Protein AF-A0A812I8G2-F1 (afdb_monomer_lite)

Radius of gyration: 40.09 Å; chains: 1; bounding box: 69×81×97 Å

Structure (mmCIF, N/CA/C/O backbone):
data_AF-A0A812I8G2-F1
#
_entry.id   AF-A0A812I8G2-F1
#
loop_
_atom_site.group_PDB
_atom_site.id
_atom_site.type_symbol
_atom_site.label_atom_id
_atom_site.label_alt_id
_atom_site.label_comp_id
_atom_site.label_asym_id
_atom_site.label_entity_id
_atom_site.label_seq_id
_atom_site.pdbx_PDB_ins_code
_atom_site.Cartn_x
_atom_site.Cartn_y
_atom_site.Cartn_z
_atom_site.occupancy
_atom_site.B_iso_or_equiv
_atom_site.auth_seq_id
_atom_site.auth_comp_id
_atom_site.auth_asym_id
_atom_site.auth_atom_id
_atom_site.pdbx_PDB_model_num
ATOM 1 N N . MET A 1 1 ? -12.708 42.020 -39.738 1.00 70.31 1 MET A N 1
ATOM 2 C CA . MET A 1 1 ? -12.696 40.595 -39.340 1.00 70.31 1 MET A CA 1
ATOM 3 C C . MET A 1 1 ? -12.533 40.572 -37.828 1.00 70.31 1 MET A C 1
ATOM 5 O O . MET A 1 1 ? -11.893 41.490 -37.324 1.00 70.31 1 MET A O 1
ATOM 9 N N . ILE A 1 2 ? -13.168 39.636 -37.118 1.00 70.62 2 ILE A N 1
ATOM 10 C CA . ILE A 1 2 ? -12.928 39.474 -35.676 1.00 70.62 2 ILE A CA 1
ATOM 11 C C . ILE A 1 2 ? -11.632 38.675 -35.537 1.00 70.62 2 ILE A C 1
ATOM 13 O O . ILE A 1 2 ? -11.500 37.626 -36.164 1.00 70.62 2 ILE A O 1
ATOM 17 N N . SER A 1 3 ? -10.679 39.225 -34.796 1.00 75.94 3 SER A N 1
ATOM 18 C CA . SER A 1 3 ? -9.383 38.625 -34.486 1.00 75.94 3 SER A CA 1
ATOM 19 C C . SER A 1 3 ? -9.327 38.300 -33.003 1.00 75.94 3 SER A C 1
ATOM 21 O O . SER A 1 3 ? -9.832 39.088 -32.212 1.00 75.94 3 SER A O 1
ATOM 23 N N . VAL A 1 4 ? -8.679 37.197 -32.636 1.00 82.00 4 VAL A N 1
ATOM 24 C CA . VAL A 1 4 ? -8.430 36.824 -31.241 1.00 82.00 4 VAL A CA 1
ATOM 25 C C . VAL A 1 4 ? -6.986 37.191 -30.886 1.00 82.00 4 VAL A C 1
ATOM 27 O O . VAL A 1 4 ? -6.054 36.723 -31.533 1.00 82.00 4 VAL A O 1
ATOM 30 N N . GLU A 1 5 ? -6.809 38.069 -29.905 1.00 89.12 5 GLU A N 1
ATOM 31 C CA . GLU A 1 5 ? -5.532 38.426 -29.290 1.00 89.12 5 GLU A CA 1
ATOM 32 C C . GLU A 1 5 ? -5.344 37.565 -28.038 1.00 89.12 5 GLU A C 1
ATOM 34 O O . GLU A 1 5 ? -6.045 37.763 -27.044 1.00 89.12 5 GLU A O 1
ATOM 39 N N . ASP A 1 6 ? -4.415 36.615 -28.080 1.00 88.12 6 ASP A N 1
ATOM 40 C CA . ASP A 1 6 ? -4.050 35.823 -26.904 1.00 88.12 6 ASP A CA 1
ATOM 41 C C . ASP A 1 6 ? -2.992 36.555 -26.072 1.00 88.12 6 ASP A C 1
ATOM 43 O O . ASP A 1 6 ? -2.002 37.061 -26.607 1.00 88.12 6 ASP A O 1
ATOM 47 N N . GLU A 1 7 ? -3.203 36.605 -24.760 1.00 90.56 7 GLU A N 1
ATOM 48 C CA . GLU A 1 7 ? -2.286 37.169 -23.774 1.00 90.56 7 GLU A CA 1
ATOM 49 C C . GLU A 1 7 ? -1.671 36.051 -22.934 1.00 90.56 7 GLU A C 1
ATOM 51 O O . GLU A 1 7 ? -2.373 35.152 -22.464 1.00 90.56 7 GLU A O 1
ATOM 56 N N . TYR A 1 8 ? -0.365 36.144 -22.693 1.00 92.06 8 TYR A N 1
ATOM 57 C CA . TYR A 1 8 ? 0.387 35.182 -21.892 1.00 92.06 8 TYR A CA 1
ATOM 58 C C . TYR A 1 8 ? 1.120 35.892 -20.753 1.00 92.06 8 TYR A C 1
ATOM 60 O O . TYR A 1 8 ? 1.353 37.104 -20.791 1.00 92.06 8 TYR A O 1
ATOM 68 N N . ASP A 1 9 ? 1.497 35.153 -19.715 1.00 91.31 9 ASP A N 1
ATOM 69 C CA . ASP A 1 9 ? 2.438 35.646 -18.713 1.00 91.31 9 ASP A CA 1
ATOM 70 C C . ASP A 1 9 ? 3.899 35.459 -19.159 1.00 91.31 9 ASP A C 1
ATOM 72 O O . ASP A 1 9 ? 4.194 34.909 -20.221 1.00 91.31 9 ASP A O 1
ATOM 76 N N . ALA A 1 10 ? 4.842 35.918 -18.330 1.00 88.75 10 ALA A N 1
ATOM 77 C CA . ALA A 1 10 ? 6.275 35.832 -18.620 1.00 88.75 10 ALA A CA 1
ATOM 78 C C . ALA A 1 10 ? 6.826 34.390 -18.668 1.00 88.75 10 ALA A C 1
ATOM 80 O O . ALA A 1 10 ? 7.956 34.192 -19.106 1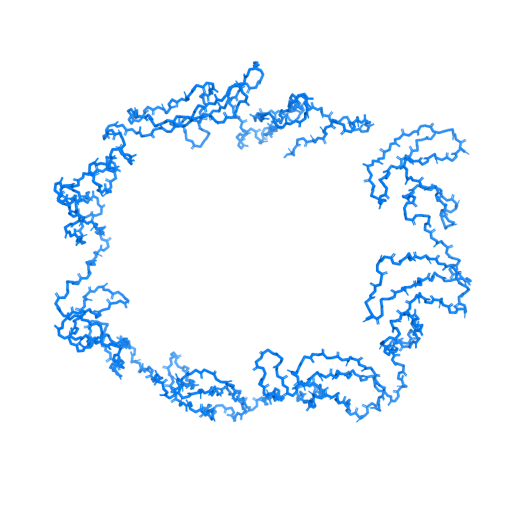.00 88.75 10 ALA A O 1
ATOM 81 N N . THR A 1 11 ? 6.057 33.397 -18.210 1.00 86.88 11 THR A N 1
ATOM 82 C CA . THR A 1 11 ? 6.407 31.967 -18.269 1.00 86.88 11 THR A CA 1
ATOM 83 C C . THR A 1 11 ? 5.751 31.250 -19.449 1.00 86.88 11 THR A C 1
ATOM 85 O O . THR A 1 11 ? 5.922 30.047 -19.620 1.00 86.88 11 THR A O 1
ATOM 88 N N . GLY A 1 12 ? 4.996 31.984 -20.270 1.00 85.75 12 GLY A N 1
ATOM 89 C CA . GLY A 1 12 ? 4.285 31.447 -21.419 1.00 85.75 12 GLY A CA 1
ATOM 90 C C . GLY A 1 12 ? 2.995 30.708 -21.078 1.00 85.75 12 GLY A C 1
ATOM 91 O O . GLY A 1 12 ? 2.479 29.992 -21.936 1.00 85.75 12 GLY A O 1
ATOM 92 N N . MET A 1 13 ? 2.450 30.874 -19.866 1.00 88.00 13 MET A N 1
ATOM 93 C CA . MET A 1 13 ? 1.094 30.410 -19.575 1.00 88.00 13 MET A CA 1
ATOM 94 C C . MET A 1 13 ? 0.065 31.371 -20.154 1.00 88.00 13 MET A C 1
ATOM 96 O O . MET A 1 13 ? 0.187 32.589 -20.030 1.00 88.00 13 MET A O 1
ATOM 100 N N . TRP A 1 14 ? -0.969 30.802 -20.770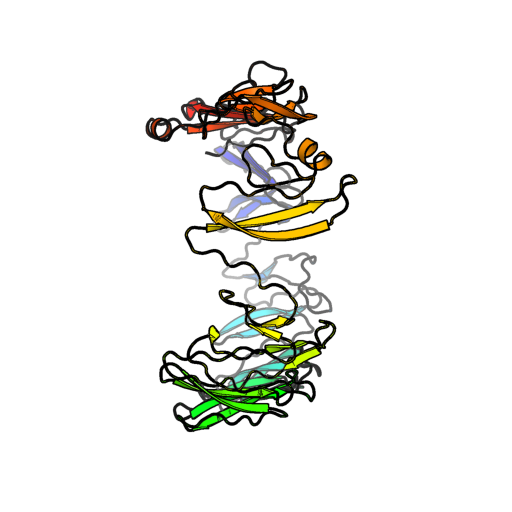 1.00 92.25 14 TRP A N 1
ATOM 101 C CA . TRP A 1 14 ? -2.101 31.550 -21.300 1.00 92.25 14 TRP A CA 1
ATOM 102 C C . TRP A 1 14 ? -2.875 32.226 -20.161 1.00 92.25 14 TRP A C 1
ATOM 104 O O . TRP A 1 14 ? -3.241 31.577 -19.179 1.00 92.25 14 TRP A O 1
ATOM 114 N N . LEU A 1 15 ? -3.115 33.530 -20.294 1.00 90.12 15 LEU A N 1
ATOM 115 C CA . LEU A 1 15 ? -3.853 34.343 -19.328 1.00 90.12 15 LEU A CA 1
ATOM 116 C C . LEU A 1 15 ? -5.281 34.606 -19.794 1.00 90.12 15 LEU A C 1
ATOM 118 O O . LEU A 1 15 ? -6.227 34.455 -19.020 1.00 90.12 15 LEU A O 1
ATOM 122 N N . SER A 1 16 ? -5.430 35.064 -21.035 1.00 91.31 16 SER A N 1
ATOM 123 C CA . SER A 1 16 ? -6.727 35.419 -21.598 1.00 91.31 16 SER A CA 1
ATOM 124 C C . SER A 1 16 ? -6.676 35.495 -23.122 1.00 91.31 16 SER A C 1
ATOM 126 O O . SER A 1 16 ? -5.603 35.526 -23.720 1.00 91.31 16 SER A O 1
ATOM 128 N N . SER A 1 17 ? -7.854 35.562 -23.738 1.00 90.12 17 SER A N 1
ATOM 129 C CA . SER A 1 17 ? -8.029 35.855 -25.158 1.00 90.12 17 SER A CA 1
ATOM 130 C C . SER A 1 17 ? -8.997 37.022 -25.291 1.00 90.12 17 SER A C 1
ATOM 132 O O . SER A 1 17 ? -10.010 37.073 -24.585 1.00 90.12 17 SER A O 1
ATOM 134 N N . SER A 1 18 ? -8.724 37.950 -26.202 1.00 88.81 18 SER A N 1
ATOM 135 C CA . SER A 1 18 ? -9.580 39.110 -26.435 1.00 88.81 18 SER A CA 1
ATOM 136 C C . SER A 1 18 ? -9.912 39.303 -27.904 1.00 88.81 18 SER A C 1
ATOM 138 O O . SER A 1 18 ? -9.082 39.077 -28.772 1.00 88.81 18 SER A O 1
ATOM 140 N N . GLU A 1 19 ? -11.149 39.689 -28.207 1.00 90.19 19 GLU A N 1
ATOM 141 C CA . GLU A 1 19 ? -11.578 39.887 -29.589 1.00 90.19 19 GLU A CA 1
ATOM 142 C C . GLU A 1 19 ? -11.386 41.344 -30.022 1.00 90.19 19 GLU A C 1
ATOM 144 O O . GLU A 1 19 ? -11.959 42.263 -29.433 1.00 90.19 19 GLU A O 1
ATOM 149 N N . THR A 1 20 ? -10.625 41.560 -31.096 1.00 87.00 20 THR A N 1
ATOM 150 C CA . THR A 1 20 ? -10.389 42.878 -31.694 1.00 87.00 20 THR A CA 1
ATOM 151 C C . THR A 1 20 ? -10.878 42.936 -33.141 1.00 87.00 20 THR A C 1
ATOM 153 O O . THR A 1 20 ? -10.900 41.941 -33.871 1.00 87.00 20 THR A O 1
ATOM 156 N N . CYS A 1 21 ? -11.282 44.124 -33.590 1.00 88.38 21 CYS A N 1
ATOM 157 C CA . CYS A 1 21 ? -11.679 44.347 -34.977 1.00 88.38 21 CYS A CA 1
ATOM 158 C C . CYS A 1 21 ? -10.486 44.840 -35.799 1.00 88.38 21 CYS A C 1
ATOM 160 O O . CYS A 1 21 ? -10.086 45.996 -35.676 1.00 88.38 21 CYS A O 1
ATOM 162 N N . VAL A 1 22 ? -9.991 44.001 -36.711 1.00 89.25 22 VAL A N 1
ATOM 163 C CA . VAL A 1 22 ? -8.962 44.387 -37.692 1.00 89.25 22 VAL A CA 1
ATOM 164 C C . VAL A 1 22 ? -9.554 44.604 -39.084 1.00 89.25 22 VAL A C 1
ATOM 166 O O . VAL A 1 22 ? -10.557 43.983 -39.479 1.00 89.25 22 VAL A O 1
ATOM 169 N N . ALA A 1 23 ? -8.931 45.513 -39.838 1.00 88.44 23 ALA A N 1
ATOM 170 C CA . ALA A 1 23 ? -9.266 45.744 -41.237 1.00 88.44 23 ALA A CA 1
ATOM 171 C C . ALA A 1 23 ? -9.038 44.465 -42.057 1.00 88.44 23 ALA A C 1
ATOM 173 O O . ALA A 1 23 ? -8.146 43.668 -41.775 1.00 88.44 23 ALA A O 1
ATOM 174 N N . VAL A 1 24 ? -9.865 44.254 -43.081 1.00 83.94 24 VAL A N 1
ATOM 175 C CA . VAL A 1 24 ? -9.744 43.078 -43.951 1.00 83.94 24 VAL A CA 1
ATOM 176 C C . VAL A 1 24 ? -8.380 43.105 -44.651 1.00 83.94 24 VAL A C 1
ATOM 178 O O . VAL A 1 24 ? -8.063 44.082 -45.326 1.00 83.94 24 VAL A O 1
ATOM 181 N N . GLY A 1 25 ? -7.591 42.040 -44.482 1.00 82.56 25 GLY A N 1
ATOM 182 C CA . GLY A 1 25 ? -6.244 41.909 -45.052 1.00 82.56 25 GLY A CA 1
ATOM 183 C C . GLY A 1 25 ? -5.114 42.516 -44.212 1.00 82.56 25 GLY A C 1
ATOM 184 O O . GLY A 1 25 ? -3.990 42.585 -44.698 1.00 82.56 25 GLY A O 1
ATOM 185 N N . GLN A 1 26 ? -5.391 42.985 -42.991 1.00 87.31 26 GLN A N 1
ATOM 186 C CA . GLN A 1 26 ? -4.350 43.294 -42.008 1.00 87.31 26 GLN A CA 1
ATOM 187 C C . GLN A 1 26 ? -4.093 42.086 -41.112 1.00 87.31 26 GLN A C 1
ATOM 189 O O . GLN A 1 26 ? -5.020 41.337 -40.798 1.00 87.31 26 GLN A O 1
ATOM 194 N N . ASP A 1 27 ? -2.838 41.934 -40.700 1.00 85.00 27 ASP A N 1
ATOM 195 C CA . ASP A 1 27 ? -2.441 40.924 -39.734 1.00 85.00 27 ASP A CA 1
ATOM 196 C C . ASP A 1 27 ? -3.078 41.210 -38.371 1.00 85.00 27 ASP A C 1
ATOM 198 O O . ASP A 1 27 ? -3.175 42.357 -37.926 1.00 85.00 27 ASP A O 1
ATOM 202 N N . CYS A 1 28 ? -3.512 40.143 -37.713 1.00 84.50 28 CYS A N 1
ATOM 203 C CA . CYS A 1 28 ? -4.017 40.183 -36.352 1.00 84.50 28 CYS A CA 1
ATOM 204 C C . CYS A 1 28 ? -2.880 40.564 -35.386 1.00 84.50 28 CYS A C 1
ATOM 206 O O . CYS A 1 28 ? -1.832 39.915 -35.441 1.00 84.50 28 CYS A O 1
ATOM 208 N N . PRO A 1 29 ? -3.034 41.588 -34.525 1.00 91.06 29 PRO A N 1
ATOM 209 C CA . PRO A 1 29 ? -2.054 41.853 -33.477 1.00 91.06 29 PRO A CA 1
ATOM 210 C C . PRO A 1 29 ? -2.048 40.706 -32.458 1.00 91.06 29 PRO A C 1
ATOM 212 O O . PRO A 1 29 ? -3.068 40.054 -32.241 1.00 91.06 29 PRO A O 1
ATOM 215 N N . CYS A 1 30 ? -0.899 40.476 -31.829 1.00 93.50 30 CYS A N 1
ATOM 216 C CA . CYS A 1 30 ? -0.786 39.554 -30.704 1.00 93.50 30 CYS A CA 1
ATOM 217 C C . CYS A 1 30 ? -0.856 40.318 -29.380 1.00 93.50 30 CYS A C 1
ATOM 219 O O . CYS A 1 30 ? -0.432 41.475 -29.311 1.00 93.50 30 CYS A O 1
ATOM 221 N N . GLY A 1 31 ? -1.415 39.675 -28.351 1.00 91.88 31 GLY A N 1
ATOM 222 C CA . GLY A 1 31 ? -1.543 40.250 -27.017 1.00 91.88 31 GLY A CA 1
ATOM 223 C C . GLY A 1 31 ? -0.203 40.370 -26.283 1.00 91.88 31 GLY A C 1
ATOM 224 O O . GLY A 1 31 ? 0.877 40.140 -26.831 1.00 91.88 31 GLY A O 1
ATOM 225 N N . SER A 1 32 ? -0.258 40.756 -25.009 1.00 94.50 32 SER A N 1
ATOM 226 C CA . SER A 1 32 ? 0.951 40.914 -24.189 1.00 94.50 32 SER A CA 1
ATOM 227 C C . SER A 1 32 ? 1.693 39.582 -24.014 1.00 94.50 32 SER A C 1
ATOM 229 O O . SER A 1 32 ? 1.067 38.553 -23.760 1.00 94.50 32 SER A O 1
ATOM 231 N N . ASN A 1 33 ? 3.028 39.619 -24.125 1.00 93.00 33 ASN A N 1
ATOM 232 C CA . ASN A 1 33 ? 3.929 38.453 -24.113 1.00 93.00 33 ASN A CA 1
ATOM 233 C C . ASN A 1 33 ? 3.581 37.379 -25.161 1.00 93.00 33 ASN A C 1
ATOM 235 O O . ASN A 1 33 ? 3.893 36.203 -24.971 1.00 93.00 33 ASN A O 1
ATOM 239 N N . ALA A 1 34 ? 2.931 37.769 -26.259 1.00 93.12 34 ALA A N 1
ATOM 240 C CA . ALA A 1 34 ? 2.666 36.907 -27.397 1.00 93.12 34 ALA A CA 1
ATOM 241 C C . ALA A 1 34 ? 3.488 37.342 -28.617 1.00 93.12 34 ALA A C 1
ATOM 243 O O . ALA A 1 34 ? 3.695 38.530 -28.864 1.00 93.12 34 ALA A O 1
ATOM 244 N N . VAL A 1 35 ? 3.920 36.370 -29.414 1.00 94.06 35 VAL A N 1
ATOM 245 C CA . VAL A 1 35 ? 4.618 36.566 -30.685 1.00 94.06 35 VAL A CA 1
ATOM 246 C C . VAL A 1 35 ? 3.752 36.051 -31.832 1.00 94.06 35 VAL A C 1
ATOM 248 O O . VAL A 1 35 ? 3.085 35.022 -31.708 1.00 94.06 35 VAL A O 1
ATOM 251 N N . GLN A 1 36 ? 3.747 36.783 -32.949 1.00 93.62 36 GLN A N 1
ATOM 252 C CA . GLN A 1 36 ? 3.055 36.360 -34.162 1.00 93.62 36 GLN A CA 1
ATOM 253 C C . GLN A 1 36 ? 3.906 35.353 -34.926 1.00 93.62 36 GLN A C 1
ATOM 255 O O . GLN A 1 36 ? 5.045 35.639 -35.294 1.00 93.62 36 GLN A O 1
ATOM 260 N N . CYS A 1 37 ? 3.311 34.206 -35.208 1.00 93.31 37 CYS A N 1
ATOM 261 C CA . CYS A 1 37 ? 3.906 33.109 -35.945 1.00 93.31 37 CYS A CA 1
ATOM 262 C C . CYS A 1 37 ? 3.118 32.850 -37.215 1.00 93.31 37 CYS A C 1
ATOM 264 O O . CYS A 1 37 ? 1.933 33.162 -37.293 1.00 93.31 37 CYS A O 1
ATOM 266 N N . GLU A 1 38 ? 3.781 32.281 -38.212 1.00 92.44 38 GLU A N 1
ATOM 267 C CA . GLU A 1 38 ? 3.177 31.919 -39.487 1.00 92.44 38 GLU A CA 1
ATOM 268 C C . GLU A 1 38 ? 3.312 30.409 -39.675 1.00 92.44 38 GLU A C 1
ATOM 270 O O . GLU A 1 38 ? 4.413 29.873 -39.573 1.00 92.44 38 GLU A O 1
ATOM 275 N N . ASP A 1 39 ? 2.192 29.729 -39.922 1.00 87.81 39 ASP A N 1
ATOM 276 C CA . ASP A 1 39 ? 2.167 28.322 -40.304 1.00 87.81 39 ASP A CA 1
ATOM 277 C C . ASP A 1 39 ? 2.312 28.214 -41.836 1.00 87.81 39 ASP A C 1
ATOM 279 O O . ASP A 1 39 ? 1.367 28.535 -42.577 1.00 87.81 39 ASP A O 1
ATOM 283 N N . PRO A 1 40 ? 3.471 27.762 -42.345 1.00 86.12 40 PRO A N 1
ATOM 284 C CA . PRO A 1 40 ? 3.702 27.654 -43.780 1.00 86.12 40 PRO A CA 1
ATOM 285 C C . PRO A 1 40 ? 2.860 26.546 -44.435 1.00 86.12 40 PRO A C 1
ATOM 287 O O . PRO A 1 40 ? 2.640 26.591 -45.647 1.00 86.12 40 PRO A O 1
ATOM 290 N N . PHE A 1 41 ? 2.346 25.574 -43.672 1.00 83.06 41 PHE A N 1
ATOM 291 C CA . PHE A 1 41 ? 1.550 24.459 -44.192 1.00 83.06 41 PHE A CA 1
ATOM 292 C C . PHE A 1 41 ? 0.071 24.814 -44.362 1.00 83.06 41 PHE A C 1
ATOM 294 O O . PHE A 1 41 ? -0.592 24.273 -45.248 1.00 83.06 41 PHE A O 1
ATOM 301 N N . PHE A 1 42 ? -0.439 25.772 -43.586 1.00 85.31 42 PHE A N 1
ATOM 302 C CA . PHE A 1 42 ? -1.808 26.292 -43.702 1.00 85.31 42 PHE A CA 1
ATOM 303 C C . PHE A 1 42 ? -1.907 27.565 -44.556 1.00 85.31 42 PHE A C 1
ATOM 305 O O . PHE A 1 42 ? -2.734 28.442 -44.312 1.00 85.31 42 PHE A O 1
ATOM 312 N N . GLY A 1 43 ? -1.077 27.664 -45.600 1.00 84.19 43 GLY A N 1
ATOM 313 C CA . GLY A 1 43 ? -1.123 28.774 -46.556 1.00 84.19 43 GLY A CA 1
ATOM 314 C C . GLY A 1 43 ? -0.657 30.109 -45.972 1.00 84.19 43 GLY A C 1
ATOM 315 O O . GLY A 1 43 ? -1.184 31.149 -46.365 1.00 84.19 43 GLY A O 1
ATOM 316 N N . GLY A 1 44 ? 0.298 30.077 -45.036 1.00 85.94 44 GLY A N 1
ATOM 317 C CA . GLY A 1 44 ? 0.791 31.268 -44.343 1.00 85.94 44 GLY A CA 1
ATOM 318 C C . GLY A 1 44 ? -0.182 31.767 -43.275 1.00 85.94 44 GLY A C 1
ATOM 319 O O . GLY A 1 44 ? -0.325 32.974 -43.069 1.00 85.94 44 GLY A O 1
ATOM 320 N N . TYR A 1 45 ? -0.918 30.852 -42.633 1.00 86.94 45 TYR A N 1
ATOM 321 C CA . TYR A 1 45 ? -1.859 31.207 -41.576 1.00 86.94 45 TYR A CA 1
ATOM 322 C C . TYR A 1 45 ? -1.096 31.787 -40.386 1.00 86.94 45 TYR A C 1
ATOM 324 O O . TYR A 1 45 ? -0.254 31.113 -39.794 1.00 86.94 45 TYR A O 1
ATOM 332 N N . LYS A 1 46 ? -1.391 33.039 -40.031 1.00 90.12 46 LYS A N 1
ATOM 333 C CA . LYS A 1 46 ? -0.751 33.707 -38.899 1.00 90.12 46 LYS A CA 1
ATOM 334 C C . LYS A 1 46 ? -1.541 33.487 -37.617 1.00 90.12 46 LYS A C 1
ATOM 336 O O . LYS A 1 46 ? -2.756 33.669 -37.602 1.00 90.12 46 LYS A O 1
ATOM 341 N N . TYR A 1 47 ? -0.845 33.144 -36.543 1.00 90.75 47 TYR A N 1
ATOM 342 C CA . TYR A 1 47 ? -1.408 32.923 -35.213 1.00 90.75 47 TYR A CA 1
ATOM 343 C C . TYR A 1 47 ? -0.486 33.498 -34.138 1.00 90.75 47 TYR A C 1
ATOM 345 O O . TYR A 1 47 ? 0.668 33.818 -34.409 1.00 90.75 47 TYR A O 1
ATOM 353 N N . CYS A 1 48 ? -1.000 33.649 -32.923 1.00 92.00 48 CYS A N 1
ATOM 354 C CA . CYS A 1 48 ? -0.235 34.150 -31.790 1.00 92.00 48 CYS A CA 1
ATOM 355 C C . CYS A 1 48 ? 0.077 33.003 -30.827 1.00 92.00 48 CYS A C 1
ATOM 357 O O . CYS A 1 48 ? -0.789 32.189 -30.522 1.00 92.00 48 CYS A O 1
ATOM 359 N N . THR A 1 49 ? 1.309 32.943 -30.338 1.00 92.81 49 THR A N 1
ATOM 360 C CA . THR A 1 49 ? 1.745 32.020 -29.276 1.00 92.81 49 THR A CA 1
ATOM 361 C C . THR A 1 49 ? 2.535 32.800 -28.232 1.00 92.81 49 THR A C 1
ATOM 363 O O . THR A 1 49 ? 2.891 33.951 -28.480 1.00 92.81 49 THR A O 1
ATOM 366 N N . ALA A 1 50 ? 2.830 32.215 -27.073 1.00 90.69 50 ALA A N 1
ATOM 367 C CA . ALA A 1 50 ? 3.656 32.891 -26.080 1.00 90.69 50 ALA A CA 1
ATOM 368 C C . ALA A 1 50 ? 5.063 33.188 -26.621 1.00 90.69 50 ALA A C 1
ATOM 370 O O . ALA A 1 50 ? 5.749 32.301 -27.129 1.00 90.69 50 ALA A O 1
ATOM 371 N N . GLU A 1 51 ? 5.540 34.413 -26.410 1.00 90.19 51 GLU A N 1
ATOM 372 C CA . GLU A 1 51 ? 6.908 34.829 -26.738 1.00 90.19 51 GLU A CA 1
ATOM 373 C C . GLU A 1 51 ? 7.956 33.963 -26.021 1.00 90.19 51 GLU A C 1
ATOM 375 O O . GLU A 1 51 ? 9.009 33.681 -26.587 1.00 90.19 51 GLU A O 1
ATOM 380 N N . PHE A 1 52 ? 7.632 33.472 -24.817 1.00 86.94 52 PHE A N 1
ATOM 381 C CA . PHE A 1 52 ? 8.472 32.554 -24.043 1.00 86.94 52 PHE A CA 1
ATOM 382 C C . PHE A 1 52 ? 8.826 31.266 -24.808 1.00 86.94 52 PHE A C 1
ATOM 384 O O . PHE A 1 52 ? 9.975 30.831 -24.767 1.00 86.94 52 PHE A O 1
ATOM 391 N N . TRP A 1 53 ? 7.862 30.673 -25.523 1.00 82.56 53 TRP A N 1
ATOM 392 C CA . TRP A 1 53 ? 8.088 29.471 -26.336 1.00 82.56 53 TRP A CA 1
ATOM 393 C C . TRP A 1 53 ? 8.674 29.802 -27.715 1.00 82.56 53 TRP A C 1
ATOM 395 O O . TRP A 1 53 ? 9.287 28.946 -28.351 1.00 82.56 53 TRP A O 1
ATOM 405 N N . GLY A 1 54 ? 8.520 31.050 -28.169 1.00 87.56 54 GLY A N 1
ATOM 406 C CA . GLY A 1 54 ? 8.839 31.458 -29.531 1.00 87.56 54 GLY A CA 1
ATOM 407 C C . GLY A 1 54 ? 7.882 30.843 -30.557 1.00 87.56 54 GLY A C 1
ATOM 408 O O . GLY A 1 54 ? 6.912 30.164 -30.218 1.00 87.56 54 GLY A O 1
ATOM 409 N N . CYS A 1 55 ? 8.143 31.094 -31.840 1.00 90.44 55 CYS A N 1
ATOM 410 C CA . CYS A 1 55 ? 7.377 30.459 -32.906 1.00 90.44 55 CYS A CA 1
ATOM 411 C C . CYS A 1 55 ? 7.826 29.014 -33.128 1.00 90.44 55 CYS A C 1
ATOM 413 O O . CYS A 1 55 ? 9.036 28.796 -33.238 1.00 90.44 55 CYS A O 1
ATOM 415 N N . PRO A 1 56 ? 6.884 28.057 -33.257 1.00 89.00 56 PRO A N 1
ATOM 416 C CA . PRO A 1 56 ? 7.198 26.698 -33.672 1.00 89.00 56 PRO A CA 1
ATOM 417 C C . PRO A 1 56 ? 8.043 26.697 -34.937 1.00 89.00 56 PRO A C 1
ATOM 419 O O . PRO A 1 56 ? 7.777 27.444 -35.886 1.00 89.00 56 PRO A O 1
ATOM 422 N N . LEU A 1 57 ? 9.080 25.867 -34.943 1.00 90.44 57 LEU A N 1
ATOM 423 C CA . LEU A 1 57 ? 9.944 25.754 -36.095 1.00 90.44 57 LEU A CA 1
ATOM 424 C C . LEU A 1 57 ? 9.355 24.751 -37.089 1.00 90.44 57 LEU A C 1
ATOM 426 O O . LEU A 1 57 ? 9.241 23.559 -36.811 1.00 90.44 57 LEU A O 1
ATOM 430 N N . TYR A 1 58 ? 9.028 25.235 -38.281 1.00 89.31 58 TYR A N 1
ATOM 431 C CA . TYR A 1 58 ? 8.541 24.400 -39.371 1.00 89.31 58 TYR A CA 1
ATOM 432 C C . TYR A 1 58 ? 9.672 24.108 -40.352 1.00 89.31 58 TYR A C 1
ATOM 434 O O . TYR A 1 58 ? 10.138 25.003 -41.055 1.00 89.31 58 TYR A O 1
ATOM 442 N N . CYS A 1 59 ? 10.095 22.849 -40.400 1.00 92.19 59 CYS A N 1
ATOM 443 C CA . CYS A 1 59 ? 11.081 22.369 -41.363 1.00 92.19 59 CYS A CA 1
ATOM 444 C C . CYS A 1 59 ? 10.382 21.788 -42.592 1.00 92.19 59 CYS A C 1
ATOM 446 O O . CYS A 1 59 ? 9.311 21.188 -42.467 1.00 92.19 59 CYS A O 1
ATOM 448 N N . ASP A 1 60 ? 10.970 21.954 -43.778 1.00 89.81 60 ASP A N 1
ATOM 449 C CA . ASP A 1 60 ? 10.434 21.352 -45.003 1.00 89.81 60 ASP A CA 1
ATOM 450 C C . ASP A 1 60 ? 10.438 19.815 -44.871 1.00 89.81 60 ASP A C 1
ATOM 452 O O . ASP A 1 60 ? 11.513 19.223 -44.813 1.00 89.81 60 ASP A O 1
ATOM 456 N N . PRO A 1 61 ? 9.278 19.131 -44.877 1.00 86.75 61 PRO A N 1
ATOM 457 C CA . PRO A 1 61 ? 9.204 17.692 -44.629 1.00 86.75 61 PRO A CA 1
ATOM 458 C C . PRO A 1 61 ? 9.834 16.847 -45.746 1.00 86.75 61 PRO A C 1
ATOM 460 O O . PRO A 1 61 ? 9.983 15.637 -45.589 1.00 86.75 61 PRO A O 1
ATOM 463 N N . ILE A 1 62 ? 10.163 17.452 -46.894 1.00 88.56 62 ILE A N 1
ATOM 464 C CA . ILE A 1 62 ? 10.802 16.783 -48.030 1.00 88.56 62 ILE A CA 1
ATOM 465 C C . ILE A 1 62 ? 12.324 16.906 -47.945 1.00 88.56 62 ILE A C 1
ATOM 467 O O . ILE A 1 62 ? 13.039 15.958 -48.280 1.00 88.56 62 ILE A O 1
ATOM 471 N N . THR A 1 63 ? 12.835 18.074 -47.555 1.00 93.81 63 THR A N 1
ATOM 472 C CA . THR A 1 63 ? 14.270 18.387 -47.662 1.00 93.81 63 THR A CA 1
ATOM 473 C C . THR A 1 63 ? 14.973 18.538 -46.319 1.00 93.81 63 THR A C 1
ATOM 475 O O . THR A 1 63 ? 16.204 18.446 -46.263 1.00 93.81 63 THR A O 1
ATOM 478 N N . GLU A 1 64 ? 14.220 18.693 -45.236 1.00 94.62 64 GLU A N 1
ATOM 479 C CA . GLU A 1 64 ? 14.702 18.987 -43.894 1.00 94.62 64 GLU A CA 1
ATOM 480 C C . GLU A 1 64 ? 14.047 18.082 -42.840 1.00 94.62 64 GLU A C 1
ATOM 482 O O . GLU A 1 64 ? 13.061 17.387 -43.076 1.00 94.62 64 GLU A O 1
ATOM 487 N N . LYS A 1 65 ? 14.631 18.072 -41.645 1.00 92.00 65 LYS A N 1
ATOM 488 C CA . LYS A 1 65 ? 14.084 17.456 -40.440 1.00 92.00 65 LYS A CA 1
ATOM 489 C C . LYS A 1 65 ? 14.293 18.386 -39.251 1.00 92.00 65 LYS A C 1
ATOM 491 O O . LYS A 1 65 ? 15.283 19.123 -39.200 1.00 92.00 65 LYS A O 1
ATOM 496 N N . THR A 1 66 ? 13.373 18.328 -38.294 1.00 92.62 66 THR A N 1
ATOM 497 C CA . THR A 1 66 ? 13.477 19.079 -37.041 1.00 92.62 66 THR A CA 1
ATOM 498 C C . THR A 1 66 ? 14.460 18.391 -36.102 1.00 92.62 66 THR A C 1
ATOM 500 O O . THR A 1 66 ? 14.363 17.193 -35.843 1.00 92.62 66 THR A O 1
ATOM 503 N N . CYS A 1 67 ? 15.412 19.158 -35.585 1.00 92.31 67 CYS A N 1
ATOM 504 C CA . CYS A 1 67 ? 16.448 18.696 -34.679 1.00 92.31 67 CYS A CA 1
ATOM 505 C C . CYS A 1 67 ? 16.284 19.315 -33.293 1.00 92.31 67 CYS A C 1
ATOM 507 O O . CYS A 1 67 ? 16.185 20.537 -33.161 1.00 92.31 67 CYS A O 1
ATOM 509 N N . TYR A 1 68 ? 16.356 18.459 -32.273 1.00 91.31 68 TYR A N 1
ATOM 510 C CA . TYR A 1 68 ? 16.232 18.809 -30.860 1.00 91.31 68 TYR A CA 1
ATOM 511 C C . TYR A 1 68 ? 17.571 18.554 -30.154 1.00 91.31 68 TYR A C 1
ATOM 513 O O . TYR A 1 68 ? 17.847 17.416 -29.767 1.00 91.31 68 TYR A O 1
ATOM 521 N N . PRO A 1 69 ? 18.445 19.567 -30.005 1.00 91.81 69 PRO A N 1
ATOM 522 C CA . PRO A 1 69 ? 19.734 19.391 -29.348 1.00 91.81 69 PRO A CA 1
ATOM 523 C C . PRO A 1 69 ? 19.539 19.294 -27.831 1.00 91.81 69 PRO A C 1
ATOM 525 O O . PRO A 1 69 ? 19.688 20.273 -27.103 1.00 91.81 69 PRO A O 1
ATOM 528 N N . VAL A 1 70 ? 19.193 18.101 -27.349 1.00 94.38 70 VAL A N 1
ATOM 529 C CA . VAL A 1 70 ? 19.062 17.825 -25.913 1.00 94.38 70 VAL A CA 1
ATOM 530 C C . VAL A 1 70 ? 20.443 17.878 -25.261 1.00 94.38 70 VAL A C 1
ATOM 532 O O . VAL A 1 70 ? 21.416 17.351 -25.809 1.00 94.38 70 VAL A O 1
ATOM 535 N N . ALA A 1 71 ? 20.527 18.532 -24.104 1.00 95.12 71 ALA A N 1
ATOM 536 C CA . ALA A 1 71 ? 21.712 18.577 -23.258 1.00 95.12 71 ALA A CA 1
ATOM 537 C C . ALA A 1 71 ? 21.494 17.752 -21.984 1.00 95.12 71 ALA A C 1
ATOM 539 O O . ALA A 1 71 ? 20.361 17.556 -21.536 1.00 95.12 71 ALA A O 1
ATOM 540 N N . PHE A 1 72 ? 22.591 17.289 -21.395 1.00 95.44 72 PHE A N 1
ATOM 541 C CA . PHE A 1 72 ? 22.589 16.548 -20.138 1.00 95.44 72 PHE A CA 1
ATOM 542 C C . PHE A 1 72 ? 23.546 17.204 -19.134 1.00 95.44 72 PHE A C 1
ATOM 544 O O . PHE A 1 72 ? 24.466 17.942 -19.501 1.00 95.44 72 PHE A O 1
ATOM 551 N N . THR A 1 73 ? 23.345 16.932 -17.852 1.00 95.00 73 THR A N 1
ATOM 552 C CA . THR A 1 73 ? 24.321 17.213 -16.798 1.00 95.00 73 THR A CA 1
ATOM 553 C C . THR A 1 73 ? 25.523 16.268 -16.925 1.00 95.00 73 THR A C 1
ATOM 555 O O . THR A 1 73 ? 25.482 15.292 -17.677 1.00 95.00 73 THR A O 1
ATOM 558 N N . GLU A 1 74 ? 26.610 16.528 -16.190 1.00 93.06 74 GLU A N 1
ATOM 559 C CA . GLU A 1 74 ? 27.776 15.622 -16.155 1.00 93.06 74 GLU A CA 1
ATOM 560 C C . GLU A 1 74 ? 27.413 14.218 -15.635 1.00 93.06 74 GLU A C 1
ATOM 562 O O . GLU A 1 74 ? 27.990 13.228 -16.083 1.00 93.06 74 GLU A O 1
ATOM 567 N N . ASP A 1 75 ? 26.391 14.124 -14.776 1.00 88.69 75 ASP A N 1
ATOM 568 C CA . ASP A 1 75 ? 25.850 12.862 -14.252 1.00 88.69 75 ASP A CA 1
ATOM 569 C C . ASP A 1 75 ? 24.943 12.124 -15.258 1.00 88.69 75 ASP A C 1
ATOM 571 O O . ASP A 1 75 ? 24.457 11.028 -14.985 1.00 88.69 75 ASP A O 1
ATOM 575 N N . GLY A 1 76 ? 24.698 12.705 -16.438 1.00 90.50 76 GLY A N 1
ATOM 576 C CA . GLY A 1 76 ? 23.875 12.110 -17.492 1.00 90.50 76 GLY A CA 1
ATOM 577 C C . GLY A 1 76 ? 22.365 12.303 -17.327 1.00 90.50 76 GLY A C 1
ATOM 578 O O . GLY A 1 76 ? 21.593 11.647 -18.023 1.00 90.50 76 GLY A O 1
ATOM 579 N N . VAL A 1 77 ? 21.924 13.204 -16.444 1.00 91.94 77 VAL A N 1
ATOM 580 C CA . VAL A 1 77 ? 20.506 13.581 -16.302 1.00 91.94 77 VAL A CA 1
ATOM 581 C C . VAL A 1 77 ? 20.166 14.662 -17.323 1.00 91.94 77 VAL A C 1
ATOM 583 O O . VAL A 1 77 ? 20.976 15.549 -17.563 1.00 91.94 77 VAL A O 1
ATOM 586 N N . GLN A 1 78 ? 18.984 14.612 -17.940 1.00 92.06 78 GLN A N 1
ATOM 587 C CA . GLN A 1 78 ? 18.571 15.639 -18.902 1.00 92.06 78 GLN A CA 1
ATOM 588 C C . GLN A 1 78 ? 18.560 17.029 -18.245 1.00 92.06 78 GLN A C 1
ATOM 590 O O . GLN A 1 78 ? 17.939 17.224 -17.198 1.00 92.06 78 GLN A O 1
ATOM 595 N N . ASP A 1 79 ? 19.247 17.993 -18.860 1.00 92.56 79 ASP A N 1
ATOM 596 C CA . ASP A 1 79 ? 19.304 19.366 -18.365 1.00 92.56 79 ASP A CA 1
ATOM 597 C C . ASP A 1 79 ? 18.094 20.154 -18.873 1.00 92.56 79 ASP A C 1
ATOM 599 O O . ASP A 1 79 ? 18.098 20.712 -19.970 1.00 92.56 79 ASP A O 1
ATOM 603 N N . TRP A 1 80 ? 17.045 20.196 -18.055 1.00 88.50 80 TRP A N 1
ATOM 604 C CA . TRP A 1 80 ? 15.818 20.940 -18.349 1.00 88.50 80 TRP A CA 1
ATOM 605 C C . TRP A 1 80 ? 15.994 22.464 -18.321 1.00 88.50 80 TRP A C 1
ATOM 607 O O . TRP A 1 80 ? 15.105 23.179 -18.775 1.00 88.50 80 TRP A O 1
ATOM 617 N N . ASN A 1 81 ? 17.117 22.971 -17.798 1.00 88.19 81 ASN A N 1
ATOM 618 C CA . ASN A 1 81 ? 17.423 24.402 -17.801 1.00 88.19 81 ASN A CA 1
ATOM 619 C C . ASN A 1 81 ? 18.213 24.823 -19.046 1.00 88.19 81 ASN A C 1
ATOM 621 O O . ASN A 1 81 ? 18.301 26.018 -19.341 1.00 88.19 81 ASN A O 1
ATOM 625 N N . ALA A 1 82 ? 18.797 23.869 -19.778 1.00 86.81 82 ALA A N 1
ATOM 626 C CA . ALA A 1 82 ? 19.430 24.156 -21.052 1.00 86.81 82 ALA A CA 1
ATOM 627 C C . ALA A 1 82 ? 18.347 24.513 -22.087 1.00 86.81 82 ALA A C 1
ATOM 629 O O . ALA A 1 82 ? 17.398 23.749 -22.276 1.00 86.81 82 ALA A O 1
ATOM 630 N N . PRO A 1 83 ? 18.460 25.657 -22.786 1.00 79.19 83 PRO A N 1
ATOM 631 C CA . PRO A 1 83 ? 17.465 26.049 -23.772 1.00 79.19 83 PRO A CA 1
ATOM 632 C C . PRO A 1 83 ? 17.445 25.039 -24.925 1.00 79.19 83 PRO A C 1
ATOM 634 O O . PRO A 1 83 ? 18.419 24.917 -25.673 1.00 79.19 83 PRO A O 1
ATOM 637 N N . ILE A 1 84 ? 16.323 24.335 -25.092 1.00 83.94 84 ILE A N 1
ATOM 638 C CA . ILE A 1 84 ? 16.091 23.468 -26.249 1.00 83.94 84 ILE A CA 1
ATOM 639 C C . ILE A 1 84 ? 15.750 24.379 -27.426 1.00 83.94 84 ILE A C 1
ATOM 641 O O . ILE A 1 84 ? 14.625 24.849 -27.565 1.00 83.94 84 ILE A O 1
ATOM 645 N N . LYS A 1 85 ? 16.746 24.670 -28.263 1.00 85.00 85 LYS A N 1
ATOM 646 C CA . LYS A 1 85 ? 16.540 25.443 -29.487 1.00 85.00 85 LYS A CA 1
ATOM 647 C C . LYS A 1 85 ? 16.364 24.493 -30.661 1.00 85.00 85 LYS A C 1
ATOM 649 O O . LYS A 1 85 ? 17.345 23.942 -31.161 1.00 85.00 85 LYS A O 1
ATOM 654 N N . GLU A 1 86 ? 15.119 24.315 -31.088 1.00 90.88 86 GLU A N 1
ATOM 655 C CA . GLU A 1 86 ? 14.799 23.585 -32.313 1.00 90.88 86 GLU A CA 1
ATOM 656 C C . GLU A 1 86 ? 15.569 24.185 -33.503 1.00 90.88 86 GLU A C 1
ATOM 658 O O . GLU A 1 86 ? 15.783 25.400 -33.590 1.00 90.88 86 GLU A O 1
ATOM 663 N N . SER A 1 87 ? 16.023 23.334 -34.423 1.00 92.75 87 SER A N 1
ATOM 664 C CA . SER A 1 87 ? 16.651 23.767 -35.678 1.00 92.75 87 SER A CA 1
ATOM 665 C C . SER A 1 87 ? 16.249 22.860 -36.835 1.00 92.75 87 SER A C 1
ATOM 667 O O . SER A 1 87 ? 16.035 21.668 -36.633 1.00 92.75 87 SER A O 1
ATOM 669 N N . CYS A 1 88 ? 16.173 23.411 -38.045 1.00 94.00 88 CYS A N 1
ATOM 670 C CA . CYS A 1 88 ? 15.994 22.624 -39.255 1.00 94.00 88 CYS A CA 1
ATOM 671 C C . CYS A 1 88 ? 17.365 22.233 -39.781 1.00 94.00 88 CYS A C 1
ATOM 673 O O . CYS A 1 88 ? 18.253 23.076 -39.921 1.00 94.00 88 CYS A O 1
ATOM 675 N N . GLN A 1 89 ? 17.540 20.945 -40.042 1.00 94.81 89 GLN A N 1
ATOM 676 C CA . GLN A 1 89 ? 18.713 20.417 -40.726 1.00 94.81 89 GLN A CA 1
ATOM 677 C C . GLN A 1 89 ? 18.259 19.697 -41.982 1.00 94.81 89 GLN A C 1
ATOM 679 O O . GLN A 1 89 ? 17.171 19.131 -42.008 1.00 94.81 89 GLN A O 1
ATOM 684 N N . ASN A 1 90 ? 19.096 19.674 -43.019 1.00 94.44 90 ASN A N 1
ATOM 685 C CA . ASN A 1 90 ? 18.808 18.870 -44.202 1.00 94.44 90 ASN A CA 1
ATOM 686 C C . ASN A 1 90 ? 18.565 17.406 -43.791 1.00 94.44 90 ASN A C 1
ATOM 688 O O . ASN A 1 90 ? 19.285 16.890 -42.936 1.00 94.44 90 ASN A O 1
ATOM 692 N N . ILE A 1 91 ? 17.604 16.719 -44.414 1.00 91.19 91 ILE A N 1
ATOM 693 C CA . ILE A 1 91 ? 17.216 15.346 -44.048 1.00 91.19 91 ILE A CA 1
ATOM 694 C C . ILE A 1 91 ? 18.404 14.362 -44.049 1.00 91.19 91 ILE A C 1
ATOM 696 O O . ILE A 1 91 ? 18.425 13.407 -43.274 1.00 91.19 91 ILE A O 1
ATOM 700 N N . THR A 1 92 ? 19.437 14.632 -44.859 1.00 88.81 92 THR A N 1
ATOM 701 C CA . THR A 1 92 ? 20.663 13.818 -44.936 1.00 88.81 92 THR A CA 1
ATOM 702 C C . THR A 1 92 ? 21.721 14.172 -43.884 1.00 88.81 92 THR A C 1
ATOM 704 O O . THR A 1 92 ? 22.643 13.387 -43.653 1.00 88.81 92 THR A O 1
ATOM 707 N N . GLN A 1 93 ? 21.622 15.337 -43.237 1.00 90.00 93 GLN A N 1
ATOM 708 C CA . GLN A 1 93 ? 22.574 15.777 -42.219 1.00 90.00 93 GLN A CA 1
ATOM 709 C C . GLN A 1 93 ? 22.171 15.285 -40.818 1.00 90.00 93 GLN A C 1
ATOM 711 O O . GLN A 1 93 ? 20.984 15.238 -40.494 1.00 90.00 93 GLN A O 1
ATOM 716 N N . PRO A 1 94 ? 23.134 14.880 -39.968 1.00 86.88 94 PRO A N 1
ATOM 717 C CA . PRO A 1 94 ? 22.860 14.583 -38.566 1.00 86.88 94 PRO A CA 1
ATOM 718 C C . PRO A 1 94 ? 22.305 15.796 -37.825 1.00 86.88 94 PRO A C 1
ATOM 720 O O . PRO A 1 94 ? 22.737 16.924 -38.066 1.00 86.88 94 PRO A O 1
ATOM 723 N N . CYS A 1 95 ? 21.435 15.546 -36.850 1.00 89.94 95 CYS A N 1
ATOM 724 C CA . CYS A 1 95 ? 21.134 16.561 -35.848 1.00 89.94 95 CYS A CA 1
ATOM 725 C C . CYS A 1 95 ? 22.348 16.751 -34.917 1.00 89.94 95 CYS A C 1
ATOM 727 O O . CYS A 1 95 ? 23.075 15.805 -34.618 1.00 89.94 95 CYS A O 1
ATOM 729 N N . GLY A 1 96 ? 22.596 17.979 -34.458 1.00 91.25 96 GLY A N 1
ATOM 730 C CA . GLY A 1 96 ? 23.573 18.229 -33.395 1.00 91.25 96 GLY A CA 1
ATOM 731 C C . GLY A 1 96 ? 22.996 17.868 -32.024 1.00 91.25 96 GLY A C 1
ATOM 732 O O . GLY A 1 96 ? 21.793 18.005 -31.816 1.00 91.25 96 GLY A O 1
ATOM 733 N N . CYS A 1 97 ? 23.848 17.448 -31.087 1.00 94.94 97 CYS A N 1
ATOM 734 C CA . CYS A 1 97 ? 23.466 17.263 -29.685 1.00 94.94 97 CYS A CA 1
ATOM 735 C C . CYS A 1 97 ? 23.970 18.417 -28.811 1.00 94.94 97 CYS A C 1
ATOM 737 O O . CYS A 1 97 ? 24.932 19.098 -29.176 1.00 94.94 97 CYS A O 1
ATOM 739 N N . GLY A 1 98 ? 23.303 18.648 -27.677 1.00 93.88 98 GLY A N 1
ATOM 740 C CA . GLY A 1 98 ? 23.679 19.674 -26.707 1.00 93.88 98 GLY A CA 1
ATOM 741 C C . GLY A 1 98 ? 24.929 19.318 -25.892 1.00 93.88 98 GLY A C 1
ATOM 742 O O . GLY A 1 98 ? 25.660 18.372 -26.193 1.00 93.88 98 GLY A O 1
ATOM 743 N N . ALA A 1 99 ? 25.195 20.089 -24.836 1.00 95.19 99 ALA A N 1
ATOM 744 C CA . ALA A 1 99 ? 26.306 19.815 -23.923 1.00 95.19 99 ALA A CA 1
ATOM 745 C C . ALA A 1 99 ? 26.140 18.450 -23.225 1.00 95.19 99 ALA A C 1
ATOM 747 O O . ALA A 1 99 ? 25.023 18.034 -22.922 1.00 95.19 99 ALA A O 1
ATOM 748 N N . ASN A 1 100 ? 27.259 17.753 -22.994 1.00 95.50 100 ASN A N 1
ATOM 749 C CA . ASN A 1 100 ? 27.324 16.400 -22.412 1.00 95.50 100 ASN A CA 1
ATOM 750 C C . ASN A 1 100 ? 26.438 15.355 -23.110 1.00 95.50 100 ASN A C 1
ATOM 752 O O . ASN A 1 100 ? 26.091 14.334 -22.522 1.00 95.50 100 ASN A O 1
ATOM 756 N N . ALA A 1 101 ? 26.104 15.584 -24.378 1.00 95.88 101 ALA A N 1
ATOM 757 C CA . ALA A 1 101 ? 25.317 14.680 -25.193 1.00 95.88 101 ALA A CA 1
ATOM 758 C C . ALA A 1 101 ? 26.137 14.181 -26.391 1.00 95.88 101 ALA A C 1
ATOM 760 O O . ALA A 1 101 ? 27.021 14.873 -26.900 1.00 95.88 101 ALA A O 1
ATOM 761 N N . LYS A 1 102 ? 25.831 12.979 -26.875 1.00 94.88 102 LYS A N 1
ATOM 762 C CA . LYS A 1 102 ? 26.368 12.419 -28.118 1.00 94.88 102 LYS A CA 1
ATOM 763 C C . LYS A 1 102 ? 25.239 11.864 -28.968 1.00 94.88 102 LYS A C 1
ATOM 765 O O . LYS A 1 102 ? 24.257 11.343 -28.442 1.00 94.88 102 LYS A O 1
ATOM 770 N N . MET A 1 103 ? 25.397 11.967 -30.283 1.00 93.69 103 MET A N 1
ATOM 771 C CA . MET A 1 103 ? 24.414 11.429 -31.210 1.00 93.69 103 MET A CA 1
ATOM 772 C C . MET A 1 103 ? 24.559 9.915 -31.301 1.00 93.69 103 MET A C 1
ATOM 774 O O . MET A 1 103 ? 25.637 9.416 -31.631 1.00 93.69 103 MET A O 1
ATOM 778 N N . CYS A 1 104 ? 23.471 9.203 -31.043 1.00 93.44 104 CYS A N 1
ATOM 779 C CA . CYS A 1 104 ? 23.392 7.763 -31.190 1.00 93.44 104 CYS A CA 1
ATOM 780 C C . CYS A 1 104 ? 22.486 7.416 -32.362 1.00 93.44 104 CYS A C 1
ATOM 782 O O . CYS A 1 104 ? 21.383 7.944 -32.487 1.00 93.44 104 CYS A O 1
ATOM 784 N N . ARG A 1 105 ? 22.976 6.518 -33.218 1.00 92.69 105 ARG A N 1
ATOM 785 C CA . ARG A 1 105 ? 22.246 6.000 -34.372 1.00 92.69 105 ARG A CA 1
ATOM 786 C C . ARG A 1 105 ? 22.112 4.500 -34.239 1.00 92.69 105 ARG A C 1
ATOM 788 O O . ARG A 1 105 ? 23.122 3.826 -34.033 1.00 92.69 105 ARG A O 1
ATOM 795 N N . TRP A 1 106 ? 20.895 3.997 -34.369 1.00 93.25 106 TRP A N 1
ATOM 796 C CA . TRP A 1 106 ? 20.644 2.565 -34.387 1.00 93.25 106 TRP A CA 1
ATOM 797 C C . TRP A 1 106 ? 19.442 2.232 -35.260 1.00 93.25 106 TRP A C 1
ATOM 799 O O . TRP A 1 106 ? 18.561 3.063 -35.460 1.00 93.25 106 TRP A O 1
ATOM 809 N N . THR A 1 107 ? 19.397 1.004 -35.754 1.00 91.81 107 THR A N 1
ATOM 810 C CA . THR A 1 107 ? 18.199 0.437 -36.367 1.00 91.81 107 THR A CA 1
ATOM 811 C C . THR A 1 107 ? 17.453 -0.367 -35.305 1.00 91.81 107 THR A C 1
ATOM 813 O O . THR A 1 107 ? 18.064 -1.149 -34.568 1.00 91.81 107 THR A O 1
ATOM 816 N N . ASP A 1 108 ? 16.155 -0.122 -35.149 1.00 87.69 108 ASP A N 1
ATOM 817 C CA . ASP A 1 108 ? 15.315 -0.911 -34.245 1.00 87.69 108 ASP A CA 1
ATOM 818 C C . ASP A 1 108 ? 14.888 -2.252 -34.866 1.00 87.69 108 ASP A C 1
ATOM 820 O O . ASP A 1 108 ? 15.258 -2.590 -35.991 1.00 87.69 108 ASP A O 1
ATOM 824 N N . GLU A 1 109 ? 14.128 -3.042 -34.108 1.00 82.88 109 GLU A N 1
ATOM 825 C CA . GLU A 1 109 ? 13.661 -4.368 -34.531 1.00 82.88 109 GLU A CA 1
ATOM 826 C C . GLU A 1 109 ? 12.692 -4.341 -35.726 1.00 82.88 109 GLU A C 1
ATOM 828 O O . GLU A 1 109 ? 12.480 -5.369 -36.366 1.00 82.88 109 GLU A O 1
ATOM 833 N N . TRP A 1 110 ? 12.143 -3.172 -36.072 1.00 87.75 110 TRP A N 1
ATOM 834 C CA . TRP A 1 110 ? 11.260 -2.984 -37.225 1.00 87.75 110 TRP A CA 1
ATOM 835 C C . TRP A 1 110 ? 11.993 -2.434 -38.454 1.00 87.75 110 TRP A C 1
ATOM 837 O O . TRP A 1 110 ? 11.374 -2.228 -39.500 1.00 87.75 110 TRP A O 1
ATOM 847 N N . GLY A 1 111 ? 13.308 -2.218 -38.357 1.00 88.31 111 GLY A N 1
ATOM 848 C CA . GLY A 1 111 ? 14.119 -1.694 -39.450 1.00 88.31 111 GLY A CA 1
ATOM 849 C C . GLY A 1 111 ? 14.121 -0.167 -39.551 1.00 88.31 111 GLY A C 1
ATOM 850 O O . GLY A 1 111 ? 14.641 0.358 -40.536 1.00 88.31 111 GLY A O 1
ATOM 851 N N . TYR A 1 112 ? 13.567 0.561 -38.574 1.00 88.88 112 TYR A N 1
ATOM 852 C CA . TYR A 1 112 ? 13.609 2.021 -38.592 1.00 88.88 112 TYR A CA 1
ATOM 853 C C . TYR A 1 112 ? 14.956 2.526 -38.081 1.00 88.88 112 TYR A C 1
ATOM 855 O O . TYR A 1 112 ? 15.429 2.147 -37.006 1.00 88.88 112 TYR A O 1
ATOM 863 N N . GLU A 1 113 ? 15.577 3.410 -38.860 1.00 90.75 113 GLU A N 1
ATOM 864 C CA . GLU A 1 113 ? 16.752 4.154 -38.420 1.00 90.75 113 GLU A CA 1
ATOM 865 C C . GLU A 1 113 ? 16.327 5.235 -37.423 1.00 90.75 113 GLU A C 1
ATOM 867 O O . GLU A 1 113 ? 15.563 6.144 -37.744 1.00 90.75 113 GLU A O 1
ATOM 872 N N . ASN A 1 114 ? 16.847 5.132 -36.208 1.00 90.62 114 ASN A N 1
ATOM 873 C CA . ASN A 1 114 ? 16.633 6.073 -35.127 1.00 90.62 114 ASN A CA 1
ATOM 874 C C . ASN A 1 114 ? 17.902 6.906 -34.916 1.00 90.62 114 ASN A C 1
ATOM 876 O O . ASN A 1 114 ? 19.023 6.394 -34.973 1.00 90.62 114 ASN A O 1
ATOM 880 N N . GLU A 1 115 ? 17.724 8.200 -34.657 1.00 91.12 115 GLU A N 1
ATOM 881 C CA . GLU A 1 115 ? 18.798 9.154 -34.378 1.00 91.12 115 GLU A CA 1
ATOM 882 C C . GLU A 1 115 ? 18.401 9.998 -33.157 1.00 91.12 115 GLU A C 1
ATOM 884 O O . GLU A 1 115 ? 17.540 10.870 -33.260 1.00 91.12 115 GLU A O 1
ATOM 889 N N . ILE A 1 116 ? 18.991 9.714 -31.989 1.00 92.75 116 ILE A N 1
ATOM 890 C CA . ILE A 1 116 ? 18.663 10.379 -30.714 1.00 92.75 116 ILE A CA 1
ATOM 891 C C . ILE A 1 116 ? 19.944 10.745 -29.955 1.00 92.75 116 ILE A C 1
ATOM 893 O O . ILE A 1 116 ? 20.934 10.011 -29.963 1.00 92.75 116 ILE A O 1
ATOM 897 N N . CYS A 1 117 ? 19.919 11.887 -29.268 1.00 93.94 117 CYS A N 1
ATOM 898 C CA . CYS A 1 117 ? 20.991 12.321 -28.379 1.00 93.94 117 CYS A CA 1
ATOM 899 C C . CYS A 1 117 ? 20.911 11.611 -27.021 1.00 93.94 117 CYS A C 1
ATOM 901 O O . CYS A 1 117 ? 19.927 11.761 -26.301 1.00 93.94 117 CYS A O 1
ATOM 903 N N . TYR A 1 118 ? 21.971 10.894 -26.651 1.00 94.31 118 TYR A N 1
ATOM 904 C CA . TYR A 1 118 ? 22.144 10.282 -25.328 1.00 94.31 118 TYR A CA 1
ATOM 905 C C . TYR A 1 118 ? 23.216 11.028 -24.528 1.00 94.31 118 TYR A C 1
ATOM 907 O O . TYR A 1 118 ? 24.094 11.651 -25.136 1.00 94.31 118 TYR A O 1
ATOM 915 N N . PRO A 1 119 ? 23.216 10.944 -23.186 1.00 94.19 119 PRO A N 1
ATOM 916 C CA . PRO A 1 119 ? 24.307 11.488 -22.389 1.00 94.19 119 PRO A CA 1
ATOM 917 C C . PRO A 1 119 ? 25.634 10.810 -22.755 1.00 94.19 119 PRO A C 1
ATOM 919 O O . PRO A 1 119 ? 25.689 9.619 -23.075 1.00 94.19 119 PRO A O 1
ATOM 922 N N . THR A 1 120 ? 26.738 11.556 -22.712 1.00 93.38 120 THR A N 1
ATOM 923 C CA . THR A 1 120 ? 28.071 11.038 -23.070 1.00 93.38 120 THR A CA 1
ATOM 924 C C . THR A 1 120 ? 28.497 9.853 -22.202 1.00 93.38 120 THR A C 1
ATOM 926 O O . THR A 1 120 ? 29.202 8.972 -22.709 1.00 93.38 120 THR A O 1
ATOM 929 N N . SER A 1 121 ? 28.017 9.798 -20.955 1.00 89.88 121 SER A N 1
ATOM 930 C CA . SER A 1 121 ? 28.242 8.734 -19.970 1.00 89.88 121 SER A CA 1
ATOM 931 C C . SER A 1 121 ? 27.556 7.399 -20.297 1.00 89.88 121 SER A C 1
ATOM 933 O O . SER A 1 121 ? 28.020 6.363 -19.828 1.00 89.88 121 SER A O 1
ATOM 935 N N . VAL A 1 122 ? 26.510 7.381 -21.134 1.00 89.19 122 VAL A N 1
ATOM 936 C CA . VAL A 1 122 ? 25.746 6.165 -21.480 1.00 89.19 122 VAL A CA 1
ATOM 937 C C . VAL A 1 122 ? 26.130 5.679 -22.873 1.00 89.19 122 VAL A C 1
ATOM 939 O O . VAL A 1 122 ? 26.302 6.478 -23.788 1.00 89.19 122 VAL A O 1
ATOM 942 N N . ALA A 1 123 ? 26.326 4.376 -23.073 1.00 91.06 123 ALA A N 1
ATOM 943 C CA . ALA A 1 123 ? 26.617 3.826 -24.400 1.00 91.06 123 ALA A CA 1
ATOM 944 C C . ALA A 1 123 ? 25.420 4.002 -25.355 1.00 91.06 123 ALA A C 1
ATOM 946 O O . ALA A 1 123 ? 24.273 3.972 -24.926 1.00 91.06 123 ALA A O 1
ATOM 947 N N . CYS A 1 124 ? 25.682 4.185 -26.652 1.00 92.62 124 CYS A N 1
ATOM 948 C CA . CYS A 1 124 ? 24.603 4.221 -27.639 1.00 92.62 124 CYS A CA 1
ATOM 949 C C . CYS A 1 124 ? 23.930 2.844 -27.763 1.00 92.62 124 CYS A C 1
ATOM 951 O O . CYS A 1 124 ? 24.647 1.842 -27.661 1.00 92.62 124 CYS A O 1
ATOM 953 N N . PRO A 1 125 ? 22.614 2.786 -28.052 1.00 94.56 125 PRO A N 1
ATOM 954 C CA . PRO A 1 125 ? 21.951 1.536 -28.404 1.00 94.56 125 PRO A CA 1
ATOM 955 C C . PRO A 1 125 ? 22.664 0.829 -29.558 1.00 94.56 125 PRO A C 1
ATOM 957 O O . PRO A 1 125 ? 23.220 1.475 -30.455 1.00 94.56 125 PRO A O 1
ATOM 960 N N . VAL A 1 126 ? 22.656 -0.501 -29.539 1.00 94.19 126 VAL A N 1
ATOM 961 C CA . VAL A 1 126 ? 23.361 -1.309 -30.546 1.00 94.19 126 VAL A CA 1
ATOM 962 C C . VAL A 1 126 ? 22.417 -1.745 -31.666 1.00 94.19 126 VAL A C 1
ATOM 964 O O . VAL A 1 126 ? 21.262 -2.111 -31.436 1.00 94.19 126 VAL A O 1
ATOM 967 N N . THR A 1 127 ? 22.919 -1.733 -32.902 1.00 94.12 127 THR A N 1
ATOM 968 C CA . THR A 1 127 ? 22.245 -2.364 -34.048 1.00 94.12 127 THR A CA 1
ATOM 969 C C . THR A 1 127 ? 22.841 -3.742 -34.257 1.00 94.12 127 THR A C 1
ATOM 971 O O . THR A 1 127 ? 24.021 -3.849 -34.595 1.00 94.12 127 THR A O 1
ATOM 974 N N . CYS A 1 128 ? 22.040 -4.777 -34.031 1.00 93.88 128 CYS A N 1
ATOM 975 C CA . CYS A 1 128 ? 22.461 -6.159 -34.220 1.00 93.88 128 CYS A CA 1
ATOM 976 C C . CYS A 1 128 ? 22.162 -6.617 -35.645 1.00 93.88 128 CYS A C 1
ATOM 978 O O . CYS A 1 128 ? 21.232 -6.123 -36.284 1.00 93.88 128 CYS A O 1
ATOM 980 N N . LYS A 1 129 ? 22.986 -7.527 -36.164 1.00 93.25 129 LYS A N 1
ATOM 981 C CA . LYS A 1 129 ? 22.754 -8.153 -37.473 1.00 93.25 129 LYS A CA 1
ATOM 982 C C . LYS A 1 129 ? 21.572 -9.121 -37.420 1.00 93.25 129 LYS A C 1
ATOM 984 O O . LYS A 1 129 ? 21.152 -9.523 -36.345 1.00 93.25 129 LYS A O 1
ATOM 989 N N . GLU A 1 130 ? 21.090 -9.554 -38.586 1.00 91.00 130 GLU A N 1
ATOM 990 C CA . GLU A 1 130 ? 19.996 -10.536 -38.698 1.00 91.00 130 GLU A CA 1
ATOM 991 C C . GLU A 1 130 ? 20.291 -11.881 -38.000 1.00 91.00 130 GLU A C 1
ATOM 993 O O . GLU A 1 130 ? 19.362 -12.572 -37.594 1.00 91.00 130 GLU A O 1
ATOM 998 N N . ASP A 1 131 ? 21.566 -12.265 -37.854 1.00 94.19 131 ASP A N 1
ATOM 999 C CA . ASP A 1 131 ? 22.008 -13.474 -37.143 1.00 94.19 131 ASP A CA 1
ATOM 1000 C C . ASP A 1 131 ? 22.404 -13.221 -35.675 1.00 94.19 131 ASP A C 1
ATOM 1002 O O . ASP A 1 131 ? 22.910 -14.117 -34.988 1.00 94.19 131 ASP A O 1
ATOM 1006 N N . GLU A 1 132 ? 22.171 -12.007 -35.180 1.00 95.56 132 GLU A N 1
ATOM 1007 C CA . GLU A 1 132 ? 22.475 -11.565 -33.826 1.00 95.56 132 GLU A CA 1
ATOM 1008 C C . GLU A 1 132 ? 21.191 -11.140 -33.092 1.00 95.56 132 GLU A C 1
ATOM 1010 O O . GLU A 1 132 ? 20.236 -10.650 -33.684 1.00 95.56 132 GLU A O 1
ATOM 1015 N N . GLN A 1 133 ? 21.176 -11.302 -31.773 1.00 92.69 133 GLN A N 1
ATOM 1016 C CA . GLN A 1 133 ? 20.146 -10.772 -30.890 1.00 92.69 133 GLN A CA 1
ATOM 1017 C C . GLN A 1 133 ? 20.717 -9.670 -29.998 1.00 92.69 133 GLN A C 1
ATOM 1019 O O . GLN A 1 133 ? 21.891 -9.698 -29.607 1.00 92.69 133 GLN A O 1
ATOM 1024 N N . ARG A 1 134 ? 19.865 -8.695 -29.669 1.00 94.25 134 ARG A N 1
ATOM 1025 C CA . ARG A 1 134 ? 20.190 -7.627 -28.725 1.00 94.25 134 ARG A CA 1
ATOM 1026 C C . ARG A 1 134 ? 20.080 -8.161 -27.301 1.00 94.25 134 ARG A C 1
ATOM 1028 O O . ARG A 1 134 ? 19.035 -8.649 -26.891 1.00 94.25 134 ARG A O 1
ATOM 1035 N N . CYS A 1 135 ? 21.157 -8.014 -26.544 1.00 94.62 135 CYS A N 1
ATOM 1036 C CA . CYS A 1 135 ? 21.237 -8.384 -25.143 1.00 94.62 135 CYS A CA 1
ATOM 1037 C C . CYS A 1 135 ? 21.300 -7.159 -24.253 1.00 94.62 135 CYS A C 1
ATOM 1039 O O . CYS A 1 135 ? 22.121 -6.263 -24.457 1.00 94.62 135 CYS A O 1
ATOM 1041 N N . TYR A 1 136 ? 20.474 -7.192 -23.218 1.00 93.88 136 TYR A N 1
ATOM 1042 C CA . TYR A 1 136 ? 20.386 -6.179 -22.185 1.00 93.88 136 TYR A CA 1
ATOM 1043 C C . TYR A 1 136 ? 21.157 -6.640 -20.953 1.00 93.88 136 TYR A C 1
ATOM 1045 O O . TYR A 1 136 ? 20.755 -7.586 -20.279 1.00 93.88 136 TYR A O 1
ATOM 1053 N N . ILE A 1 137 ? 22.295 -6.000 -20.684 1.00 95.31 137 ILE A N 1
ATOM 1054 C CA . ILE A 1 137 ? 23.189 -6.363 -19.587 1.00 95.31 137 ILE A CA 1
ATOM 1055 C C . ILE A 1 137 ? 23.082 -5.299 -18.504 1.00 95.31 137 ILE A C 1
ATOM 1057 O O . ILE A 1 137 ? 23.496 -4.157 -18.701 1.00 95.31 137 ILE A O 1
ATOM 1061 N N . THR A 1 138 ? 22.579 -5.702 -17.344 1.00 94.94 138 THR A N 1
ATOM 1062 C CA . THR A 1 138 ? 22.601 -4.883 -16.131 1.00 94.94 138 THR A CA 1
ATOM 1063 C C . THR A 1 138 ? 23.800 -5.292 -15.286 1.00 94.94 138 THR A C 1
ATOM 1065 O O . THR A 1 138 ? 23.890 -6.437 -14.840 1.00 94.94 138 THR A O 1
ATOM 1068 N N . ASP A 1 139 ? 24.739 -4.372 -15.081 1.00 95.00 139 ASP A N 1
ATOM 1069 C CA . ASP A 1 139 ? 25.749 -4.493 -14.037 1.00 95.00 139 ASP A CA 1
ATOM 1070 C C . ASP A 1 139 ? 25.101 -4.079 -12.706 1.00 95.00 139 ASP A C 1
ATOM 1072 O O . ASP A 1 139 ? 24.447 -3.040 -12.625 1.00 95.00 139 ASP A O 1
ATOM 1076 N N . TYR A 1 140 ? 25.260 -4.890 -11.665 1.00 95.88 140 TYR A N 1
ATOM 1077 C CA . TYR A 1 140 ? 24.795 -4.567 -10.318 1.00 95.88 140 TYR A CA 1
ATOM 1078 C C . TYR A 1 140 ? 25.972 -4.107 -9.461 1.00 95.88 140 TYR A C 1
ATOM 1080 O O . TYR A 1 140 ? 27.128 -4.463 -9.700 1.00 95.88 140 TYR A O 1
ATOM 1088 N N . GLU A 1 141 ? 25.684 -3.305 -8.449 1.00 96.00 141 GLU A N 1
ATOM 1089 C CA . GLU A 1 141 ? 26.650 -2.961 -7.415 1.00 96.00 141 GLU A CA 1
ATOM 1090 C C . GLU A 1 141 ? 26.875 -4.144 -6.456 1.00 96.00 141 GLU A C 1
ATOM 1092 O O . GLU A 1 141 ? 26.118 -5.115 -6.431 1.00 96.00 141 GLU A O 1
ATOM 1097 N N . ALA A 1 142 ? 27.917 -4.075 -5.621 1.00 95.62 142 ALA A N 1
ATOM 1098 C CA . ALA A 1 142 ? 28.241 -5.145 -4.672 1.00 95.62 142 ALA A CA 1
ATOM 1099 C C . ALA A 1 142 ? 27.146 -5.389 -3.613 1.00 95.62 142 ALA A C 1
ATOM 1101 O O . ALA A 1 142 ? 27.080 -6.481 -3.052 1.00 95.62 142 ALA A O 1
ATOM 1102 N N . ASN A 1 143 ? 26.300 -4.389 -3.344 1.00 94.25 143 ASN A N 1
ATOM 1103 C CA . ASN A 1 143 ? 25.121 -4.513 -2.484 1.00 94.25 143 ASN A CA 1
ATOM 1104 C C . ASN A 1 143 ? 23.900 -5.084 -3.230 1.00 94.25 143 ASN A C 1
ATOM 1106 O O . ASN A 1 143 ? 22.906 -5.361 -2.581 1.00 94.25 143 ASN A O 1
ATOM 1110 N N . GLY A 1 144 ? 23.946 -5.259 -4.555 1.00 95.31 144 GLY A N 1
ATOM 1111 C CA . GLY A 1 144 ? 22.810 -5.718 -5.357 1.00 95.31 144 GLY A CA 1
ATOM 1112 C C . GLY A 1 144 ? 21.942 -4.619 -5.966 1.00 95.31 144 GLY A C 1
ATOM 1113 O O . GLY A 1 144 ? 20.953 -4.934 -6.627 1.00 95.31 144 GLY A O 1
ATOM 1114 N N . ALA A 1 145 ? 22.270 -3.340 -5.758 1.00 94.19 145 ALA A N 1
ATOM 1115 C CA . ALA A 1 145 ? 21.556 -2.245 -6.404 1.00 94.19 145 ALA A CA 1
ATOM 1116 C C . ALA A 1 145 ? 21.815 -2.267 -7.922 1.00 94.19 145 ALA A C 1
ATOM 1118 O O . ALA A 1 145 ? 22.921 -2.621 -8.348 1.00 94.19 145 ALA A O 1
ATOM 1119 N N . PRO A 1 146 ? 20.823 -1.921 -8.761 1.00 92.75 146 PRO A N 1
ATOM 1120 C CA . PRO A 1 146 ? 21.035 -1.829 -10.199 1.00 92.75 146 PRO A CA 1
ATOM 1121 C C . PRO A 1 146 ? 22.024 -0.697 -10.504 1.00 92.75 146 PRO A C 1
ATOM 1123 O O . PRO A 1 146 ? 21.824 0.438 -10.076 1.00 92.75 146 PRO A O 1
ATOM 1126 N N . GLY A 1 147 ? 23.093 -1.019 -11.229 1.00 91.44 147 GLY A N 1
ATOM 1127 C CA . GLY A 1 147 ? 24.126 -0.080 -11.650 1.00 91.44 147 GLY A CA 1
ATOM 1128 C C . GLY A 1 147 ? 23.970 0.314 -13.118 1.00 91.44 147 GLY A C 1
ATOM 1129 O O . GLY A 1 147 ? 22.909 0.747 -13.565 1.00 91.44 147 GLY A O 1
ATOM 1130 N N . VAL A 1 148 ? 25.056 0.185 -13.883 1.00 88.75 148 VAL A N 1
ATOM 1131 C CA . VAL A 1 148 ? 25.091 0.579 -15.296 1.00 88.75 148 VAL A CA 1
ATOM 1132 C C . VAL A 1 148 ? 24.386 -0.464 -16.159 1.00 88.75 148 VAL A C 1
ATOM 1134 O O . VAL A 1 148 ? 24.666 -1.658 -16.086 1.00 88.75 148 VAL A O 1
ATOM 1137 N N . TYR A 1 149 ? 23.508 0.013 -17.031 1.00 90.75 149 TYR A N 1
ATOM 1138 C CA . TYR A 1 149 ? 22.912 -0.779 -18.094 1.00 90.75 149 TYR A CA 1
ATOM 1139 C C . TYR A 1 149 ? 23.690 -0.591 -19.398 1.00 90.75 149 TYR A C 1
ATOM 1141 O O . TYR A 1 149 ? 24.062 0.530 -19.760 1.00 90.75 149 TYR A O 1
ATOM 1149 N N . ARG A 1 150 ? 23.917 -1.682 -20.128 1.00 92.44 150 ARG A N 1
ATOM 1150 C CA . ARG A 1 150 ? 24.541 -1.657 -21.452 1.00 92.44 150 ARG A CA 1
ATOM 1151 C C . ARG A 1 150 ? 23.923 -2.684 -22.382 1.00 92.44 150 ARG A C 1
ATOM 1153 O O . ARG A 1 150 ? 23.532 -3.772 -21.968 1.00 92.44 150 ARG A O 1
ATOM 1160 N N . GLU A 1 151 ? 23.900 -2.343 -23.661 1.00 94.25 151 GLU A N 1
ATOM 1161 C CA . GLU A 1 151 ? 23.430 -3.231 -24.715 1.00 94.25 151 GLU A CA 1
ATOM 1162 C C . GLU A 1 151 ? 24.616 -3.845 -25.463 1.00 94.25 151 GLU A C 1
ATOM 1164 O O . GLU A 1 151 ? 25.626 -3.182 -25.710 1.00 94.25 151 GLU A O 1
ATOM 1169 N N . THR A 1 152 ? 24.502 -5.114 -25.845 1.00 94.94 152 THR A N 1
ATOM 1170 C CA . THR A 1 152 ? 25.461 -5.777 -26.739 1.00 94.94 152 THR A CA 1
ATOM 1171 C C . THR A 1 152 ? 24.728 -6.665 -27.729 1.00 94.94 152 THR A C 1
ATOM 1173 O O . THR A 1 152 ? 23.630 -7.131 -27.448 1.00 94.94 152 THR A O 1
ATOM 1176 N N . CYS A 1 153 ? 25.351 -6.943 -28.867 1.00 95.94 153 CYS A N 1
ATOM 1177 C CA . CYS A 1 153 ? 24.874 -7.967 -29.787 1.00 95.94 153 CYS A CA 1
ATOM 1178 C C . CYS A 1 153 ? 25.606 -9.278 -29.505 1.00 95.94 153 CYS A C 1
ATOM 1180 O O . CYS A 1 153 ? 26.827 -9.284 -29.322 1.00 95.94 153 CYS A O 1
ATOM 1182 N N . VAL A 1 154 ? 24.862 -10.376 -29.448 1.00 96.25 154 VAL A N 1
ATOM 1183 C CA . VAL A 1 154 ? 25.395 -11.748 -29.428 1.00 96.25 154 VAL A CA 1
ATOM 1184 C C . VAL A 1 154 ? 24.709 -12.540 -30.529 1.00 96.25 154 VAL A C 1
ATOM 1186 O O . VAL A 1 154 ? 23.696 -12.093 -31.048 1.00 96.25 154 VAL A O 1
ATOM 1189 N N . LYS A 1 155 ? 25.221 -13.708 -30.913 1.00 96.06 155 LYS A N 1
ATOM 1190 C CA . LYS A 1 155 ? 24.524 -14.529 -31.915 1.00 96.06 155 LYS A CA 1
ATOM 1191 C C . LYS A 1 155 ? 23.145 -14.963 -31.412 1.00 96.06 155 LYS A C 1
ATOM 1193 O O . LYS A 1 155 ? 22.981 -15.191 -30.217 1.00 96.06 155 LYS A O 1
ATOM 1198 N N . ALA A 1 156 ? 22.176 -15.123 -32.310 1.00 92.31 156 ALA A N 1
ATOM 1199 C CA . ALA A 1 156 ? 20.808 -15.506 -31.944 1.00 92.31 156 ALA A CA 1
ATOM 1200 C C . ALA A 1 156 ? 20.713 -16.848 -31.177 1.00 92.31 156 ALA A C 1
ATOM 1202 O O . ALA A 1 156 ? 19.766 -17.063 -30.431 1.00 92.31 156 ALA A O 1
ATOM 1203 N N . ASP A 1 157 ? 21.703 -17.737 -31.320 1.00 92.75 157 ASP A N 1
ATOM 1204 C CA . ASP A 1 157 ? 21.807 -19.016 -30.603 1.00 92.75 157 ASP A CA 1
ATOM 1205 C C . ASP A 1 157 ? 22.605 -18.938 -29.285 1.00 92.75 157 ASP A C 1
ATOM 1207 O O . ASP A 1 157 ? 22.767 -19.943 -28.591 1.00 92.75 157 ASP A O 1
ATOM 1211 N N . GLN A 1 158 ? 23.132 -17.763 -28.930 1.00 95.69 158 GLN A N 1
ATOM 1212 C CA . GLN A 1 158 ? 23.923 -17.550 -27.722 1.00 95.69 158 GLN A CA 1
ATOM 1213 C C . GLN A 1 158 ? 23.113 -16.856 -26.640 1.00 95.69 158 GLN A C 1
ATOM 1215 O O . GLN A 1 158 ? 22.536 -15.799 -26.864 1.00 95.69 158 GLN A O 1
ATOM 1220 N N . VAL A 1 159 ? 23.158 -17.401 -25.429 1.00 95.19 159 VAL A N 1
ATOM 1221 C CA . VAL A 1 159 ? 22.520 -16.779 -24.272 1.00 95.19 159 VAL A CA 1
ATOM 1222 C C . VAL A 1 159 ? 23.201 -15.451 -23.924 1.00 95.19 159 VAL A C 1
ATOM 1224 O O . VAL A 1 159 ? 24.431 -15.378 -23.857 1.00 95.19 159 VAL A O 1
ATOM 1227 N N . CYS A 1 160 ? 22.405 -14.414 -23.657 1.00 95.62 160 CYS A N 1
ATOM 1228 C CA . CYS A 1 160 ? 22.908 -13.115 -23.223 1.00 95.62 160 CYS A CA 1
ATOM 1229 C C . CYS A 1 160 ? 23.779 -13.235 -21.958 1.00 95.62 160 CYS A C 1
ATOM 1231 O O . CYS A 1 160 ? 23.347 -13.845 -20.973 1.00 95.62 160 CYS A O 1
ATOM 1233 N N . PRO A 1 161 ? 25.001 -12.665 -21.953 1.00 96.94 161 PRO A N 1
ATOM 1234 C CA . PRO A 1 161 ? 25.862 -12.695 -20.782 1.00 96.94 161 PRO A CA 1
ATOM 1235 C C . PRO A 1 161 ? 25.326 -11.756 -19.701 1.00 96.94 161 PRO A C 1
ATOM 1237 O O . PRO A 1 161 ? 24.728 -10.722 -19.997 1.00 96.94 161 PRO A O 1
ATOM 1240 N N . CYS A 1 162 ? 25.603 -12.094 -18.447 1.00 97.25 162 CYS A N 1
ATOM 1241 C CA . CYS A 1 162 ? 25.237 -11.262 -17.310 1.00 97.25 162 CYS A CA 1
ATOM 1242 C C . CYS A 1 162 ? 26.346 -10.292 -16.905 1.00 97.25 162 CYS A C 1
ATOM 1244 O O . CYS A 1 162 ? 27.531 -10.532 -17.151 1.00 97.25 162 CYS A O 1
ATOM 1246 N N . GLY A 1 163 ? 25.935 -9.163 -16.325 1.00 96.19 163 GLY A N 1
ATOM 1247 C CA . GLY A 1 163 ? 26.832 -8.111 -15.870 1.00 96.19 163 GLY A CA 1
ATOM 1248 C C . GLY A 1 163 ? 27.555 -8.474 -14.575 1.00 96.19 163 GLY A C 1
ATOM 1249 O O . GLY A 1 163 ? 27.376 -9.541 -13.982 1.00 96.19 163 GLY A O 1
ATOM 1250 N N . SER A 1 164 ? 28.376 -7.550 -14.104 1.00 97.12 164 SER A N 1
ATOM 1251 C CA . SER A 1 164 ? 29.063 -7.634 -12.818 1.00 97.12 164 SER A CA 1
ATOM 1252 C C . SER A 1 164 ? 28.051 -7.783 -11.677 1.00 97.12 164 SER A C 1
ATOM 1254 O O . SER A 1 164 ? 26.960 -7.223 -11.736 1.00 97.12 164 SER A O 1
ATOM 1256 N N . HIS A 1 165 ? 28.408 -8.561 -10.652 1.00 96.69 165 HIS A N 1
ATOM 1257 C CA . HIS A 1 165 ? 27.564 -8.842 -9.478 1.00 96.69 165 HIS A CA 1
ATOM 1258 C C . HIS A 1 165 ? 26.166 -9.412 -9.786 1.00 96.69 165 HIS A C 1
ATOM 1260 O O . HIS A 1 165 ? 25.249 -9.300 -8.971 1.00 96.69 165 HIS A O 1
ATOM 1266 N N . SER A 1 166 ? 26.021 -10.094 -10.923 1.00 97.19 166 SER A N 1
ATOM 1267 C CA . SER A 1 166 ? 24.817 -10.847 -11.271 1.00 97.19 166 SER A CA 1
ATOM 1268 C C . SER A 1 166 ? 25.126 -12.294 -11.635 1.00 97.19 166 SER A C 1
ATOM 1270 O O . SER A 1 166 ? 26.266 -12.658 -11.927 1.00 97.19 166 SER A O 1
ATOM 1272 N N . GLN A 1 167 ? 24.092 -13.124 -11.596 1.00 96.62 167 GLN A N 1
ATOM 1273 C CA . GLN A 1 167 ? 24.089 -14.501 -12.069 1.00 96.62 167 GLN A CA 1
ATOM 1274 C C . GLN A 1 167 ? 23.046 -14.673 -13.166 1.00 96.62 167 GLN A C 1
ATOM 1276 O O . GLN A 1 167 ? 22.044 -13.959 -13.209 1.00 96.62 167 GLN A O 1
ATOM 1281 N N . GLN A 1 168 ? 23.289 -15.640 -14.041 1.00 96.50 168 GLN A N 1
ATOM 1282 C CA . GLN A 1 168 ? 22.343 -16.021 -15.074 1.00 96.50 168 GLN A CA 1
ATOM 1283 C C . GLN A 1 168 ? 21.317 -16.993 -14.500 1.00 96.50 168 GLN A C 1
ATOM 1285 O O . GLN A 1 168 ? 21.675 -18.040 -13.961 1.00 96.50 168 GLN A O 1
ATOM 1290 N N . CYS A 1 169 ? 20.053 -16.640 -14.659 1.00 96.19 169 CYS A N 1
ATOM 1291 C CA . CYS A 1 169 ? 18.904 -17.458 -14.328 1.00 96.19 169 CYS A CA 1
ATOM 1292 C C . CYS A 1 169 ? 18.200 -17.895 -15.608 1.00 96.19 169 CYS A C 1
ATOM 1294 O O . CYS A 1 169 ? 18.330 -17.257 -16.655 1.00 96.19 169 CYS A O 1
ATOM 1296 N N . HIS A 1 170 ? 17.498 -19.018 -15.526 1.00 94.44 170 HIS A N 1
ATOM 1297 C CA . HIS A 1 170 ? 16.764 -19.607 -16.633 1.00 94.44 170 HIS A CA 1
ATOM 1298 C C . HIS A 1 170 ? 15.329 -19.843 -16.177 1.00 94.44 170 HIS A C 1
ATOM 1300 O O . HIS A 1 170 ? 15.116 -20.531 -15.179 1.00 94.44 170 HIS A O 1
ATOM 1306 N N . ASP A 1 171 ? 14.380 -19.251 -16.894 1.00 92.50 171 ASP A N 1
ATOM 1307 C CA . ASP A 1 171 ? 12.961 -19.532 -16.747 1.00 92.50 171 ASP A CA 1
ATOM 1308 C C . ASP A 1 171 ? 12.588 -20.657 -17.730 1.00 92.50 171 ASP A C 1
ATOM 1310 O O . ASP A 1 171 ? 12.524 -20.413 -18.942 1.00 92.50 171 ASP A O 1
ATOM 1314 N N . PRO A 1 172 ? 12.355 -21.889 -17.241 1.00 90.50 172 PRO A N 1
ATOM 1315 C CA . PRO A 1 172 ? 12.076 -23.036 -18.095 1.00 90.50 172 PRO A CA 1
ATOM 1316 C C . PRO A 1 172 ? 10.694 -22.972 -18.757 1.00 90.50 172 PRO A C 1
ATOM 1318 O O . PRO A 1 172 ? 10.455 -23.712 -19.707 1.00 90.50 172 PRO A O 1
ATOM 1321 N N . TYR A 1 173 ? 9.779 -22.113 -18.290 1.00 89.06 173 TYR A N 1
ATOM 1322 C CA . TYR A 1 173 ? 8.450 -21.983 -18.891 1.00 89.06 173 TYR A CA 1
ATOM 1323 C C . TYR A 1 173 ? 8.489 -21.220 -20.214 1.00 89.06 173 TYR A C 1
ATOM 1325 O O . TYR A 1 173 ? 7.755 -21.553 -21.143 1.00 89.06 173 TYR A O 1
ATOM 1333 N N . TRP A 1 174 ? 9.352 -20.208 -20.295 1.00 91.50 174 TRP A N 1
ATOM 1334 C CA . TRP A 1 174 ? 9.502 -19.350 -21.474 1.00 91.50 174 TRP A CA 1
ATOM 1335 C C . TRP A 1 174 ? 10.788 -19.624 -22.258 1.00 91.50 174 TRP A C 1
ATOM 1337 O O . TRP A 1 174 ? 11.045 -18.933 -23.241 1.00 91.50 174 TRP A O 1
ATOM 1347 N N . ASP A 1 175 ? 11.588 -20.603 -21.817 1.00 90.94 175 ASP A N 1
ATOM 1348 C CA . ASP A 1 175 ? 12.934 -20.898 -22.331 1.00 90.94 175 ASP A CA 1
ATOM 1349 C C . ASP A 1 175 ? 13.809 -19.631 -22.402 1.00 90.94 175 ASP A C 1
ATOM 1351 O O . ASP A 1 175 ? 14.559 -19.389 -23.347 1.00 90.94 175 ASP A O 1
ATOM 1355 N N . TYR A 1 176 ? 13.662 -18.761 -21.397 1.00 92.00 176 TYR A N 1
ATOM 1356 C CA . TYR A 1 176 ? 14.243 -17.422 -21.395 1.00 92.00 176 TYR A CA 1
ATOM 1357 C C . TYR A 1 176 ? 15.290 -17.287 -20.296 1.00 92.00 176 TYR A C 1
ATOM 1359 O O . TYR A 1 176 ? 15.069 -17.641 -19.138 1.00 92.00 176 TYR A O 1
ATOM 1367 N N . HIS A 1 177 ? 16.447 -16.738 -20.654 1.00 94.00 177 HIS A N 1
ATOM 1368 C CA . HIS A 1 177 ? 17.515 -16.456 -19.708 1.00 94.00 177 HIS A CA 1
ATOM 1369 C C . HIS A 1 177 ? 17.535 -14.981 -19.334 1.00 94.00 177 HIS A C 1
ATOM 1371 O O . HIS A 1 177 ? 17.449 -14.106 -20.192 1.00 94.00 177 HIS A O 1
ATOM 1377 N N . TYR A 1 178 ? 17.727 -14.705 -18.052 1.00 95.06 178 TYR A N 1
ATOM 1378 C CA . TYR A 1 178 ? 17.792 -13.351 -17.519 1.00 95.06 178 TYR A CA 1
ATOM 1379 C C . TYR A 1 178 ? 18.869 -13.246 -16.450 1.00 95.06 178 TYR A C 1
ATOM 1381 O O . TYR A 1 178 ? 19.345 -14.244 -15.911 1.00 95.06 178 TYR A O 1
ATOM 1389 N N . CYS A 1 179 ? 19.271 -12.019 -16.151 1.00 96.19 179 CYS A N 1
ATOM 1390 C CA . CYS A 1 179 ? 20.283 -11.750 -15.144 1.00 96.19 179 CYS A CA 1
ATOM 1391 C C . CYS A 1 179 ? 19.623 -11.315 -13.846 1.00 96.19 179 CYS A C 1
ATOM 1393 O O . CYS A 1 179 ? 18.686 -10.519 -13.848 1.00 96.19 179 CYS A O 1
ATOM 1395 N N . TYR A 1 180 ? 20.121 -11.853 -12.741 1.00 96.25 180 TYR A N 1
ATOM 1396 C CA . TYR A 1 180 ? 19.595 -11.610 -11.407 1.00 96.25 180 TYR A CA 1
ATOM 1397 C C . TYR A 1 180 ? 20.744 -11.214 -10.480 1.00 96.25 180 TYR A C 1
ATOM 1399 O O . TYR A 1 180 ? 21.835 -11.776 -10.620 1.00 96.25 180 TYR A O 1
ATOM 1407 N N . PRO A 1 181 ? 20.570 -10.252 -9.560 1.00 96.94 181 PRO A N 1
ATOM 1408 C CA . PRO A 1 181 ? 21.662 -9.834 -8.691 1.00 96.94 181 PRO A CA 1
ATOM 1409 C C . PRO A 1 181 ? 22.115 -10.984 -7.782 1.00 96.94 181 PRO A C 1
ATOM 1411 O O . PRO A 1 181 ? 21.341 -11.883 -7.454 1.00 96.94 181 PRO A O 1
ATOM 1414 N N . LEU A 1 182 ? 23.384 -10.959 -7.365 1.00 96.38 182 LEU A N 1
ATOM 1415 C CA . LEU A 1 182 ? 23.926 -11.920 -6.392 1.00 96.38 182 LEU A CA 1
ATOM 1416 C C . LEU A 1 182 ? 23.521 -11.600 -4.945 1.00 96.38 182 LEU A C 1
ATOM 1418 O O . LEU A 1 182 ? 23.611 -12.468 -4.076 1.00 96.38 182 LEU A O 1
ATOM 1422 N N . VAL A 1 183 ? 23.110 -10.361 -4.674 1.00 95.06 183 VAL A N 1
ATOM 1423 C CA . VAL A 1 183 ? 22.737 -9.853 -3.349 1.00 95.06 183 VAL A CA 1
ATOM 1424 C C . VAL A 1 183 ? 21.451 -9.042 -3.482 1.00 95.06 183 VAL A C 1
ATOM 1426 O O . VAL A 1 183 ? 21.245 -8.383 -4.495 1.00 95.06 183 VAL A O 1
ATOM 1429 N N . ASP A 1 184 ? 20.572 -9.100 -2.492 1.00 92.56 184 ASP A N 1
ATOM 1430 C CA . ASP A 1 184 ? 19.404 -8.230 -2.410 1.00 92.56 184 ASP A CA 1
ATOM 1431 C C . ASP A 1 184 ? 19.785 -6.902 -1.749 1.00 92.56 184 ASP A C 1
ATOM 1433 O O . ASP A 1 184 ? 20.255 -6.878 -0.612 1.00 92.56 184 ASP A O 1
ATOM 1437 N N . TRP A 1 185 ? 19.559 -5.791 -2.447 1.00 93.88 185 TRP A N 1
ATOM 1438 C CA . TRP A 1 185 ? 19.994 -4.460 -2.009 1.00 93.88 185 TRP A CA 1
ATOM 1439 C C . TRP A 1 185 ? 19.306 -3.945 -0.748 1.00 93.88 185 TRP A C 1
ATOM 1441 O O . TRP A 1 185 ? 19.836 -3.046 -0.094 1.00 93.88 185 TRP A O 1
ATOM 1451 N N . TRP A 1 186 ? 18.160 -4.521 -0.384 1.00 90.88 186 TRP A N 1
ATOM 1452 C CA . TRP A 1 186 ? 17.423 -4.144 0.814 1.00 90.88 186 TRP A CA 1
ATOM 1453 C C . TRP A 1 186 ? 17.871 -4.937 2.045 1.00 90.88 186 TRP A C 1
ATOM 1455 O O . TRP A 1 186 ? 18.187 -4.367 3.088 1.00 90.88 186 TRP A O 1
ATOM 1465 N N . SER A 1 187 ? 17.906 -6.264 1.932 1.00 88.19 187 SER A N 1
ATOM 1466 C CA . SER A 1 187 ? 18.232 -7.180 3.032 1.00 88.19 187 SER A CA 1
ATOM 1467 C C . SER A 1 187 ? 19.724 -7.499 3.151 1.00 88.19 187 SER A C 1
ATOM 1469 O O . SER A 1 187 ? 20.143 -8.092 4.146 1.00 88.19 187 SER A O 1
ATOM 1471 N N . ASN A 1 188 ? 20.531 -7.127 2.151 1.00 88.69 188 ASN A N 1
ATOM 1472 C CA . ASN A 1 188 ? 21.941 -7.496 2.016 1.00 88.69 188 ASN A CA 1
ATOM 1473 C C . ASN A 1 188 ? 22.167 -9.024 2.083 1.00 88.69 188 ASN A C 1
ATOM 1475 O O . ASN A 1 188 ? 23.209 -9.499 2.543 1.00 88.69 188 ASN A O 1
ATOM 1479 N N . SER A 1 189 ? 21.166 -9.803 1.660 1.00 87.50 189 SER A N 1
ATOM 1480 C CA . SER A 1 189 ? 21.192 -11.266 1.668 1.00 87.50 189 SER A CA 1
ATOM 1481 C C . SER A 1 189 ? 21.568 -11.819 0.292 1.00 87.50 189 SER A C 1
ATOM 1483 O O . SER A 1 189 ? 21.305 -11.198 -0.734 1.00 87.50 189 SER A O 1
ATOM 1485 N N . THR A 1 190 ? 22.232 -12.979 0.248 1.00 91.12 190 THR A N 1
ATOM 1486 C CA . THR A 1 190 ? 22.602 -13.622 -1.022 1.00 91.12 190 THR A CA 1
ATOM 1487 C C . THR A 1 190 ? 21.359 -14.098 -1.760 1.00 91.12 190 THR A C 1
ATOM 1489 O O . THR A 1 190 ? 20.595 -14.909 -1.236 1.00 91.12 190 THR A O 1
ATOM 1492 N N . MET A 1 191 ? 21.217 -13.661 -3.005 1.00 91.25 191 MET A N 1
ATOM 1493 C CA . MET A 1 191 ? 20.108 -14.021 -3.875 1.00 91.25 191 MET A CA 1
ATOM 1494 C C . MET A 1 191 ? 20.442 -15.257 -4.704 1.00 91.25 191 MET A C 1
ATOM 1496 O O . MET A 1 191 ? 21.569 -15.465 -5.160 1.00 91.25 191 MET A O 1
ATOM 1500 N N . ARG A 1 192 ? 19.437 -16.101 -4.911 1.00 91.94 192 ARG A N 1
ATOM 1501 C CA . ARG A 1 192 ? 19.497 -17.261 -5.803 1.00 91.94 192 ARG A CA 1
ATOM 1502 C C . ARG A 1 192 ? 18.532 -17.031 -6.955 1.00 91.94 192 ARG A C 1
ATOM 1504 O O . ARG A 1 192 ? 17.625 -16.211 -6.841 1.00 91.94 192 ARG A O 1
ATOM 1511 N N . CYS A 1 193 ? 18.740 -17.735 -8.059 1.00 94.44 193 CYS A N 1
ATOM 1512 C CA . CYS A 1 193 ? 17.741 -17.747 -9.114 1.00 94.44 193 CYS A CA 1
ATOM 1513 C C . CYS A 1 193 ? 16.409 -18.262 -8.553 1.00 94.44 193 CYS A C 1
ATOM 1515 O O . CYS A 1 193 ? 16.437 -19.259 -7.822 1.00 94.44 193 CYS A O 1
ATOM 1517 N N . PRO A 1 194 ? 15.283 -17.609 -8.890 1.00 94.06 194 PRO A N 1
ATOM 1518 C CA . PRO A 1 194 ? 13.956 -18.130 -8.610 1.00 94.06 194 PRO A CA 1
ATOM 1519 C C . PRO A 1 194 ? 13.844 -19.597 -9.014 1.00 94.06 194 PRO A C 1
ATOM 1521 O O . PRO A 1 194 ? 14.366 -20.020 -10.050 1.00 94.06 194 PRO A O 1
ATOM 1524 N N . VAL A 1 195 ? 13.191 -20.378 -8.163 1.00 94.38 195 VAL A N 1
ATOM 1525 C CA . VAL A 1 195 ? 12.950 -21.791 -8.424 1.00 94.38 195 VAL A CA 1
ATOM 1526 C C . VAL A 1 195 ? 11.704 -21.912 -9.295 1.00 94.38 195 VAL A C 1
ATOM 1528 O O . VAL A 1 195 ? 10.670 -21.332 -8.993 1.00 94.38 195 VAL A O 1
ATOM 1531 N N . TYR A 1 196 ? 11.792 -22.671 -10.381 1.00 93.19 196 TYR A N 1
ATOM 1532 C CA . TYR A 1 196 ? 10.659 -22.948 -11.258 1.00 93.19 196 TYR A CA 1
ATOM 1533 C C . TYR A 1 196 ? 10.388 -24.447 -11.241 1.00 93.19 196 TYR A C 1
ATOM 1535 O O . TYR A 1 196 ? 11.245 -25.235 -11.638 1.00 93.19 196 TYR A O 1
ATOM 1543 N N . CYS A 1 197 ? 9.210 -24.833 -10.757 1.00 94.50 197 CYS A N 1
ATOM 1544 C CA . CYS A 1 197 ? 8.790 -26.232 -10.690 1.00 94.50 197 CYS A CA 1
ATOM 1545 C C . CYS A 1 197 ? 8.062 -26.628 -11.962 1.00 94.50 197 CYS A C 1
ATOM 1547 O O . CYS A 1 197 ? 7.384 -25.797 -12.549 1.00 94.50 197 CYS A O 1
ATOM 1549 N N . THR A 1 198 ? 8.202 -27.870 -12.405 1.00 93.06 198 THR A N 1
ATOM 1550 C CA . THR A 1 198 ? 7.471 -28.388 -13.572 1.00 93.06 198 THR A CA 1
ATOM 1551 C C . THR A 1 198 ? 6.004 -28.697 -13.235 1.00 93.06 198 THR A C 1
ATOM 1553 O O . THR A 1 198 ? 5.606 -28.668 -12.075 1.00 93.06 198 THR A O 1
ATOM 1556 N N . GLU A 1 199 ? 5.170 -29.027 -14.231 1.00 93.44 199 GLU A N 1
ATOM 1557 C CA . GLU A 1 199 ? 3.752 -29.387 -14.005 1.00 93.44 199 GLU A CA 1
ATOM 1558 C C . GLU A 1 199 ? 3.555 -30.646 -13.125 1.00 93.44 199 GLU A C 1
ATOM 1560 O O . GLU A 1 199 ? 2.482 -30.837 -12.526 1.00 93.44 199 GLU A O 1
ATOM 1565 N N . ASP A 1 200 ? 4.598 -31.481 -13.045 1.00 95.31 200 ASP A N 1
ATOM 1566 C CA . ASP A 1 200 ? 4.691 -32.718 -12.259 1.00 95.31 200 ASP A CA 1
ATOM 1567 C C . ASP A 1 200 ? 5.294 -32.499 -10.856 1.00 95.31 200 ASP A C 1
ATOM 1569 O O . ASP A 1 200 ? 5.515 -33.458 -10.108 1.00 95.31 200 ASP A O 1
ATOM 1573 N N . GLU A 1 201 ? 5.544 -31.247 -10.475 1.00 95.88 201 GLU A N 1
ATOM 1574 C CA . GLU A 1 201 ? 6.119 -30.855 -9.193 1.00 95.88 201 GLU A CA 1
ATOM 1575 C C . GLU A 1 201 ? 5.232 -29.830 -8.471 1.00 95.88 201 GLU A C 1
ATOM 1577 O O . GLU A 1 201 ? 4.553 -29.016 -9.091 1.00 95.88 201 GLU A O 1
ATOM 1582 N N . ASP A 1 202 ? 5.254 -29.864 -7.141 1.00 92.38 202 ASP A N 1
ATOM 1583 C CA . ASP A 1 202 ? 4.702 -28.828 -6.278 1.00 92.38 202 ASP A CA 1
ATOM 1584 C C . ASP A 1 202 ? 5.825 -27.905 -5.793 1.00 92.38 202 ASP A C 1
ATOM 1586 O O . ASP A 1 202 ? 6.953 -28.331 -5.512 1.00 92.38 202 ASP A O 1
ATOM 1590 N N . TYR A 1 203 ? 5.493 -26.623 -5.677 1.00 93.56 203 TYR A N 1
ATOM 1591 C CA . TYR A 1 203 ? 6.391 -25.605 -5.157 1.00 93.56 203 TYR A CA 1
ATOM 1592 C C . TYR A 1 203 ? 6.384 -25.608 -3.627 1.00 93.56 203 TYR A C 1
ATOM 1594 O O . TYR A 1 203 ? 5.330 -25.491 -3.002 1.00 93.56 203 TYR A O 1
ATOM 1602 N N . CYS A 1 204 ? 7.566 -25.666 -3.017 1.00 94.00 204 CYS A N 1
ATOM 1603 C CA . CYS A 1 204 ? 7.737 -25.681 -1.571 1.00 94.00 204 CYS A CA 1
ATOM 1604 C C . CYS A 1 204 ? 8.535 -24.485 -1.059 1.00 94.00 204 CYS A C 1
ATOM 1606 O O . CYS A 1 204 ? 9.678 -24.265 -1.462 1.00 94.00 204 CYS A O 1
ATOM 1608 N N . TYR A 1 205 ? 7.953 -23.787 -0.082 1.00 94.19 205 TYR A N 1
ATOM 1609 C CA . TYR A 1 205 ? 8.598 -22.725 0.684 1.00 94.19 205 TYR A CA 1
ATOM 1610 C C . TYR A 1 205 ? 8.998 -23.252 2.064 1.00 94.19 205 TYR A C 1
ATOM 1612 O O . TYR A 1 205 ? 8.147 -23.681 2.839 1.00 94.19 205 TYR A O 1
ATOM 1620 N N . SER A 1 206 ? 10.288 -23.194 2.393 1.00 94.62 206 SER A N 1
ATOM 1621 C CA . SER A 1 206 ? 10.792 -23.536 3.723 1.00 94.62 206 SER A CA 1
ATOM 1622 C C . SER A 1 206 ? 11.533 -22.346 4.343 1.00 94.62 206 SER A C 1
ATOM 1624 O O . SER A 1 206 ? 12.722 -22.161 4.064 1.00 94.62 206 SER A O 1
ATOM 1626 N N . PRO A 1 207 ? 10.885 -21.540 5.200 1.00 94.81 207 PRO A N 1
ATOM 1627 C CA . PRO A 1 207 ? 11.562 -20.498 5.962 1.00 94.81 207 PRO A CA 1
ATOM 1628 C C . PRO A 1 207 ? 12.679 -21.066 6.844 1.00 94.81 207 PRO A C 1
ATOM 1630 O O . PRO A 1 207 ? 12.609 -22.191 7.338 1.00 94.81 207 PRO A O 1
ATOM 1633 N N . SER A 1 208 ? 13.719 -20.264 7.026 1.00 94.00 208 SER A N 1
ATOM 1634 C CA . SER A 1 208 ? 14.808 -20.457 7.976 1.00 94.00 208 SER A CA 1
ATOM 1635 C C . SER A 1 208 ? 14.714 -19.384 9.051 1.00 94.00 208 SER A C 1
ATOM 1637 O O . SER A 1 208 ? 14.408 -18.232 8.743 1.00 94.00 208 SER A O 1
ATOM 1639 N N . TYR A 1 209 ? 15.031 -19.743 10.287 1.00 93.69 209 TYR A N 1
ATOM 1640 C CA . TYR A 1 209 ? 14.941 -18.870 11.450 1.00 93.69 209 TYR A CA 1
ATOM 1641 C C . TYR A 1 209 ? 16.272 -18.810 12.201 1.00 93.69 209 TYR A C 1
ATOM 1643 O O . TYR A 1 209 ? 17.106 -19.720 12.120 1.00 93.69 209 TYR A O 1
ATOM 1651 N N . ASN A 1 210 ? 16.501 -17.735 12.947 1.00 92.38 210 ASN A N 1
ATOM 1652 C CA . ASN A 1 210 ? 17.628 -17.648 13.867 1.00 92.38 210 ASN A CA 1
ATOM 1653 C C . ASN A 1 210 ? 17.318 -18.377 15.189 1.00 92.38 210 ASN A C 1
ATOM 1655 O O . ASN A 1 210 ? 16.274 -19.008 15.338 1.00 92.38 210 ASN A O 1
ATOM 1659 N N . ALA A 1 211 ? 18.248 -18.330 16.146 1.00 94.31 211 ALA A N 1
ATOM 1660 C CA . ALA A 1 211 ? 18.090 -19.013 17.433 1.00 94.31 211 ALA A CA 1
ATOM 1661 C C . ALA A 1 211 ? 16.963 -18.440 18.316 1.00 94.31 211 ALA A C 1
ATOM 1663 O O . ALA A 1 211 ? 16.550 -19.113 19.249 1.00 94.31 211 ALA A O 1
ATOM 1664 N N . ASN A 1 212 ? 16.469 -17.233 18.018 1.00 92.38 212 ASN A N 1
ATOM 1665 C CA . ASN A 1 212 ? 15.369 -16.582 18.734 1.00 92.38 212 ASN A CA 1
ATOM 1666 C C . ASN A 1 212 ? 14.014 -16.773 18.023 1.00 92.38 212 ASN A C 1
ATOM 1668 O O . ASN A 1 212 ? 13.026 -16.171 18.429 1.00 92.38 212 ASN A O 1
ATOM 1672 N N . GLY A 1 213 ? 13.973 -17.543 16.928 1.00 91.62 213 GLY A N 1
ATOM 1673 C CA . GLY A 1 213 ? 12.763 -17.751 16.128 1.00 91.62 213 GLY A CA 1
ATOM 1674 C C . GLY A 1 213 ? 12.454 -16.639 15.119 1.00 91.62 213 GLY A C 1
ATOM 1675 O O . GLY A 1 213 ? 11.401 -16.668 14.488 1.00 91.62 213 GLY A O 1
ATOM 1676 N N . GLU A 1 214 ? 13.355 -15.674 14.909 1.00 90.19 214 GLU A N 1
ATOM 1677 C CA . GLU A 1 214 ? 13.159 -14.615 13.909 1.00 90.19 214 GLU A CA 1
ATOM 1678 C C . GLU A 1 214 ? 13.511 -15.124 12.507 1.00 90.19 214 GLU A C 1
ATOM 1680 O O . GLU A 1 214 ? 14.477 -15.870 12.329 1.00 90.19 214 GLU A O 1
ATOM 1685 N N . TRP A 1 215 ? 12.737 -14.717 11.501 1.00 92.50 215 TRP A N 1
ATOM 1686 C CA . TRP A 1 215 ? 12.938 -15.132 10.111 1.00 92.50 215 TRP A CA 1
ATOM 1687 C C . TRP A 1 215 ? 14.281 -14.627 9.552 1.00 92.50 215 TRP A C 1
ATOM 1689 O O . TRP A 1 215 ? 14.647 -13.469 9.741 1.00 92.50 215 TRP A O 1
ATOM 1699 N N . LEU A 1 216 ? 15.009 -15.502 8.853 1.00 87.12 216 LEU A N 1
ATOM 1700 C CA . LEU A 1 216 ? 16.299 -15.210 8.215 1.00 87.12 216 LEU A CA 1
ATOM 1701 C C . LEU A 1 216 ? 16.211 -15.199 6.690 1.00 87.12 216 LEU A C 1
ATOM 1703 O O . LEU A 1 216 ? 16.748 -14.308 6.039 1.00 87.12 216 LEU A O 1
ATOM 1707 N N . SER A 1 217 ? 15.626 -16.246 6.119 1.00 88.69 217 SER A N 1
ATOM 1708 C CA . SER A 1 217 ? 15.561 -16.460 4.674 1.00 88.69 217 SER A CA 1
ATOM 1709 C C . SER A 1 217 ? 14.530 -17.531 4.348 1.00 88.69 217 SER A C 1
ATOM 1711 O O . SER A 1 217 ? 14.030 -18.216 5.239 1.00 88.69 217 SER A O 1
ATOM 1713 N N . THR A 1 218 ? 14.239 -17.723 3.065 1.00 91.56 218 THR A N 1
ATOM 1714 C CA . THR A 1 218 ? 13.385 -18.816 2.595 1.00 91.56 218 THR A CA 1
ATOM 1715 C C . THR A 1 218 ? 14.181 -19.710 1.658 1.00 91.56 218 THR A C 1
ATOM 1717 O O . THR A 1 218 ? 14.900 -19.237 0.781 1.00 91.56 218 THR A O 1
ATOM 1720 N N . VAL A 1 219 ? 14.077 -21.020 1.867 1.00 91.31 219 VAL A N 1
ATOM 1721 C CA . VAL A 1 219 ? 14.592 -22.035 0.953 1.00 91.31 219 VAL A CA 1
ATOM 1722 C C . VAL A 1 219 ? 13.436 -22.488 0.078 1.00 91.31 219 VAL A C 1
ATOM 1724 O O . VAL A 1 219 ? 12.456 -23.041 0.571 1.00 91.31 219 VAL A O 1
ATOM 1727 N N . GLU A 1 220 ? 13.560 -22.241 -1.216 1.00 93.44 220 GLU A N 1
ATOM 1728 C CA . GLU A 1 220 ? 12.570 -22.619 -2.218 1.00 93.44 220 GLU A CA 1
ATOM 1729 C C . GLU A 1 220 ? 13.030 -23.905 -2.900 1.00 93.44 220 GLU A C 1
ATOM 1731 O O . GLU A 1 220 ? 14.209 -24.059 -3.230 1.00 93.44 220 GLU A O 1
ATOM 1736 N N . THR A 1 221 ? 12.126 -24.869 -3.051 1.00 94.38 221 THR A N 1
ATOM 1737 C CA . THR A 1 221 ? 12.423 -26.164 -3.677 1.00 94.38 221 THR A CA 1
ATOM 1738 C C . THR A 1 221 ? 11.212 -26.681 -4.432 1.00 94.38 221 THR A C 1
ATOM 1740 O O . THR A 1 221 ? 10.079 -26.363 -4.084 1.00 94.38 221 THR A O 1
ATOM 1743 N N . CYS A 1 222 ? 11.458 -27.518 -5.433 1.00 95.06 222 CYS A N 1
ATOM 1744 C CA . CYS A 1 222 ? 10.420 -28.304 -6.083 1.00 95.06 222 CYS A CA 1
ATOM 1745 C C . CYS A 1 222 ? 10.414 -29.711 -5.501 1.00 95.06 222 CYS A C 1
ATOM 1747 O O . CYS A 1 222 ? 11.473 -30.303 -5.263 1.00 95.06 222 CYS A O 1
ATOM 1749 N N . VAL A 1 223 ? 9.223 -30.244 -5.259 1.00 94.56 223 VAL A N 1
ATOM 1750 C CA . VAL A 1 223 ? 9.026 -31.639 -4.855 1.00 94.56 223 VAL A CA 1
ATOM 1751 C C . VAL A 1 223 ? 8.057 -32.306 -5.824 1.00 94.56 223 VAL A C 1
ATOM 1753 O O . VAL A 1 223 ? 7.218 -31.615 -6.383 1.00 94.56 223 VAL A O 1
ATOM 1756 N N . PRO A 1 224 ? 8.106 -33.631 -6.035 1.00 95.88 224 PRO A N 1
ATOM 1757 C CA . PRO A 1 224 ? 7.131 -34.300 -6.891 1.00 95.88 224 PRO A CA 1
ATOM 1758 C C . PRO A 1 224 ? 5.700 -34.037 -6.419 1.00 95.88 224 PRO A C 1
ATOM 1760 O O . PRO A 1 224 ? 5.432 -34.083 -5.215 1.00 95.88 224 PRO A O 1
ATOM 1763 N N . LYS A 1 225 ? 4.783 -33.818 -7.358 1.00 93.12 225 LYS A N 1
ATOM 1764 C CA . LYS A 1 225 ? 3.388 -33.474 -7.076 1.00 93.12 225 LYS A CA 1
ATOM 1765 C C . LYS A 1 225 ? 2.723 -34.453 -6.108 1.00 93.12 225 LYS A C 1
ATOM 1767 O O . LYS A 1 225 ? 2.833 -35.672 -6.258 1.00 93.12 225 LYS A O 1
ATOM 1772 N N . GLY A 1 226 ? 2.033 -33.919 -5.105 1.00 88.94 226 GLY A N 1
ATOM 1773 C CA . GLY A 1 226 ? 1.418 -34.682 -4.016 1.00 88.94 226 GLY A CA 1
ATOM 1774 C C . GLY A 1 226 ? 2.385 -35.098 -2.901 1.00 88.94 226 GLY A C 1
ATOM 1775 O O . GLY A 1 226 ? 1.966 -35.754 -1.944 1.00 88.94 226 GLY A O 1
ATOM 1776 N N . THR A 1 227 ? 3.666 -34.726 -2.984 1.00 91.50 227 THR A N 1
ATOM 1777 C CA . THR A 1 227 ? 4.626 -34.911 -1.890 1.00 91.50 227 THR A CA 1
ATOM 1778 C C . THR A 1 227 ? 4.565 -33.714 -0.949 1.00 91.50 227 THR A C 1
ATOM 1780 O O . THR A 1 227 ? 4.591 -32.569 -1.383 1.00 91.50 227 THR A O 1
ATOM 1783 N N . LYS A 1 228 ? 4.533 -33.965 0.362 1.00 89.75 228 LYS A N 1
ATOM 1784 C CA . LYS A 1 228 ? 4.594 -32.893 1.361 1.00 89.75 228 LYS A CA 1
ATOM 1785 C C . LYS A 1 228 ? 5.932 -32.158 1.312 1.00 89.75 228 LYS A C 1
ATOM 1787 O O . LYS A 1 228 ? 6.993 -32.791 1.264 1.00 89.75 228 LYS A O 1
ATOM 1792 N N . CYS A 1 229 ? 5.873 -30.836 1.414 1.00 90.69 229 CYS A N 1
ATOM 1793 C CA . CYS A 1 229 ? 7.050 -29.996 1.564 1.00 90.69 229 CYS A CA 1
ATOM 1794 C C . CYS A 1 229 ? 7.810 -30.350 2.845 1.00 90.69 229 CYS A C 1
ATOM 1796 O O . CYS A 1 229 ? 7.227 -30.474 3.921 1.00 90.69 229 CYS A O 1
ATOM 1798 N N . LYS A 1 230 ? 9.131 -30.516 2.735 1.00 92.75 230 LYS A N 1
ATOM 1799 C CA . LYS A 1 230 ? 10.001 -30.706 3.899 1.00 92.75 230 LYS A CA 1
ATOM 1800 C C . LYS A 1 230 ? 10.488 -29.351 4.389 1.00 92.75 230 LYS A C 1
ATOM 1802 O O . LYS A 1 230 ? 10.949 -28.543 3.589 1.00 92.75 230 LYS A O 1
ATOM 1807 N N . CYS A 1 231 ? 10.478 -29.155 5.703 1.00 93.94 231 CYS A N 1
ATOM 1808 C CA . CYS A 1 231 ? 11.061 -27.973 6.328 1.00 93.94 231 CYS A CA 1
ATOM 1809 C C . CYS A 1 231 ? 12.585 -28.106 6.384 1.00 93.94 231 CYS A C 1
ATOM 1811 O O . CYS A 1 231 ? 13.156 -28.572 7.366 1.00 93.94 231 CYS A O 1
ATOM 1813 N N . THR A 1 232 ? 13.242 -27.796 5.266 1.00 94.31 232 THR A N 1
ATOM 1814 C CA . THR A 1 232 ? 14.702 -27.864 5.103 1.00 94.31 232 THR A CA 1
ATOM 1815 C C . THR A 1 232 ? 15.424 -26.595 5.555 1.00 94.31 232 THR A C 1
ATOM 1817 O O . THR A 1 232 ? 16.653 -26.557 5.548 1.00 94.31 232 THR A O 1
ATOM 1820 N N . GLY A 1 233 ? 14.680 -25.546 5.903 1.00 91.00 233 GLY A N 1
ATOM 1821 C CA . GLY A 1 233 ? 15.212 -24.289 6.409 1.00 91.00 233 GLY A CA 1
ATOM 1822 C C . GLY A 1 233 ? 15.855 -24.451 7.785 1.00 91.00 233 GLY A C 1
ATOM 1823 O O . GLY A 1 233 ? 15.456 -25.295 8.593 1.00 91.00 233 GLY A O 1
ATOM 1824 N N . GLN A 1 234 ? 16.877 -23.645 8.062 1.00 94.44 234 GLN A N 1
ATOM 1825 C CA . GLN A 1 234 ? 17.601 -23.690 9.331 1.00 94.44 234 GLN A CA 1
ATOM 1826 C C . GLN A 1 234 ? 16.671 -23.337 10.504 1.00 94.44 234 GLN A C 1
ATOM 1828 O O . GLN A 1 234 ? 15.883 -22.406 10.397 1.00 94.44 234 GLN A O 1
ATOM 1833 N N . ASN A 1 235 ? 16.777 -24.063 11.624 1.00 94.25 235 ASN A N 1
ATOM 1834 C CA . ASN A 1 235 ? 15.942 -23.884 12.824 1.00 94.25 235 ASN A CA 1
ATOM 1835 C C . ASN A 1 235 ? 14.426 -23.878 12.548 1.00 94.25 235 ASN A C 1
ATOM 1837 O O . ASN A 1 235 ? 13.670 -23.227 13.268 1.00 94.25 235 ASN A O 1
ATOM 1841 N N . SER A 1 236 ? 13.986 -24.596 11.514 1.00 95.50 236 SER A N 1
ATOM 1842 C CA . SER A 1 236 ? 12.571 -24.806 11.221 1.00 95.50 236 SER A CA 1
ATOM 1843 C C . SER A 1 236 ? 12.159 -26.244 11.529 1.00 95.50 236 SER A C 1
ATOM 1845 O O . SER A 1 236 ? 12.981 -27.164 11.469 1.00 95.50 236 SER A O 1
ATOM 1847 N N . PHE A 1 237 ? 10.888 -26.448 11.855 1.00 94.12 237 PHE A N 1
ATOM 1848 C CA . PHE A 1 237 ? 10.281 -27.771 11.962 1.00 94.12 237 PHE A CA 1
ATOM 1849 C C . PHE A 1 237 ? 8.909 -27.788 11.284 1.00 94.12 237 PHE A C 1
ATOM 1851 O O . PHE A 1 237 ? 8.291 -26.746 11.085 1.00 94.12 237 PHE A O 1
ATOM 1858 N N . SER A 1 238 ? 8.458 -28.976 10.883 1.00 93.44 238 SER A N 1
ATOM 1859 C CA . SER A 1 238 ? 7.224 -29.160 10.117 1.00 93.44 238 SER A CA 1
ATOM 1860 C C . SER A 1 238 ? 6.009 -29.387 11.006 1.00 93.44 238 SER A C 1
ATOM 1862 O O . SER A 1 238 ? 6.020 -30.305 11.830 1.00 93.44 238 SER A O 1
ATOM 1864 N N . CYS A 1 239 ? 4.942 -28.646 10.734 1.00 91.50 239 CYS A N 1
ATOM 1865 C CA . CYS A 1 239 ? 3.610 -28.860 11.273 1.00 91.50 239 CYS A CA 1
ATOM 1866 C C . CYS A 1 239 ? 2.659 -29.270 10.156 1.00 91.50 239 CYS A C 1
ATOM 1868 O O . CYS A 1 239 ? 2.466 -28.542 9.188 1.00 91.50 239 CYS A O 1
ATOM 1870 N N . ASP A 1 240 ? 2.093 -30.466 10.287 1.00 90.38 240 ASP A N 1
ATOM 1871 C CA . ASP A 1 240 ? 1.099 -30.983 9.358 1.00 90.38 240 ASP A CA 1
ATOM 1872 C C . ASP A 1 240 ? -0.297 -30.548 9.798 1.00 90.38 240 ASP A C 1
ATOM 1874 O O . ASP A 1 240 ? -0.743 -30.899 10.890 1.00 90.38 240 ASP A O 1
ATOM 1878 N N . PHE A 1 241 ? -0.997 -29.843 8.918 1.00 87.06 241 PHE A N 1
ATOM 1879 C CA . PHE A 1 241 ? -2.374 -29.412 9.119 1.00 87.06 241 PHE A CA 1
ATOM 1880 C C . PHE A 1 241 ? -3.306 -30.202 8.211 1.00 87.06 241 PHE A C 1
ATOM 1882 O O . PHE A 1 241 ? -2.927 -30.611 7.109 1.00 87.06 241 PHE A O 1
ATOM 1889 N N . ASN A 1 242 ? -4.530 -30.429 8.680 1.00 84.94 242 ASN A N 1
ATOM 1890 C CA . ASN A 1 242 ? -5.607 -30.985 7.872 1.00 84.94 242 ASN A CA 1
ATOM 1891 C C . ASN A 1 242 ? -6.911 -30.260 8.203 1.00 84.94 242 ASN A C 1
ATOM 1893 O O . ASN A 1 242 ? -7.503 -30.503 9.249 1.00 84.94 242 ASN A O 1
ATOM 1897 N N . GLU A 1 243 ? -7.359 -29.378 7.318 1.00 82.38 243 GLU A N 1
ATOM 1898 C CA . GLU A 1 243 ? -8.586 -28.612 7.517 1.00 82.38 243 GLU A CA 1
ATOM 1899 C C . GLU A 1 243 ? -9.439 -28.664 6.249 1.00 82.38 243 GLU A C 1
ATOM 1901 O O . GLU A 1 243 ? -8.945 -28.516 5.131 1.00 82.38 243 GLU A O 1
ATOM 1906 N N . TRP A 1 244 ? -10.732 -28.957 6.413 1.00 82.06 244 TRP A N 1
ATOM 1907 C CA . TRP A 1 244 ? -11.704 -29.076 5.315 1.00 82.06 244 TRP A CA 1
ATOM 1908 C C . TRP A 1 244 ? -11.286 -30.030 4.178 1.00 82.06 244 TRP A C 1
ATOM 1910 O O . TRP A 1 244 ? -11.648 -29.830 3.019 1.00 82.06 244 TRP A O 1
ATOM 1920 N N . GLY A 1 245 ? -10.535 -31.086 4.508 1.00 83.88 245 GLY A N 1
ATOM 1921 C CA . GLY A 1 245 ? -10.048 -32.076 3.543 1.00 83.88 245 GLY A CA 1
ATOM 1922 C C . GLY A 1 245 ? -8.797 -31.652 2.766 1.00 83.88 245 GLY A C 1
ATOM 1923 O O . GLY A 1 245 ? -8.348 -32.407 1.904 1.00 83.88 245 GLY A O 1
ATOM 1924 N N . TYR A 1 246 ? -8.220 -30.488 3.075 1.00 82.56 246 TYR A N 1
ATOM 1925 C CA . TYR A 1 246 ? -6.928 -30.050 2.559 1.00 82.56 246 TYR A CA 1
ATOM 1926 C C . TYR A 1 246 ? -5.846 -30.321 3.594 1.00 82.56 246 TYR A C 1
ATOM 1928 O O . TYR A 1 246 ? -5.958 -29.901 4.743 1.00 82.56 246 TYR A O 1
ATOM 1936 N N . SER A 1 247 ? -4.778 -31.000 3.178 1.00 85.25 247 SER A N 1
ATOM 1937 C CA . SER A 1 247 ? -3.593 -31.195 4.009 1.00 85.25 247 SER A CA 1
ATOM 1938 C C . SER A 1 247 ? -2.428 -30.368 3.487 1.00 85.25 247 SER A C 1
ATOM 1940 O O . SER A 1 247 ? -2.063 -30.520 2.321 1.00 85.25 247 SER A O 1
ATOM 1942 N N . TRP A 1 248 ? -1.809 -29.566 4.347 1.00 88.75 248 TRP A N 1
ATOM 1943 C CA . TRP A 1 248 ? -0.578 -28.842 4.034 1.00 88.75 248 TRP A CA 1
ATOM 1944 C C . TRP A 1 248 ? 0.420 -28.966 5.183 1.00 88.75 248 TRP A C 1
ATOM 1946 O O . TRP A 1 248 ? 0.069 -29.355 6.298 1.00 88.75 248 TRP A O 1
ATOM 1956 N N . THR A 1 249 ? 1.680 -28.663 4.893 1.00 90.75 249 THR A N 1
ATOM 1957 C CA . THR A 1 249 ? 2.749 -28.625 5.887 1.00 90.75 249 THR A CA 1
ATOM 1958 C C . THR A 1 249 ? 3.229 -27.186 6.001 1.00 90.75 249 THR A C 1
ATOM 1960 O O . THR A 1 249 ? 3.646 -26.602 5.003 1.00 90.75 249 THR A O 1
ATOM 1963 N N . GLU A 1 250 ? 3.170 -26.617 7.199 1.00 93.06 250 GLU A N 1
ATOM 1964 C CA . GLU A 1 250 ? 3.772 -25.320 7.508 1.00 93.06 250 GLU A CA 1
ATOM 1965 C C . GLU A 1 250 ? 5.109 -25.531 8.216 1.00 93.06 250 GLU A C 1
ATOM 1967 O O . GLU A 1 250 ? 5.270 -26.473 8.995 1.00 93.06 250 GLU A O 1
ATOM 1972 N N . CYS A 1 251 ? 6.072 -24.655 7.953 1.00 94.69 251 CYS A N 1
ATOM 1973 C CA . CYS A 1 251 ? 7.369 -24.688 8.614 1.00 94.69 251 CYS A CA 1
ATOM 1974 C C . CYS A 1 251 ? 7.450 -23.557 9.631 1.00 94.69 251 CYS A C 1
ATOM 1976 O O . CYS A 1 251 ? 7.438 -22.391 9.246 1.00 94.69 251 CYS A O 1
ATOM 1978 N N . LEU A 1 252 ? 7.557 -23.909 10.909 1.00 93.94 252 LEU A N 1
ATOM 1979 C CA . LEU A 1 252 ? 7.568 -22.970 12.031 1.00 93.94 252 LEU A CA 1
ATOM 1980 C C . LEU A 1 252 ? 8.961 -22.913 12.687 1.00 93.94 252 LEU A C 1
ATOM 1982 O O . LEU A 1 252 ? 9.737 -23.866 12.540 1.00 93.94 252 LEU A O 1
ATOM 1986 N N . PRO A 1 253 ? 9.317 -21.820 13.391 1.00 94.50 253 PRO A N 1
ATOM 1987 C CA . PRO A 1 253 ? 10.584 -21.726 14.117 1.00 94.50 253 PRO A CA 1
ATOM 1988 C C . PRO A 1 253 ? 10.632 -22.725 15.273 1.00 94.50 253 PRO A C 1
ATOM 1990 O O . PRO A 1 253 ? 9.669 -22.840 16.016 1.00 94.50 253 PRO A O 1
ATOM 1993 N N . ILE A 1 254 ? 11.761 -23.407 15.484 1.00 89.94 254 ILE A N 1
ATOM 1994 C CA . ILE A 1 254 ? 11.922 -24.324 16.633 1.00 89.94 254 ILE A CA 1
ATOM 1995 C C . ILE A 1 254 ? 11.771 -23.585 17.974 1.00 89.94 254 ILE A C 1
ATOM 1997 O O . ILE A 1 254 ? 11.197 -24.134 18.910 1.00 89.94 254 ILE A O 1
ATOM 2001 N N . GLU A 1 255 ? 12.279 -22.355 18.072 1.00 88.94 255 GLU A N 1
ATOM 2002 C CA . GLU A 1 255 ? 12.138 -21.524 19.271 1.00 88.94 255 GLU A CA 1
ATOM 2003 C C . GLU A 1 255 ? 10.752 -20.865 19.289 1.00 88.94 255 GLU A C 1
ATOM 2005 O O . GLU A 1 255 ? 10.421 -20.085 18.396 1.00 88.94 255 GLU A O 1
ATOM 2010 N N . GLY A 1 256 ? 9.933 -21.196 20.291 1.00 80.81 256 GLY A N 1
ATOM 2011 C CA . GLY A 1 256 ? 8.588 -20.635 20.485 1.00 80.81 256 GLY A CA 1
ATOM 2012 C C . GLY A 1 256 ? 7.518 -21.112 19.493 1.00 80.81 256 GLY A C 1
ATOM 2013 O O . GLY A 1 256 ? 6.341 -20.803 19.676 1.00 80.81 256 GLY A O 1
ATOM 2014 N N . GLY A 1 257 ? 7.886 -21.864 18.453 1.00 83.56 257 GLY A N 1
ATOM 2015 C CA . GLY A 1 257 ? 6.920 -22.475 17.550 1.00 83.56 257 GLY A CA 1
ATOM 2016 C C . GLY A 1 257 ? 6.322 -23.749 18.139 1.00 83.56 257 GLY A C 1
ATOM 2017 O O . GLY A 1 257 ? 7.013 -24.596 18.700 1.00 83.56 257 GLY A O 1
ATOM 2018 N N . TYR A 1 258 ? 5.020 -23.918 17.945 1.00 84.81 258 TYR A N 1
ATOM 2019 C CA . TYR A 1 258 ? 4.286 -25.136 18.270 1.00 84.81 258 TYR A CA 1
ATOM 2020 C C . TYR A 1 258 ? 3.364 -25.479 17.100 1.00 84.81 258 TYR A C 1
ATOM 2022 O O . TYR A 1 258 ? 2.911 -24.583 16.395 1.00 84.81 258 TYR A O 1
ATOM 2030 N N . CYS A 1 259 ? 3.067 -26.764 16.891 1.00 86.38 259 CYS A N 1
ATOM 2031 C CA . CYS A 1 259 ? 2.012 -27.149 15.954 1.00 86.38 259 CYS A CA 1
ATOM 2032 C C . CYS A 1 259 ? 0.656 -27.025 16.655 1.00 86.38 259 CYS A C 1
ATOM 2034 O O . CYS A 1 259 ? 0.424 -27.764 17.620 1.00 86.38 259 CYS A O 1
ATOM 2036 N N . PRO A 1 260 ? -0.253 -26.150 16.195 1.00 81.44 260 PRO A N 1
ATOM 2037 C CA . PRO A 1 260 ? -1.630 -26.163 16.659 1.00 81.44 260 PRO A CA 1
ATOM 2038 C C . PRO A 1 260 ? -2.237 -27.558 16.438 1.00 81.44 260 PRO A C 1
ATOM 2040 O O . PRO A 1 260 ? -2.045 -28.146 15.367 1.00 81.44 260 PRO A O 1
ATOM 2043 N N . PRO A 1 261 ? -2.945 -28.132 17.424 1.00 83.75 261 PRO A N 1
ATOM 2044 C CA . PRO A 1 261 ? -3.602 -29.413 17.231 1.00 83.75 261 PRO A CA 1
ATOM 2045 C C . PRO A 1 261 ? -4.733 -29.270 16.202 1.00 83.75 261 PRO A C 1
ATOM 2047 O O . PRO A 1 261 ? -5.545 -28.351 16.271 1.00 83.75 261 PRO A O 1
ATOM 2050 N N . THR A 1 262 ? -4.816 -30.207 15.256 1.00 84.31 262 THR A N 1
ATOM 2051 C CA . THR A 1 262 ? -6.001 -30.341 14.399 1.00 84.31 262 THR A CA 1
ATOM 2052 C C . THR A 1 262 ? -7.098 -31.047 15.194 1.00 84.31 262 THR A C 1
ATOM 2054 O O . THR A 1 262 ? -6.947 -32.219 15.545 1.00 84.31 262 THR A O 1
ATOM 2057 N N . CYS A 1 263 ? -8.183 -30.338 15.493 1.00 86.00 263 CYS A N 1
ATOM 2058 C CA . CYS A 1 263 ? -9.290 -30.857 16.294 1.00 86.00 263 CYS A CA 1
ATOM 2059 C C . CYS A 1 263 ? -10.390 -31.479 15.438 1.00 86.00 263 CYS A C 1
ATOM 2061 O O . CYS A 1 263 ? -10.574 -31.095 14.285 1.00 86.00 263 CYS A O 1
ATOM 2063 N N . ALA A 1 264 ? -11.095 -32.474 15.986 1.00 87.06 264 ALA A N 1
ATOM 2064 C CA . ALA A 1 264 ? -12.195 -33.116 15.271 1.00 87.06 264 ALA A CA 1
ATOM 2065 C C . ALA A 1 264 ? -13.376 -32.146 15.083 1.00 87.06 264 ALA A C 1
ATOM 2067 O O . ALA A 1 264 ? -13.519 -31.179 15.832 1.00 87.06 264 ALA A O 1
ATOM 2068 N N . ASP A 1 265 ? -14.258 -32.425 14.117 1.00 85.56 265 ASP A N 1
ATOM 2069 C CA . ASP A 1 265 ? -15.475 -31.633 13.907 1.00 85.56 265 ASP A CA 1
ATOM 2070 C C . ASP A 1 265 ? -16.280 -31.501 15.212 1.00 85.56 265 ASP A C 1
ATOM 2072 O O . ASP A 1 265 ? -16.712 -32.493 15.805 1.00 85.56 265 ASP A O 1
ATOM 2076 N N . GLY A 1 266 ? -16.501 -30.258 15.645 1.00 86.38 266 GLY A N 1
ATOM 2077 C CA . GLY A 1 266 ? -17.207 -29.936 16.888 1.00 86.38 266 GLY A CA 1
ATOM 2078 C C . GLY A 1 266 ? -16.315 -29.799 18.126 1.00 86.38 266 GLY A C 1
ATOM 2079 O O . GLY A 1 266 ? -16.824 -29.416 19.176 1.00 86.38 266 GLY A O 1
ATOM 2080 N N . GLU A 1 267 ? -15.012 -30.056 18.018 1.00 90.44 267 GLU A N 1
ATOM 2081 C CA . GLU A 1 267 ? -14.016 -29.702 19.030 1.00 90.44 267 GLU A CA 1
ATOM 2082 C C . GLU A 1 267 ? -13.364 -28.345 18.714 1.00 90.44 267 GLU A C 1
ATOM 2084 O O . GLU A 1 267 ? -13.428 -27.836 17.595 1.00 90.44 267 GLU A O 1
ATOM 2089 N N . VAL A 1 268 ? -12.721 -27.744 19.713 1.00 86.00 268 VAL A N 1
ATOM 2090 C CA . VAL A 1 268 ? -11.960 -26.497 19.585 1.00 86.00 268 VAL A CA 1
ATOM 2091 C C . VAL A 1 268 ? -10.500 -26.726 19.961 1.00 86.00 268 VAL A C 1
ATOM 2093 O O . VAL A 1 268 ? -10.205 -27.481 20.893 1.00 86.00 268 VAL A O 1
ATOM 2096 N N . SER A 1 269 ? -9.588 -26.050 19.260 1.00 86.12 269 SER A N 1
ATOM 2097 C CA . SER A 1 269 ? -8.183 -25.966 19.665 1.00 86.12 269 SER A CA 1
ATOM 2098 C C . SER A 1 269 ? -8.063 -24.975 20.812 1.00 86.12 269 SER A C 1
ATOM 2100 O O . SER A 1 269 ? -8.374 -23.796 20.645 1.00 86.12 269 SER A O 1
ATOM 2102 N N . CYS A 1 270 ? -7.613 -25.440 21.974 1.00 84.50 270 CYS A N 1
ATOM 2103 C CA . CYS A 1 270 ? -7.431 -24.560 23.119 1.00 84.50 270 CYS A CA 1
ATOM 2104 C C . CYS A 1 270 ? -6.343 -23.511 22.847 1.00 84.50 270 CYS A C 1
ATOM 2106 O O . CYS A 1 270 ? -5.329 -23.837 22.224 1.00 84.50 270 CYS A O 1
ATOM 2108 N N . PRO A 1 271 ? -6.550 -22.255 23.284 1.00 83.56 271 PRO A N 1
ATOM 2109 C CA . PRO A 1 271 ? -5.591 -21.191 23.039 1.00 83.56 271 PRO A CA 1
ATOM 2110 C C . PRO A 1 271 ? -4.367 -21.363 23.945 1.00 83.56 271 PRO A C 1
ATOM 2112 O O . PRO A 1 271 ? -4.382 -22.152 24.895 1.00 83.56 271 PRO A O 1
ATOM 2115 N N . ILE A 1 272 ? -3.317 -20.594 23.658 1.00 81.81 272 ILE A N 1
ATOM 2116 C CA . ILE A 1 272 ? -2.196 -20.396 24.583 1.00 81.81 272 ILE A CA 1
ATOM 2117 C C . ILE A 1 272 ? -2.764 -19.867 25.907 1.00 81.81 272 ILE A C 1
ATOM 2119 O O . ILE A 1 272 ? -3.701 -19.064 25.897 1.00 81.81 272 ILE A O 1
ATOM 2123 N N . VAL A 1 273 ? -2.242 -20.347 27.035 1.00 86.44 273 VAL A N 1
ATOM 2124 C CA . VAL A 1 273 ? -2.751 -19.986 28.363 1.00 86.44 273 VAL A CA 1
ATOM 2125 C C . VAL A 1 273 ? -1.748 -19.119 29.112 1.00 86.44 273 VAL A C 1
ATOM 2127 O O . VAL A 1 273 ? -0.540 -19.334 29.027 1.00 86.44 273 VAL A O 1
ATOM 2130 N N . ASP A 1 274 ? -2.265 -18.152 29.862 1.00 87.88 274 ASP A N 1
ATOM 2131 C CA . ASP A 1 274 ? -1.476 -17.335 30.778 1.00 87.88 274 ASP A CA 1
ATOM 2132 C C . ASP A 1 274 ? -1.152 -18.104 32.061 1.00 87.88 274 ASP A C 1
ATOM 2134 O O . ASP A 1 274 ? -2.043 -18.679 32.698 1.00 87.88 274 ASP A O 1
ATOM 2138 N N . ASP A 1 275 ? 0.119 -18.067 32.456 1.00 89.44 275 ASP A N 1
ATOM 2139 C CA . ASP A 1 275 ? 0.579 -18.488 33.774 1.00 89.44 275 ASP A CA 1
ATOM 2140 C C . ASP A 1 275 ? 0.766 -17.262 34.674 1.00 89.44 275 ASP A C 1
ATOM 2142 O O . ASP A 1 275 ? 1.344 -16.244 34.281 1.00 89.44 275 ASP A O 1
ATOM 2146 N N . TYR A 1 276 ? 0.354 -17.390 35.933 1.00 91.56 276 TYR A N 1
ATOM 2147 C CA . TYR A 1 276 ? 0.539 -16.367 36.956 1.00 91.56 276 TYR A CA 1
ATOM 2148 C C . TYR A 1 276 ? 1.345 -16.914 38.133 1.00 91.56 276 TYR A C 1
ATOM 2150 O O . TYR A 1 276 ? 1.400 -18.116 38.407 1.00 91.56 276 TYR A O 1
ATOM 2158 N N . LYS A 1 277 ? 1.985 -16.009 38.868 1.00 92.50 277 LYS A N 1
ATOM 2159 C CA . LYS A 1 277 ? 2.550 -16.309 40.185 1.00 92.50 277 LYS A CA 1
ATOM 2160 C C . LYS A 1 277 ? 1.456 -16.238 41.259 1.00 92.50 277 LYS A C 1
ATOM 2162 O O . LYS A 1 277 ? 0.435 -15.587 41.043 1.00 92.50 277 LYS A O 1
ATOM 2167 N N . PRO A 1 278 ? 1.686 -16.803 42.460 1.00 94.81 278 PRO A N 1
ATOM 2168 C CA . PRO A 1 278 ? 0.729 -16.710 43.567 1.00 94.81 278 PRO A CA 1
ATOM 2169 C C . PRO A 1 278 ? 0.395 -15.286 44.039 1.00 94.81 278 PRO A C 1
ATOM 2171 O O . PRO A 1 278 ? -0.559 -15.110 44.787 1.00 94.81 278 PRO A O 1
ATOM 2174 N N . ASP A 1 279 ? 1.186 -14.279 43.651 1.00 92.56 279 ASP A N 1
ATOM 2175 C CA . ASP A 1 279 ? 0.943 -12.862 43.950 1.00 92.56 279 ASP A CA 1
ATOM 2176 C C . ASP A 1 279 ? 0.119 -12.133 42.870 1.00 92.56 279 ASP A C 1
ATOM 2178 O O . ASP A 1 279 ? -0.103 -10.930 42.987 1.00 92.56 279 ASP A O 1
ATOM 2182 N N . GLY A 1 280 ? -0.317 -12.841 41.822 1.00 91.19 280 GLY A N 1
ATOM 2183 C CA . GLY A 1 280 ? -1.069 -12.287 40.695 1.00 91.19 280 GLY A CA 1
ATOM 2184 C C . GLY A 1 280 ? -0.211 -11.695 39.581 1.00 91.19 280 GLY A C 1
ATOM 2185 O O . GLY A 1 280 ? -0.750 -11.299 38.551 1.00 91.19 280 GLY A O 1
ATOM 2186 N N . SER A 1 281 ? 1.118 -11.648 39.729 1.00 91.69 281 SER A N 1
ATOM 2187 C CA . SER A 1 281 ? 1.982 -11.181 38.644 1.00 91.69 281 SER A CA 1
ATOM 2188 C C . SER A 1 281 ? 2.046 -12.198 37.503 1.00 91.69 281 SER A C 1
ATOM 2190 O O . SER A 1 281 ? 2.181 -13.404 37.724 1.00 91.69 281 SER A O 1
ATOM 2192 N N . TRP A 1 282 ? 1.967 -11.695 36.271 1.00 90.56 282 TRP A N 1
ATOM 2193 C CA . TRP A 1 282 ? 2.084 -12.504 35.061 1.00 90.56 282 TRP A CA 1
ATOM 2194 C C . TRP A 1 282 ? 3.471 -13.161 34.985 1.00 90.56 282 TRP A C 1
ATOM 2196 O O . TRP A 1 282 ? 4.498 -12.493 35.148 1.00 90.56 282 TRP A O 1
ATOM 2206 N N . LEU A 1 283 ? 3.500 -14.482 34.802 1.00 88.62 283 LEU A N 1
ATOM 2207 C CA . LEU A 1 283 ? 4.726 -15.279 34.727 1.00 88.62 283 LEU A CA 1
ATOM 2208 C C . LEU A 1 283 ? 5.193 -15.456 33.280 1.00 88.62 283 LEU A C 1
ATOM 2210 O O . LEU A 1 283 ? 6.399 -15.495 33.033 1.00 88.62 283 LEU A O 1
ATOM 2214 N N . GLY A 1 284 ? 4.249 -15.558 32.350 1.00 85.50 284 GLY A N 1
ATOM 2215 C CA . GLY A 1 284 ? 4.509 -15.876 30.959 1.00 85.50 284 GLY A CA 1
ATOM 2216 C C . GLY A 1 284 ? 3.321 -16.584 30.323 1.00 85.50 284 GLY A C 1
ATOM 2217 O O . GLY A 1 284 ? 2.286 -16.803 30.952 1.00 85.50 284 GLY A O 1
ATOM 2218 N N . TRP A 1 285 ? 3.518 -16.990 29.078 1.00 83.56 285 TRP A N 1
ATOM 2219 C CA . TRP A 1 285 ? 2.646 -17.940 28.409 1.00 83.56 285 TRP A CA 1
ATOM 2220 C C . TRP A 1 285 ? 3.158 -19.352 28.686 1.00 83.56 285 TRP A C 1
ATOM 2222 O O . TRP A 1 285 ? 4.359 -19.601 28.552 1.00 83.56 285 TRP A O 1
ATOM 2232 N N . ALA A 1 286 ? 2.268 -20.275 29.033 1.00 76.50 286 ALA A N 1
ATOM 2233 C CA . ALA A 1 286 ? 2.553 -21.693 28.868 1.00 76.50 286 ALA A CA 1
ATOM 2234 C C . ALA A 1 286 ? 2.082 -22.123 27.485 1.00 76.50 286 ALA A C 1
ATOM 2236 O O . ALA A 1 286 ? 1.018 -21.690 27.025 1.00 76.50 286 ALA A O 1
ATOM 2237 N N . ASP A 1 287 ? 2.861 -23.001 26.847 1.00 66.25 287 ASP A N 1
ATOM 2238 C CA . ASP A 1 287 ? 2.440 -23.637 25.606 1.00 66.25 287 ASP A CA 1
ATOM 2239 C C . ASP A 1 287 ? 1.007 -24.155 25.775 1.00 66.25 287 ASP A C 1
ATOM 2241 O O . ASP A 1 287 ? 0.684 -24.747 26.819 1.00 66.25 287 ASP A O 1
ATOM 2245 N N . PRO A 1 288 ? 0.131 -23.912 24.782 1.00 61.00 288 PRO A N 1
ATOM 2246 C CA . PRO A 1 288 ? -1.246 -24.356 24.850 1.00 61.00 288 PRO A CA 1
ATOM 2247 C C . PRO A 1 288 ? -1.239 -25.834 25.200 1.00 61.00 288 PRO A C 1
ATOM 2249 O O . PRO A 1 288 ? -0.400 -26.600 24.712 1.00 61.00 288 PRO A O 1
ATOM 2252 N N . SER A 1 289 ? -2.189 -26.272 26.032 1.00 61.97 289 SER A N 1
ATOM 2253 C CA . SER A 1 289 ? -2.421 -27.707 26.112 1.00 61.97 289 SER A CA 1
ATOM 2254 C C . SER A 1 289 ? -2.644 -28.155 24.670 1.00 61.97 289 SER A C 1
ATOM 2256 O O . SER A 1 289 ? -3.566 -27.651 24.033 1.00 61.97 289 SER A O 1
ATOM 2258 N N . THR A 1 290 ? -1.792 -29.029 24.139 1.00 64.44 290 THR A N 1
ATOM 2259 C CA . THR A 1 290 ? -1.826 -29.575 22.767 1.00 64.44 290 THR A CA 1
ATOM 2260 C C . THR A 1 290 ? -3.061 -30.456 22.529 1.00 64.44 290 THR A C 1
ATOM 2262 O O . THR A 1 290 ? -3.023 -31.484 21.861 1.00 64.44 290 THR A O 1
ATOM 2265 N N . LYS A 1 291 ? -4.171 -30.095 23.165 1.00 76.19 291 LYS A N 1
ATOM 2266 C CA . LYS A 1 291 ? -5.367 -30.868 23.394 1.00 76.19 291 LYS A CA 1
ATOM 2267 C C . LYS A 1 291 ? -6.528 -30.089 22.815 1.00 76.19 291 LYS A C 1
ATOM 2269 O O . LYS A 1 291 ? -6.738 -28.918 23.123 1.00 76.19 291 LYS A O 1
ATOM 2274 N N . CYS A 1 292 ? -7.290 -30.795 22.010 1.00 86.44 292 CYS A N 1
ATOM 2275 C CA . CYS A 1 292 ? -8.615 -30.381 21.617 1.00 86.44 292 CYS A CA 1
ATOM 2276 C C . CYS A 1 292 ? -9.568 -30.521 22.800 1.00 86.44 292 CYS A C 1
ATOM 2278 O O . CYS A 1 292 ? -9.381 -31.375 23.674 1.00 86.44 292 CYS A O 1
ATOM 2280 N N . ALA A 1 293 ? -10.585 -29.671 22.832 1.00 87.62 293 ALA A N 1
ATOM 2281 C CA . ALA A 1 293 ? -11.631 -29.705 23.837 1.00 87.62 293 ALA A CA 1
ATOM 2282 C C . ALA A 1 293 ? -13.007 -29.675 23.165 1.00 87.62 293 ALA A C 1
ATOM 2284 O O . ALA A 1 293 ? -13.163 -29.106 22.092 1.00 87.62 293 ALA A O 1
ATOM 2285 N N . ALA A 1 294 ? -14.032 -30.250 23.799 1.00 89.19 294 ALA A N 1
ATOM 2286 C CA . ALA A 1 294 ? -15.384 -30.312 23.225 1.00 89.19 294 ALA A CA 1
ATOM 2287 C C . ALA A 1 294 ? -16.023 -28.927 22.989 1.00 89.19 294 ALA A C 1
ATOM 2289 O O . ALA A 1 294 ? -16.976 -28.786 22.234 1.00 89.19 294 ALA A O 1
ATOM 2290 N N . ASN A 1 295 ? -15.545 -27.910 23.697 1.00 87.38 295 ASN A N 1
ATOM 2291 C CA . ASN A 1 295 ? -15.898 -26.508 23.537 1.00 87.38 295 ASN A CA 1
ATOM 2292 C C . ASN A 1 295 ? -14.848 -25.671 24.270 1.00 87.38 295 ASN A C 1
ATOM 2294 O O . ASN A 1 295 ? -14.044 -26.195 25.045 1.00 87.38 295 ASN A O 1
ATOM 2298 N N . TRP A 1 296 ? -14.889 -24.358 24.069 1.00 83.06 296 TRP A N 1
ATOM 2299 C CA . TRP A 1 296 ? -13.929 -23.459 24.694 1.00 83.06 296 TRP A CA 1
ATOM 2300 C C . TRP A 1 296 ? -13.976 -23.503 26.233 1.00 83.06 296 TRP A C 1
ATOM 2302 O O . TRP A 1 296 ? -12.957 -23.237 26.870 1.00 83.06 296 TRP A O 1
ATOM 2312 N N . ASP A 1 297 ? -15.122 -23.841 26.850 1.00 83.25 297 ASP A N 1
ATOM 2313 C CA . ASP A 1 297 ? -15.287 -23.927 28.322 1.00 83.25 297 ASP A CA 1
ATOM 2314 C C . ASP A 1 297 ? -14.556 -25.120 28.930 1.00 83.25 297 ASP A C 1
ATOM 2316 O O . ASP A 1 297 ? -14.295 -25.151 30.129 1.00 83.25 297 ASP A O 1
ATOM 2320 N N . SER A 1 298 ? -14.202 -26.089 28.093 1.00 87.19 298 SER A N 1
ATOM 2321 C CA . SER A 1 298 ? -13.480 -27.289 28.496 1.00 87.19 298 SER A CA 1
ATOM 2322 C C . SER A 1 298 ? -11.960 -27.136 28.358 1.00 87.19 298 SER A C 1
ATOM 2324 O O . SER A 1 298 ? -11.227 -28.071 28.680 1.00 87.19 298 SER A O 1
ATOM 2326 N N . CYS A 1 299 ? -11.473 -25.979 27.893 1.00 86.31 299 CYS A N 1
ATOM 2327 C CA . CYS A 1 299 ? -10.045 -25.699 27.811 1.00 86.31 299 CYS A CA 1
ATOM 2328 C C . CYS A 1 299 ? -9.452 -25.401 29.199 1.00 86.31 299 CYS A C 1
ATOM 2330 O O . CYS A 1 299 ? -10.016 -24.591 29.940 1.00 86.31 299 CYS A O 1
ATOM 2332 N N . PRO A 1 300 ? -8.322 -26.033 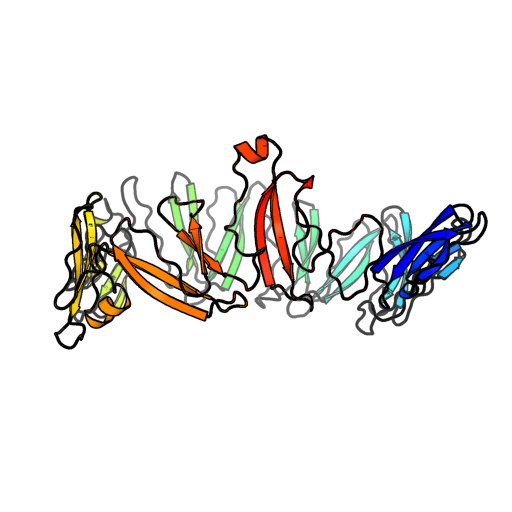29.573 1.00 87.88 300 PRO A N 1
ATOM 2333 C CA . PRO A 1 300 ? -7.647 -25.735 30.831 1.00 87.88 300 PRO A CA 1
ATOM 2334 C C . PRO A 1 300 ? -7.044 -24.325 30.800 1.00 87.88 300 PRO A C 1
ATOM 2336 O O . PRO A 1 300 ? -6.738 -23.807 29.730 1.00 87.88 300 PRO A O 1
ATOM 2339 N N . CYS A 1 301 ? -6.841 -23.736 31.977 1.00 89.12 301 CYS A N 1
ATOM 2340 C CA . CYS A 1 301 ? -6.028 -22.532 32.145 1.00 89.12 301 CYS A CA 1
ATOM 2341 C C . CYS A 1 301 ? -4.647 -22.878 32.710 1.00 89.12 301 CYS A C 1
ATOM 2343 O O . CYS A 1 301 ? -4.440 -23.992 33.202 1.00 89.12 301 CYS A O 1
ATOM 2345 N N . GLY A 1 302 ? -3.720 -21.923 32.618 1.00 88.88 302 GLY A N 1
ATOM 2346 C CA . GLY A 1 302 ? -2.373 -22.036 33.163 1.00 88.88 302 GLY A CA 1
ATOM 2347 C C . GLY A 1 302 ? -2.332 -22.087 34.693 1.00 88.88 302 GLY A C 1
ATOM 2348 O O . GLY A 1 302 ? -3.347 -22.093 35.397 1.00 88.88 302 GLY A O 1
ATOM 2349 N N . THR A 1 303 ? -1.121 -22.150 35.221 1.00 92.12 303 THR A N 1
ATOM 2350 C CA . THR A 1 303 ? -0.814 -22.164 36.648 1.00 92.12 303 THR A CA 1
ATOM 2351 C C . THR A 1 303 ? -1.306 -20.877 37.307 1.00 92.12 303 THR A C 1
ATOM 2353 O O . THR A 1 303 ? -1.087 -19.782 36.798 1.00 92.12 303 THR A O 1
ATOM 2356 N N . GLU A 1 304 ? -1.986 -21.013 38.449 1.00 94.50 304 GLU A N 1
ATOM 2357 C CA . GLU A 1 304 ? -2.612 -19.902 39.185 1.00 94.50 304 GLU A CA 1
ATOM 2358 C C . GLU A 1 304 ? -3.644 -19.086 38.370 1.00 94.50 304 GLU A C 1
ATOM 2360 O O . GLU A 1 304 ? -4.017 -17.990 38.782 1.00 94.50 304 GLU A O 1
ATOM 2365 N N . ALA A 1 305 ? -4.162 -19.628 37.262 1.00 92.88 305 ALA A N 1
ATOM 2366 C CA . ALA A 1 305 ? -5.223 -19.022 36.460 1.00 92.88 305 ALA A CA 1
ATOM 2367 C C . ALA A 1 305 ? -6.569 -19.757 36.614 1.00 92.88 305 ALA A C 1
ATOM 2369 O O . ALA A 1 305 ? -6.627 -20.929 36.995 1.00 92.88 305 ALA A O 1
ATOM 2370 N N . LYS A 1 306 ? -7.676 -19.084 36.282 1.00 91.31 306 LYS A N 1
ATOM 2371 C CA . LYS A 1 306 ? -9.016 -19.687 36.178 1.00 91.31 306 LYS A CA 1
ATOM 2372 C C . LYS A 1 306 ? -9.714 -19.292 34.885 1.00 91.31 306 LYS A C 1
ATOM 2374 O O . LYS A 1 306 ? -9.465 -18.218 34.349 1.00 91.31 306 LYS A O 1
ATOM 2379 N N . SER A 1 307 ? -10.626 -20.153 34.432 1.00 88.19 307 SER A N 1
ATOM 2380 C CA . SER A 1 307 ? -11.451 -19.888 33.255 1.00 88.19 307 SER A CA 1
ATOM 2381 C C . SER A 1 307 ? -12.647 -19.001 33.602 1.00 88.19 307 SER A C 1
ATOM 2383 O O . SER A 1 307 ? -13.355 -19.267 34.577 1.00 88.19 307 SER A O 1
ATOM 2385 N N . CYS A 1 308 ? -12.892 -17.985 32.781 1.00 86.69 308 CYS A N 1
ATOM 2386 C CA . CYS A 1 308 ? -14.046 -17.108 32.870 1.00 86.69 308 CYS A CA 1
ATOM 2387 C C . CYS A 1 308 ? -15.067 -17.416 31.766 1.00 86.69 308 CYS A C 1
ATOM 2389 O O . CYS A 1 308 ? -14.736 -17.337 30.577 1.00 86.69 308 CYS A O 1
ATOM 2391 N N . PRO A 1 309 ? -16.318 -17.758 32.127 1.00 81.38 309 PRO A N 1
ATOM 2392 C CA . PRO A 1 309 ? -17.346 -18.092 31.152 1.00 81.38 309 PRO A CA 1
ATOM 2393 C C . PRO A 1 309 ? -17.752 -16.870 30.315 1.00 81.38 309 PRO A C 1
ATOM 2395 O O . PRO A 1 309 ? -17.855 -15.756 30.820 1.00 81.38 309 PRO A O 1
ATOM 2398 N N . GLY A 1 310 ? -18.033 -17.095 29.028 1.00 73.19 310 GLY A N 1
ATOM 2399 C CA . GLY A 1 310 ? -18.625 -16.094 28.130 1.00 73.19 310 GLY A CA 1
ATOM 2400 C C . GLY A 1 310 ? -17.649 -15.134 27.436 1.00 73.19 310 GLY A C 1
ATOM 2401 O O . GLY A 1 310 ? -18.073 -14.403 26.543 1.00 73.19 310 GLY A O 1
ATOM 2402 N N . ALA A 1 311 ? -16.358 -15.146 27.775 1.00 64.19 311 ALA A N 1
ATOM 2403 C CA . ALA A 1 311 ? -15.351 -14.381 27.044 1.00 64.19 311 ALA A CA 1
ATOM 2404 C C . ALA A 1 311 ? -14.927 -15.135 25.768 1.00 64.19 311 ALA A C 1
ATOM 2406 O O . ALA A 1 311 ? -14.511 -16.296 25.818 1.00 64.19 311 ALA A O 1
ATOM 2407 N N . THR A 1 312 ? -15.046 -14.490 24.606 1.00 64.50 312 THR A N 1
ATOM 2408 C CA . THR A 1 312 ? -14.687 -15.079 23.303 1.00 64.50 312 THR A CA 1
ATOM 2409 C C . THR A 1 312 ? -13.187 -15.030 22.999 1.00 64.50 312 THR A C 1
ATOM 2411 O O . THR A 1 312 ? -12.747 -15.783 22.139 1.00 64.50 312 THR A O 1
ATOM 2414 N N . ALA A 1 313 ? -12.404 -14.193 23.696 1.00 59.19 313 ALA A N 1
ATOM 2415 C CA . ALA A 1 313 ? -10.984 -13.969 23.385 1.00 59.19 313 ALA A CA 1
ATOM 2416 C C . ALA A 1 313 ? -10.016 -14.078 24.582 1.00 59.19 313 ALA A C 1
ATOM 2418 O O . ALA A 1 313 ? -8.886 -14.508 24.389 1.00 59.19 313 ALA A O 1
ATOM 2419 N N . MET A 1 314 ? -10.431 -13.743 25.812 1.00 59.91 314 MET A N 1
ATOM 2420 C CA . MET A 1 314 ? -9.578 -13.834 27.013 1.00 59.91 314 MET A CA 1
ATOM 2421 C C . MET A 1 314 ? -10.276 -14.662 28.087 1.00 59.91 314 MET A C 1
ATOM 2423 O O . MET A 1 314 ? -11.135 -14.162 28.811 1.00 59.91 314 MET A O 1
ATOM 2427 N N . ARG A 1 315 ? -9.965 -15.960 28.130 1.00 74.25 315 ARG A N 1
ATOM 2428 C CA . ARG A 1 315 ? -10.637 -16.916 29.022 1.00 74.25 315 ARG A CA 1
ATOM 2429 C C . ARG A 1 315 ? -9.917 -17.148 30.332 1.00 74.25 315 ARG A C 1
ATOM 2431 O O . ARG A 1 315 ? -10.598 -17.463 31.296 1.00 74.25 315 ARG A O 1
ATOM 2438 N N . CYS A 1 316 ? -8.597 -17.025 30.374 1.00 87.69 316 CYS A N 1
ATOM 2439 C CA . CYS A 1 316 ? -7.821 -17.317 31.569 1.00 87.69 316 CYS A CA 1
ATOM 2440 C C . CYS A 1 316 ? -7.360 -16.013 32.211 1.00 87.69 316 CYS A C 1
ATOM 2442 O O . CYS A 1 316 ? -6.664 -15.236 31.575 1.00 87.69 316 CYS A O 1
ATOM 2444 N N . ILE A 1 317 ? -7.777 -15.782 33.452 1.00 90.62 317 ILE A N 1
ATOM 2445 C CA . ILE A 1 317 ? -7.312 -14.664 34.283 1.00 90.62 317 ILE A CA 1
ATOM 2446 C C . ILE A 1 317 ? -6.698 -15.217 35.563 1.00 90.62 317 ILE A C 1
ATOM 2448 O O . ILE A 1 317 ? -6.859 -16.406 35.860 1.00 90.62 317 ILE A O 1
ATOM 2452 N N . PHE A 1 318 ? -6.053 -14.369 36.358 1.00 92.75 318 PHE A N 1
ATOM 2453 C CA . PHE A 1 318 ? -5.539 -14.779 37.659 1.00 92.75 318 PHE A CA 1
ATOM 2454 C C . PHE A 1 318 ? -6.662 -15.349 38.545 1.00 92.75 318 PHE A C 1
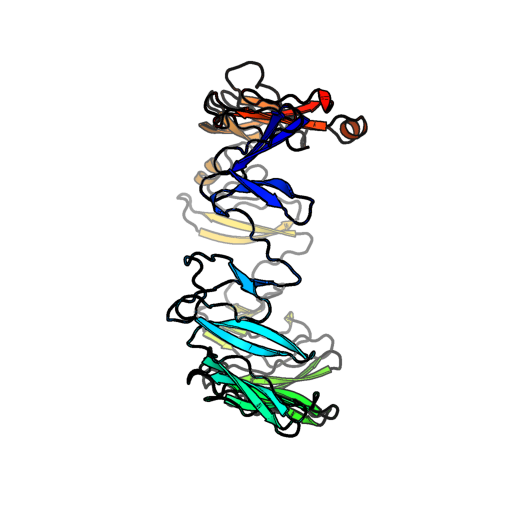ATOM 2456 O O . PHE A 1 318 ? -7.768 -14.811 38.615 1.00 92.75 318 PHE A O 1
ATOM 2463 N N . LYS A 1 319 ? -6.404 -16.468 39.231 1.00 92.88 319 LYS A N 1
ATOM 2464 C CA . LYS A 1 319 ? -7.438 -17.231 39.955 1.00 92.88 319 LYS A CA 1
ATOM 2465 C C . LYS A 1 319 ? -8.214 -16.417 41.001 1.00 92.88 319 LYS A C 1
ATOM 2467 O O . LYS A 1 319 ? -9.386 -16.720 41.243 1.00 92.88 319 LYS A O 1
ATOM 2472 N N . ASP A 1 320 ? -7.602 -15.385 41.580 1.00 92.50 320 ASP A N 1
ATOM 2473 C CA . ASP A 1 320 ? -8.225 -14.540 42.605 1.00 92.50 320 ASP A CA 1
ATOM 2474 C C . ASP A 1 320 ? -8.884 -13.269 42.028 1.00 92.50 320 ASP A C 1
ATOM 2476 O O . ASP A 1 320 ? -9.597 -12.577 42.749 1.00 92.50 320 ASP A O 1
ATOM 2480 N N . GLU A 1 321 ? -8.718 -12.980 40.732 1.00 90.00 321 GLU A N 1
ATOM 2481 C CA . GLU A 1 321 ? -9.353 -11.846 40.044 1.00 90.00 321 GLU A CA 1
ATOM 2482 C C . GLU A 1 321 ? -10.808 -12.168 39.668 1.00 90.00 321 GLU A C 1
ATOM 2484 O O . GLU A 1 321 ? -11.141 -13.312 39.364 1.00 90.00 321 GLU A O 1
ATOM 2489 N N . GLU A 1 322 ? -11.725 -11.204 39.709 1.00 88.56 322 GLU A N 1
ATOM 2490 C CA . GLU A 1 322 ? -13.114 -11.450 39.303 1.00 88.56 322 GLU A CA 1
ATOM 2491 C C . GLU A 1 322 ? -13.238 -11.557 37.778 1.00 88.56 322 GLU A C 1
ATOM 2493 O O . GLU A 1 322 ? -12.606 -10.819 37.029 1.00 88.56 322 GLU A O 1
ATOM 2498 N N . CYS A 1 323 ? -14.061 -12.493 37.300 1.00 87.62 323 CYS A N 1
ATOM 2499 C CA . CYS A 1 323 ? -14.264 -12.655 35.864 1.00 87.62 323 CYS A CA 1
ATOM 2500 C C . CYS A 1 323 ? -14.942 -11.422 35.253 1.00 87.62 323 CYS A C 1
ATOM 2502 O O . CYS A 1 323 ? -15.920 -10.944 35.838 1.00 87.62 323 CYS A O 1
ATOM 2504 N N . PRO A 1 324 ? -14.514 -10.966 34.056 1.00 87.12 324 PRO A N 1
ATOM 2505 C CA . PRO A 1 324 ? -15.205 -9.905 33.337 1.00 87.12 324 PRO A CA 1
ATOM 2506 C C . PRO A 1 324 ? -16.684 -10.236 33.179 1.00 87.12 324 PRO A C 1
ATOM 2508 O O . PRO A 1 324 ? -17.058 -11.375 32.880 1.00 87.12 324 PRO A O 1
ATOM 2511 N N . VAL A 1 325 ? -17.541 -9.237 33.358 1.00 88.25 325 VAL A N 1
ATOM 2512 C CA . VAL A 1 325 ? -18.981 -9.466 33.307 1.00 88.25 325 VAL A CA 1
ATOM 2513 C C . VAL A 1 325 ? -19.413 -9.631 31.850 1.00 88.25 325 VAL A C 1
ATOM 2515 O O . VAL A 1 325 ? -19.144 -8.775 31.007 1.00 88.25 325 VAL A O 1
ATOM 2518 N N . VAL A 1 326 ? -20.093 -10.735 31.536 1.00 87.00 326 VAL A N 1
ATOM 2519 C CA . VAL A 1 326 ? -20.614 -11.020 30.191 1.00 87.00 326 VAL A CA 1
ATOM 2520 C C . VAL A 1 326 ? -22.133 -10.935 30.216 1.00 87.00 326 VAL A C 1
ATOM 2522 O O . VAL A 1 326 ? -22.802 -11.720 30.888 1.00 87.00 326 VAL A O 1
ATOM 2525 N N . CYS A 1 327 ? -22.682 -9.975 29.475 1.00 89.44 327 CYS A N 1
ATOM 2526 C CA . CYS A 1 327 ? -24.121 -9.755 29.409 1.00 89.44 327 CYS A CA 1
ATOM 2527 C C . CYS A 1 327 ? -24.771 -10.613 28.329 1.00 89.44 327 CYS A C 1
ATOM 2529 O O . CYS A 1 327 ? -24.223 -10.808 27.245 1.00 89.44 327 CYS A O 1
ATOM 2531 N N . THR A 1 328 ? -25.958 -11.139 28.632 1.00 87.31 328 THR A N 1
ATOM 2532 C CA . THR A 1 328 ? -26.764 -11.863 27.643 1.00 87.31 328 THR A CA 1
ATOM 2533 C C . THR A 1 328 ? -27.317 -10.897 26.592 1.00 87.31 328 THR A C 1
ATOM 2535 O O . THR A 1 328 ? -27.385 -9.696 26.826 1.00 87.31 328 THR A O 1
ATOM 2538 N N . GLY A 1 329 ? -27.791 -11.401 25.447 1.00 86.75 329 GLY A N 1
ATOM 2539 C CA . GLY A 1 329 ? -28.287 -10.557 24.346 1.00 86.75 329 GLY A CA 1
ATOM 2540 C C . GLY A 1 329 ? -29.526 -9.689 24.640 1.00 86.75 329 GLY A C 1
ATOM 2541 O O . GLY A 1 329 ? -30.002 -9.028 23.732 1.00 86.75 329 GLY A O 1
ATOM 2542 N N . LYS A 1 330 ? -30.073 -9.709 25.866 1.00 91.75 330 LYS A N 1
ATOM 2543 C CA . LYS A 1 330 ? -31.162 -8.820 26.333 1.00 91.75 330 LYS A CA 1
ATOM 2544 C C . LYS A 1 330 ? -30.721 -7.878 27.457 1.00 91.75 330 LYS A C 1
ATOM 2546 O O . LYS A 1 330 ? -31.549 -7.299 28.160 1.00 91.75 330 LYS A O 1
ATOM 2551 N N . GLN A 1 331 ? -29.420 -7.814 27.698 1.00 94.88 331 GLN A N 1
ATOM 2552 C CA . GLN A 1 331 ? -28.813 -7.018 28.744 1.00 94.88 331 GLN A CA 1
ATOM 2553 C C . GLN A 1 331 ? -27.735 -6.136 28.132 1.00 94.88 331 GLN A C 1
ATOM 2555 O O . GLN A 1 331 ? -27.053 -6.536 27.190 1.00 94.88 331 GLN A O 1
ATOM 2560 N N . LYS A 1 332 ? -27.541 -4.958 28.714 1.00 93.00 332 LYS A N 1
ATOM 2561 C CA . LYS A 1 332 ? -26.401 -4.096 28.405 1.00 93.00 332 LYS A CA 1
ATOM 2562 C C . LYS A 1 332 ? -25.413 -4.097 29.563 1.00 93.00 332 LYS A C 1
ATOM 2564 O O . LYS A 1 332 ? -25.798 -4.261 30.724 1.00 93.00 332 LYS A O 1
ATOM 2569 N N . LYS A 1 333 ? -24.135 -3.923 29.228 1.00 93.31 333 LYS A N 1
ATOM 2570 C CA . LYS A 1 333 ? -23.050 -3.776 30.200 1.00 93.31 333 LYS A CA 1
ATOM 2571 C C . LYS A 1 333 ? -23.014 -2.333 30.702 1.00 93.31 333 LYS A C 1
ATOM 2573 O O . LYS A 1 333 ? -22.946 -1.406 29.901 1.00 93.31 333 LYS A O 1
ATOM 2578 N N . CYS A 1 334 ? -23.024 -2.167 32.017 1.00 93.75 334 CYS A N 1
ATOM 2579 C CA . CYS A 1 334 ? -22.857 -0.888 32.695 1.00 93.75 334 CYS A CA 1
ATOM 2580 C C . CYS A 1 334 ? -21.526 -0.859 33.434 1.00 93.75 334 CYS A C 1
ATOM 2582 O O . CYS A 1 334 ? -21.184 -1.824 34.116 1.00 93.75 334 CYS A O 1
ATOM 2584 N N . TRP A 1 335 ? -20.828 0.268 33.337 1.00 93.50 335 TRP A N 1
ATOM 2585 C CA . TRP A 1 335 ? -19.625 0.560 34.108 1.00 93.50 335 TRP A CA 1
ATOM 2586 C C . TRP A 1 335 ? -19.995 1.439 35.295 1.00 93.50 335 TRP A C 1
ATOM 2588 O O . TRP A 1 335 ? -20.629 2.480 35.121 1.00 93.50 335 TRP A O 1
ATOM 2598 N N . ILE A 1 336 ? -19.635 0.997 36.495 1.00 94.88 336 ILE A N 1
ATOM 2599 C CA . ILE A 1 336 ? -19.925 1.703 37.735 1.00 94.88 336 ILE A CA 1
ATOM 2600 C C . ILE A 1 336 ? -18.610 2.056 38.413 1.00 94.88 336 ILE A C 1
ATOM 2602 O O . ILE A 1 336 ? -17.934 1.171 38.936 1.00 94.88 336 ILE A O 1
ATOM 2606 N N . THR A 1 337 ? -18.310 3.349 38.448 1.00 94.88 337 THR A N 1
ATOM 2607 C CA . THR A 1 337 ? -17.145 3.899 39.140 1.00 94.88 337 THR A CA 1
ATOM 2608 C C . THR A 1 337 ? -17.572 4.531 40.454 1.00 94.88 337 THR A C 1
ATOM 2610 O O . THR A 1 337 ? -18.441 5.405 40.480 1.00 94.88 337 THR A O 1
ATOM 2613 N N . ASP A 1 338 ? -16.961 4.100 41.549 1.00 94.56 338 ASP A N 1
ATOM 2614 C CA . ASP A 1 338 ? -17.136 4.699 42.866 1.00 94.56 338 ASP A CA 1
ATOM 2615 C C . ASP A 1 338 ? -15.988 5.667 43.166 1.00 94.56 338 ASP A C 1
ATOM 2617 O O . ASP A 1 338 ? -14.818 5.359 42.930 1.00 94.56 338 ASP A O 1
ATOM 2621 N N . PHE A 1 339 ? -16.319 6.810 43.762 1.00 94.62 339 PHE A N 1
ATOM 2622 C CA . PHE A 1 339 ? -15.357 7.798 44.241 1.00 94.62 339 PHE A CA 1
ATOM 2623 C C . PHE A 1 339 ? -15.569 8.100 45.722 1.00 94.62 339 PHE A C 1
ATOM 2625 O O . PHE A 1 339 ? -16.639 7.859 46.287 1.00 94.62 339 PHE A O 1
ATOM 2632 N N . THR A 1 340 ? -14.556 8.654 46.382 1.00 93.88 340 THR A N 1
ATOM 2633 C CA . THR A 1 340 ? -14.669 9.227 47.726 1.00 93.88 340 THR A CA 1
ATOM 2634 C C . THR A 1 340 ? -15.392 10.579 47.673 1.00 93.88 340 THR A C 1
ATOM 2636 O O . THR A 1 340 ? -15.644 11.137 46.608 1.00 93.88 340 THR A O 1
ATOM 2639 N N . GLN A 1 341 ? -15.728 11.147 48.837 1.00 93.44 341 GLN A N 1
ATOM 2640 C CA . GLN A 1 341 ? -16.309 12.499 48.903 1.00 93.44 341 GLN A CA 1
ATOM 2641 C C . GLN A 1 341 ? -15.339 13.595 48.429 1.00 93.44 341 GLN A C 1
ATOM 2643 O O . GLN A 1 341 ? -15.778 14.700 48.128 1.00 93.44 341 GLN A O 1
ATOM 2648 N N . THR A 1 342 ? -14.036 13.303 48.385 1.00 93.81 342 THR A N 1
ATOM 2649 C CA . THR A 1 342 ? -12.986 14.194 47.872 1.00 93.81 342 THR A CA 1
ATOM 2650 C C . THR A 1 342 ? -12.624 13.888 46.418 1.00 93.81 342 THR A C 1
ATOM 2652 O O . THR A 1 342 ? -11.573 14.324 45.963 1.00 93.81 342 THR A O 1
ATOM 2655 N N . GLU A 1 343 ? -13.484 13.151 45.706 1.00 92.31 343 GLU A N 1
ATOM 2656 C CA . GLU A 1 343 ? -13.337 12.811 44.283 1.00 92.31 343 GLU A CA 1
ATOM 2657 C C . GLU A 1 343 ? -12.129 11.905 43.968 1.00 92.31 343 GLU A C 1
ATOM 2659 O O . GLU A 1 343 ? -11.648 11.858 42.840 1.00 92.31 343 GLU A O 1
ATOM 2664 N N . GLU A 1 344 ? -11.645 11.135 44.948 1.00 91.81 344 GLU A N 1
ATOM 2665 C CA . GLU A 1 344 ? -10.615 10.114 44.714 1.00 91.81 344 GLU A CA 1
ATOM 2666 C C . GLU A 1 344 ? -11.259 8.793 44.285 1.00 91.81 344 GLU A C 1
ATOM 2668 O O . GLU A 1 344 ? -12.272 8.382 44.845 1.00 91.81 344 GLU A O 1
ATOM 2673 N N . TYR A 1 345 ? -10.672 8.116 43.303 1.00 93.25 345 TYR A N 1
ATOM 2674 C CA . TYR A 1 345 ? -11.148 6.824 42.804 1.00 93.25 345 TYR A CA 1
ATOM 2675 C C . TYR A 1 345 ? -11.136 5.742 43.902 1.00 93.25 345 TYR A C 1
ATOM 2677 O O . TYR A 1 345 ? -10.134 5.580 44.600 1.00 93.25 345 TYR A O 1
ATOM 2685 N N . ILE A 1 346 ? -12.236 4.989 44.043 1.00 93.25 346 ILE A N 1
ATOM 2686 C CA . ILE A 1 346 ? -12.352 3.841 44.960 1.00 93.25 346 ILE A CA 1
ATOM 2687 C C . ILE A 1 346 ? -12.253 2.530 44.178 1.00 93.25 346 ILE A C 1
ATOM 2689 O O . ILE A 1 346 ? -11.405 1.692 44.485 1.00 93.25 346 ILE A O 1
ATOM 2693 N N . SER A 1 347 ? -13.139 2.338 43.200 1.00 91.88 347 SER A N 1
ATOM 2694 C CA . SER A 1 347 ? -13.249 1.088 42.444 1.00 91.88 347 SER A CA 1
ATOM 2695 C C . SER A 1 347 ? -14.106 1.245 41.196 1.00 91.88 347 SER A C 1
ATOM 2697 O O . SER A 1 347 ? -15.067 2.011 41.200 1.00 91.88 347 SER A O 1
ATOM 2699 N N . ASP A 1 348 ? -13.827 0.414 40.199 1.00 91.38 348 ASP A N 1
ATOM 2700 C CA . ASP A 1 348 ? -14.689 0.145 39.058 1.00 91.38 348 ASP A CA 1
ATOM 2701 C C . ASP A 1 348 ? -15.291 -1.251 39.174 1.00 91.38 348 ASP A C 1
ATOM 2703 O O . ASP A 1 348 ? -14.629 -2.206 39.582 1.00 91.38 348 ASP A O 1
ATOM 2707 N N . ARG A 1 349 ? -16.554 -1.382 38.777 1.00 92.44 349 ARG A N 1
ATOM 2708 C CA . ARG A 1 349 ? -17.177 -2.684 38.537 1.00 92.44 349 ARG A CA 1
ATOM 2709 C C . ARG A 1 349 ? -18.062 -2.633 37.311 1.00 92.44 349 ARG A C 1
ATOM 2711 O O . ARG A 1 349 ? -18.709 -1.626 37.023 1.00 92.44 349 ARG A O 1
ATOM 2718 N N . GLU A 1 350 ? -18.145 -3.761 36.633 1.00 92.94 350 GLU A N 1
ATOM 2719 C CA . GLU A 1 350 ? -19.085 -3.960 35.544 1.00 92.94 350 GLU A CA 1
ATOM 2720 C C . GLU A 1 350 ? -20.321 -4.692 36.070 1.00 92.94 350 GLU A C 1
ATOM 2722 O O . GLU A 1 350 ? -20.213 -5.585 36.908 1.00 92.94 350 GLU A O 1
ATOM 2727 N N . ILE A 1 351 ? -21.508 -4.347 35.574 1.00 94.00 351 ILE A N 1
ATOM 2728 C CA . ILE A 1 351 ? -22.725 -5.132 35.813 1.00 94.00 351 ILE A CA 1
ATOM 2729 C C . ILE A 1 351 ? -23.527 -5.286 34.522 1.00 94.00 351 ILE A C 1
ATOM 2731 O O . ILE A 1 351 ? -23.365 -4.511 33.579 1.00 94.00 351 ILE A O 1
ATOM 2735 N N . CYS A 1 352 ? -24.445 -6.248 34.506 1.00 94.44 352 CYS A N 1
ATOM 2736 C CA . CYS A 1 352 ? -25.460 -6.353 33.465 1.00 94.44 352 CYS A CA 1
ATOM 2737 C C . CYS A 1 352 ? -26.803 -5.859 33.985 1.00 94.44 352 CYS A C 1
ATOM 2739 O O . CYS A 1 352 ? -27.285 -6.345 35.009 1.00 94.44 352 CYS A O 1
ATOM 2741 N N . VAL A 1 353 ? -27.428 -4.954 33.242 1.00 95.25 353 VAL A N 1
ATOM 2742 C CA . VAL A 1 353 ? -28.814 -4.510 33.464 1.00 95.25 353 VAL A CA 1
ATOM 2743 C C . VAL A 1 353 ? -29.653 -4.847 32.236 1.00 95.25 353 VAL A C 1
ATOM 2745 O O . VAL A 1 353 ? -29.093 -5.160 31.182 1.00 95.25 353 VAL A O 1
ATOM 2748 N N . ALA A 1 354 ? -30.982 -4.825 32.347 1.00 93.88 354 ALA A N 1
ATOM 2749 C CA . ALA A 1 354 ? -31.836 -5.000 31.170 1.00 93.88 354 ALA A CA 1
ATOM 2750 C C . ALA A 1 354 ? -31.577 -3.891 30.129 1.00 93.88 354 ALA A C 1
ATOM 2752 O O . ALA A 1 354 ? -31.168 -2.786 30.473 1.00 93.88 354 ALA A O 1
ATOM 2753 N N . GLU A 1 355 ? -31.787 -4.178 28.845 1.00 91.94 355 GLU A N 1
ATOM 2754 C CA . GLU A 1 355 ? -31.495 -3.232 27.754 1.00 91.94 355 GLU A CA 1
ATOM 2755 C C . GLU A 1 355 ? -32.209 -1.869 27.913 1.00 91.94 355 GLU A C 1
ATOM 2757 O O . GLU A 1 355 ? -31.627 -0.820 27.626 1.00 91.94 355 GLU A O 1
ATOM 2762 N N . ASP A 1 356 ? -33.431 -1.875 28.452 1.00 91.69 356 ASP A N 1
ATOM 2763 C CA . ASP A 1 356 ? -34.267 -0.703 28.736 1.00 91.69 356 ASP A CA 1
ATOM 2764 C C . ASP A 1 356 ? -34.057 -0.095 30.138 1.00 91.69 356 ASP A C 1
ATOM 2766 O O . ASP A 1 356 ? -34.566 0.989 30.431 1.00 91.69 356 ASP A O 1
ATOM 2770 N N . GLU A 1 357 ? -33.286 -0.752 31.005 1.00 94.50 357 GLU A N 1
ATOM 2771 C CA . GLU A 1 357 ? -32.991 -0.287 32.360 1.00 94.50 357 GLU A CA 1
ATOM 2772 C C . GLU A 1 357 ? -31.821 0.704 32.359 1.00 94.50 357 GLU A C 1
ATOM 2774 O O . GLU A 1 357 ? -30.859 0.561 31.613 1.00 94.50 357 GLU A O 1
ATOM 2779 N N . THR A 1 358 ? -31.873 1.751 33.180 1.00 91.81 358 THR A N 1
ATOM 2780 C CA . THR A 1 358 ? -30.798 2.756 33.229 1.00 91.81 358 THR A CA 1
ATOM 2781 C C . THR A 1 358 ? -29.646 2.297 34.129 1.00 91.81 358 THR A C 1
ATOM 2783 O O . THR A 1 358 ? -29.886 1.883 35.264 1.00 91.81 358 THR A O 1
ATOM 2786 N N . CYS A 1 359 ? -28.397 2.441 33.680 1.00 93.88 359 CYS A N 1
ATOM 2787 C CA . CYS A 1 359 ? -27.207 1.998 34.412 1.00 93.88 359 CYS A CA 1
ATOM 2788 C C . CYS A 1 359 ? -27.077 2.702 35.774 1.00 93.88 359 CYS A C 1
ATOM 2790 O O . CYS A 1 359 ? -27.033 3.937 35.807 1.00 93.88 359 CYS A O 1
ATOM 2792 N N . PRO A 1 360 ? -27.035 1.989 36.916 1.00 95.81 360 PRO A N 1
ATOM 2793 C CA . PRO A 1 360 ? -26.878 2.624 38.222 1.00 95.81 360 PRO A CA 1
ATOM 2794 C C . PRO A 1 360 ? -25.527 3.341 38.318 1.00 95.81 360 PRO A C 1
ATOM 2796 O O . PRO A 1 360 ? -24.526 2.863 37.795 1.00 95.81 360 PRO A O 1
ATOM 2799 N N . CYS A 1 361 ? -25.512 4.482 39.003 1.00 95.50 361 CYS A N 1
ATOM 2800 C CA . CYS A 1 361 ? -24.286 5.235 39.248 1.00 95.50 361 CYS A CA 1
ATOM 2801 C C . CYS A 1 361 ? -23.569 4.746 40.503 1.00 95.50 361 CYS A C 1
ATOM 2803 O O . CYS A 1 361 ? -24.205 4.265 41.446 1.00 95.50 361 CYS A O 1
ATOM 2805 N N . GLY A 1 362 ? -22.243 4.873 40.501 1.00 94.62 362 GLY A N 1
ATOM 2806 C CA . GLY A 1 362 ? -21.413 4.513 41.640 1.00 94.62 362 GLY A CA 1
ATOM 2807 C C . GLY A 1 362 ? -21.466 5.563 42.742 1.00 94.62 362 GLY A C 1
ATOM 2808 O O . GLY A 1 362 ? -22.036 6.649 42.593 1.00 94.62 362 GLY A O 1
ATOM 2809 N N . GLN A 1 363 ? -20.885 5.229 43.883 1.00 96.06 363 GLN A N 1
ATOM 2810 C CA . GLN A 1 363 ? -20.832 6.087 45.052 1.00 96.06 363 GLN A CA 1
ATOM 2811 C C . GLN A 1 363 ? -20.179 7.436 44.711 1.00 96.06 363 GLN A C 1
ATOM 2813 O O . GLN A 1 363 ? -19.131 7.485 44.076 1.00 96.06 363 GLN A O 1
ATOM 2818 N N . ASN A 1 364 ? -20.811 8.530 45.154 1.00 94.62 364 ASN A N 1
ATOM 2819 C CA . ASN A 1 364 ? -20.384 9.915 44.908 1.00 94.62 364 ASN A CA 1
ATOM 2820 C C . ASN A 1 364 ? -20.275 10.313 43.422 1.00 94.62 364 ASN A C 1
ATOM 2822 O O . ASN A 1 364 ? -19.609 11.292 43.104 1.00 94.62 364 ASN A O 1
ATOM 2826 N N . THR A 1 365 ? -20.971 9.613 42.524 1.00 94.44 365 THR A N 1
ATOM 2827 C CA . THR A 1 365 ? -21.179 10.055 41.136 1.00 94.44 365 THR A CA 1
ATOM 2828 C C . THR A 1 365 ? -22.635 10.445 40.914 1.00 94.44 365 THR A C 1
ATOM 2830 O O . THR A 1 365 ? -23.530 10.042 41.663 1.00 94.44 365 THR A O 1
ATOM 2833 N N . GLN A 1 366 ? -22.891 11.238 39.879 1.00 92.25 366 GLN A N 1
ATOM 2834 C CA . GLN A 1 366 ? -24.234 11.599 39.454 1.00 92.25 366 GLN A CA 1
ATOM 2835 C C . GLN A 1 366 ? -24.440 11.295 37.976 1.00 92.25 366 GLN A C 1
ATOM 2837 O O . GLN A 1 366 ? -23.541 11.455 37.150 1.00 92.25 366 GLN A O 1
ATOM 2842 N N . ARG A 1 367 ? -25.651 10.843 37.646 1.00 89.69 367 ARG A N 1
ATOM 2843 C CA . ARG A 1 367 ? -26.028 10.537 36.269 1.00 89.69 367 ARG A CA 1
ATOM 2844 C C . ARG A 1 367 ? -26.225 11.827 35.489 1.00 89.69 367 ARG A C 1
ATOM 2846 O O . ARG A 1 367 ? -26.980 12.697 35.922 1.00 89.69 367 ARG A O 1
ATOM 2853 N N . CYS A 1 368 ? -25.636 11.897 34.306 1.00 86.56 368 CYS A N 1
ATOM 2854 C CA . CYS A 1 368 ? -25.987 12.907 33.324 1.00 86.56 368 CYS A CA 1
ATOM 2855 C C . CYS A 1 368 ? -27.447 12.735 32.881 1.00 86.56 368 CYS A C 1
ATOM 2857 O O . CYS A 1 368 ? -27.825 11.649 32.426 1.00 86.56 368 CYS A O 1
ATOM 2859 N N . PRO A 1 369 ? -28.295 13.769 32.979 1.00 82.50 369 PRO A N 1
ATOM 2860 C CA . PRO A 1 369 ? -29.694 13.618 32.620 1.00 82.50 369 PRO A CA 1
ATOM 2861 C C . PRO A 1 369 ? -29.891 13.216 31.150 1.00 82.50 369 PRO A C 1
ATOM 2863 O O . PRO A 1 369 ? -29.429 13.891 30.237 1.00 82.50 369 PRO A O 1
ATOM 2866 N N . GLY A 1 370 ? -30.606 12.110 30.912 1.00 78.00 370 GLY A N 1
ATOM 2867 C CA . GLY A 1 370 ? -30.834 11.570 29.563 1.00 78.00 370 GLY A CA 1
ATOM 2868 C C . GLY A 1 370 ? -29.704 10.696 29.004 1.00 78.00 370 GLY A C 1
ATOM 2869 O O . GLY A 1 370 ? -29.803 10.281 27.855 1.00 78.00 370 GLY A O 1
ATOM 2870 N N . SER A 1 371 ? -28.676 10.396 29.801 1.00 83.69 371 SER A N 1
ATOM 2871 C CA . SER A 1 371 ? -27.590 9.469 29.466 1.00 83.69 371 SER A CA 1
ATOM 2872 C C . SER A 1 371 ? -27.442 8.387 30.545 1.00 83.69 371 SER A C 1
ATOM 2874 O O . SER A 1 371 ? -27.877 8.572 31.681 1.00 83.69 371 SER A O 1
ATOM 2876 N N . ASP A 1 372 ? -26.803 7.267 30.200 1.00 86.81 372 ASP A N 1
ATOM 2877 C CA . ASP A 1 372 ? -26.309 6.264 31.157 1.00 86.81 372 ASP A CA 1
ATOM 2878 C C . ASP A 1 372 ? -24.937 6.644 31.755 1.00 86.81 372 ASP A C 1
ATOM 2880 O O . ASP A 1 372 ? -24.428 5.949 32.630 1.00 86.81 372 ASP A O 1
ATOM 2884 N N . THR A 1 373 ? -24.330 7.751 31.311 1.00 89.06 373 THR A N 1
ATOM 2885 C CA . THR A 1 373 ? -23.040 8.230 31.826 1.00 89.06 373 THR A CA 1
ATOM 2886 C C . THR A 1 373 ? -23.185 8.771 33.247 1.00 89.06 373 THR A C 1
ATOM 2888 O O . THR A 1 373 ? -23.959 9.699 33.498 1.00 89.06 373 THR A O 1
ATOM 2891 N N . CYS A 1 374 ? -22.396 8.224 34.166 1.00 92.62 374 CYS A N 1
ATOM 2892 C CA . CYS A 1 374 ? -22.243 8.718 35.529 1.00 92.62 374 CYS A CA 1
ATOM 2893 C C . CYS A 1 374 ? -20.898 9.433 35.646 1.00 92.62 374 CYS A C 1
ATOM 2895 O O . CYS A 1 374 ? -19.880 8.888 35.231 1.00 92.62 374 CYS A O 1
ATOM 2897 N N . LEU A 1 375 ? -20.902 10.650 36.181 1.00 91.94 375 LEU A N 1
ATOM 2898 C CA . LEU A 1 375 ? -19.713 11.493 36.319 1.00 91.94 375 LEU A CA 1
ATOM 2899 C C . LEU A 1 375 ? -19.593 12.004 37.753 1.00 91.94 375 LEU A C 1
ATOM 2901 O O . LEU A 1 375 ? -20.571 12.006 38.508 1.00 91.94 375 LEU A O 1
ATOM 2905 N N . LEU A 1 376 ? -18.408 12.483 38.121 1.00 92.88 376 LEU A N 1
ATOM 2906 C CA . LEU A 1 376 ? -18.230 13.240 39.357 1.00 92.88 376 LEU A CA 1
ATOM 2907 C C . LEU A 1 376 ? -19.129 14.489 39.359 1.00 92.88 376 LEU A C 1
ATOM 2909 O O . LEU A 1 376 ? -19.376 15.055 38.295 1.00 92.88 376 LEU A O 1
ATOM 2913 N N . PRO A 1 377 ? -19.620 14.970 40.514 1.00 87.94 377 PRO A N 1
ATOM 2914 C CA . PRO A 1 377 ? -20.433 16.185 40.574 1.00 87.94 377 PRO A CA 1
ATOM 2915 C C . PRO A 1 377 ? -19.751 17.412 39.947 1.00 87.94 377 PRO A C 1
ATOM 2917 O O . PRO A 1 377 ? -20.411 18.194 39.258 1.00 87.94 377 PRO A O 1
ATOM 2920 N N . SER A 1 378 ? -18.433 17.555 40.137 1.00 88.94 378 SER A N 1
ATOM 2921 C CA . SER A 1 378 ? -17.619 18.607 39.521 1.00 88.94 378 SER A CA 1
ATOM 2922 C C . SER A 1 378 ? -17.615 18.513 37.989 1.00 88.94 378 SER A C 1
ATOM 2924 O O . SER A 1 378 ? -17.903 19.498 37.307 1.00 88.94 378 SER A O 1
ATOM 2926 N N . GLU A 1 379 ? -17.387 17.322 37.438 1.00 89.56 379 GLU A N 1
ATOM 2927 C CA . GLU A 1 379 ? -17.361 17.060 35.994 1.00 89.56 379 GLU A CA 1
ATOM 2928 C C . GLU A 1 379 ? -18.748 17.124 35.355 1.00 89.56 379 GLU A C 1
ATOM 2930 O O . GLU A 1 379 ? -18.926 17.698 34.283 1.00 89.56 379 GLU A O 1
ATOM 2935 N N . ALA A 1 380 ? -19.761 16.583 36.024 1.00 86.31 380 ALA A N 1
ATOM 2936 C CA . ALA A 1 380 ? -21.135 16.575 35.551 1.00 86.31 380 ALA A CA 1
ATOM 2937 C C . ALA A 1 380 ? -21.668 17.998 35.337 1.00 86.31 380 ALA A C 1
ATOM 2939 O O . ALA A 1 380 ? -22.408 18.227 34.386 1.00 86.31 380 ALA A O 1
ATOM 2940 N N . SER A 1 381 ? -21.246 18.964 36.161 1.00 82.25 381 SER A N 1
ATOM 2941 C CA . SER A 1 381 ? -21.588 20.379 35.967 1.00 82.25 381 SER A CA 1
ATOM 2942 C C . SER A 1 381 ? -21.004 20.983 34.679 1.00 82.25 381 SER A C 1
ATOM 2944 O O . SER A 1 381 ? -21.568 21.929 34.131 1.00 82.25 381 SER A O 1
ATOM 2946 N N . LEU A 1 382 ? -19.900 20.424 34.174 1.00 84.25 382 LEU A N 1
ATOM 2947 C CA . LEU A 1 382 ? -19.243 20.851 32.939 1.00 84.25 382 LEU A CA 1
ATOM 2948 C C . LEU A 1 382 ? -19.799 20.111 31.719 1.00 84.25 382 LEU A C 1
ATOM 2950 O O . LEU A 1 382 ? -20.008 20.718 30.670 1.00 84.25 382 LEU A O 1
ATOM 2954 N N . VAL A 1 383 ? -20.022 18.803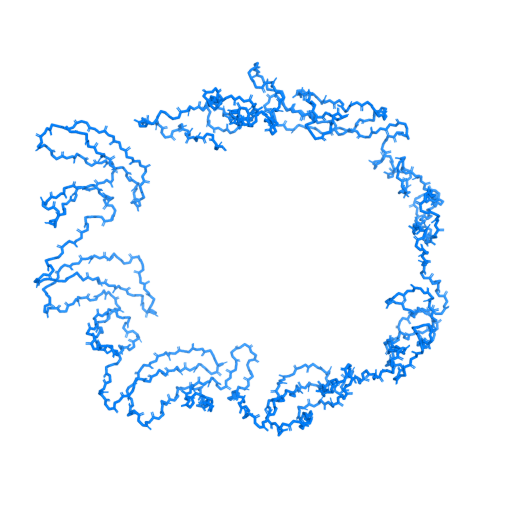 31.854 1.00 85.00 383 VAL A N 1
ATOM 2955 C CA . VAL A 1 383 ? -20.413 17.924 30.743 1.00 85.00 383 VAL A CA 1
ATOM 2956 C C . VAL A 1 383 ? -21.924 17.935 30.512 1.00 85.00 383 VAL A C 1
ATOM 2958 O O . VAL A 1 383 ? -22.371 17.861 29.371 1.00 85.00 383 VAL A O 1
ATOM 2961 N N . CYS A 1 384 ? -22.714 18.053 31.578 1.00 86.38 384 CYS A N 1
ATOM 2962 C CA . CYS A 1 384 ? -24.170 17.952 31.554 1.00 86.38 384 CYS A CA 1
ATOM 2963 C C . CYS A 1 384 ? -24.798 19.101 32.360 1.00 86.38 384 CYS A C 1
ATOM 2965 O O . CYS A 1 384 ? -25.442 18.857 33.380 1.00 86.38 384 CYS A O 1
ATOM 2967 N N . PRO A 1 385 ? -24.626 20.362 31.920 1.00 84.00 385 PRO A N 1
ATOM 2968 C CA . PRO A 1 385 ? -25.056 21.536 32.682 1.00 84.00 385 PRO A CA 1
ATOM 2969 C C . PRO A 1 385 ? -26.582 21.697 32.782 1.00 84.00 385 PRO A C 1
ATOM 2971 O O . PRO A 1 385 ? -27.045 22.605 33.466 1.00 84.00 385 PRO A O 1
ATOM 2974 N N . CYS A 1 386 ? -27.358 20.866 32.081 1.00 87.50 386 CYS A N 1
ATOM 2975 C CA . CYS A 1 386 ? -28.802 21.018 31.928 1.00 87.50 386 CYS A CA 1
ATOM 2976 C C . CYS A 1 386 ? -29.589 19.970 32.708 1.00 87.50 386 CYS A C 1
ATOM 2978 O O . CYS A 1 386 ? -29.181 18.811 32.797 1.00 87.50 386 CYS A O 1
ATOM 2980 N N . ASP A 1 387 ? -30.760 20.367 33.207 1.00 85.56 387 ASP A N 1
ATOM 2981 C CA . ASP A 1 387 ? -31.654 19.480 33.947 1.00 85.56 387 ASP A CA 1
ATOM 2982 C C . ASP A 1 387 ? -32.280 18.392 33.057 1.00 85.56 387 ASP A C 1
ATOM 2984 O O . ASP A 1 387 ? -32.334 18.486 31.832 1.00 85.56 387 ASP A O 1
ATOM 2988 N N . ALA A 1 388 ? -32.847 17.348 33.674 1.00 81.06 388 ALA A N 1
ATOM 2989 C CA . ALA A 1 388 ? -33.484 16.234 32.959 1.00 81.06 388 ALA A CA 1
ATOM 2990 C C . ALA A 1 388 ? -34.652 16.640 32.048 1.00 81.06 388 ALA A C 1
ATOM 2992 O O . ALA A 1 388 ? -34.940 15.942 31.069 1.00 81.06 388 ALA A O 1
ATOM 2993 N N . SER A 1 389 ? -35.329 17.744 32.364 1.00 84.56 389 SER A N 1
ATOM 2994 C CA . SER A 1 389 ? -36.392 18.332 31.545 1.00 84.56 389 SER A CA 1
ATOM 2995 C C . SER A 1 389 ? -35.869 19.235 30.428 1.00 84.56 389 SER A C 1
ATOM 2997 O O . SER A 1 389 ? -36.657 19.682 29.596 1.00 84.56 389 SER A O 1
ATOM 2999 N N . GLU A 1 390 ? -34.564 19.491 30.383 1.00 88.44 390 GLU A N 1
ATOM 3000 C CA . GLU A 1 390 ? -33.920 20.426 29.472 1.00 88.44 390 GLU A CA 1
ATOM 3001 C C . GLU A 1 390 ? -32.996 19.701 28.479 1.00 88.44 390 GLU A C 1
ATOM 3003 O O . GLU A 1 390 ? -32.611 18.545 28.664 1.00 88.44 390 GLU A O 1
ATOM 3008 N N . LYS A 1 391 ? -32.688 20.359 27.364 1.00 85.75 391 LYS A N 1
ATOM 3009 C CA . LYS A 1 391 ? -31.651 19.972 26.414 1.00 85.75 391 LYS A CA 1
ATOM 3010 C C . LYS A 1 391 ? -30.597 21.069 26.334 1.00 85.75 391 LYS A C 1
ATOM 3012 O O . LYS A 1 391 ? -30.908 22.254 26.471 1.00 85.75 391 LYS A O 1
ATOM 3017 N N . GLN A 1 392 ? -29.362 20.650 26.093 1.00 88.19 392 GLN A N 1
ATOM 3018 C CA . GLN A 1 392 ? -28.234 21.540 25.866 1.00 88.19 392 GLN A CA 1
ATOM 3019 C C . GLN A 1 392 ? -28.279 22.100 24.444 1.00 88.19 392 GLN A C 1
ATOM 3021 O O . GLN A 1 392 ? -28.309 21.353 23.470 1.00 88.19 392 GLN A O 1
ATOM 3026 N N . CYS A 1 393 ? -28.240 23.424 24.335 1.00 89.69 393 CYS A N 1
ATOM 3027 C CA . CYS A 1 393 ? -28.122 24.149 23.081 1.00 89.69 393 CYS A CA 1
ATOM 3028 C C . CYS A 1 393 ? -26.808 24.923 23.046 1.00 89.69 393 CYS A C 1
ATOM 3030 O O . CYS A 1 393 ? -26.547 25.758 23.912 1.00 89.69 393 CYS A O 1
ATOM 3032 N N . ASN A 1 394 ? -26.004 24.683 22.012 1.00 90.56 394 ASN A N 1
ATOM 3033 C CA . ASN A 1 394 ? -24.807 25.474 21.746 1.00 90.56 394 ASN A CA 1
ATOM 3034 C C . ASN A 1 394 ? -25.213 26.761 21.020 1.00 90.56 394 ASN A C 1
ATOM 3036 O O . ASN A 1 394 ? -25.468 26.769 19.817 1.00 90.56 394 ASN A O 1
ATOM 3040 N N . VAL A 1 395 ? -25.299 27.854 21.769 1.00 93.62 395 VAL A N 1
ATOM 3041 C CA . VAL A 1 395 ? -25.687 29.172 21.275 1.00 93.62 395 VAL A CA 1
ATOM 3042 C C . VAL A 1 395 ? -24.444 29.900 20.787 1.00 93.62 395 VAL A C 1
ATOM 3044 O O . VAL A 1 395 ? -23.577 30.287 21.573 1.00 93.62 395 VAL A O 1
ATOM 3047 N N . VAL A 1 396 ? -24.361 30.071 19.470 1.00 92.50 396 VAL A N 1
ATOM 3048 C CA . VAL A 1 396 ? -23.217 30.692 18.799 1.00 92.50 396 VAL A CA 1
ATOM 3049 C C . VAL A 1 396 ? -23.475 32.182 18.586 1.00 92.50 396 VAL A C 1
ATOM 3051 O O . VAL A 1 396 ? -24.467 32.565 17.959 1.00 92.50 396 VAL A O 1
ATOM 3054 N N . ASP A 1 397 ? -22.565 33.015 19.086 1.00 93.56 397 ASP A N 1
ATOM 3055 C CA . ASP A 1 397 ? -22.522 34.447 18.802 1.00 93.56 397 ASP A CA 1
ATOM 3056 C C . ASP A 1 397 ? -21.621 34.711 17.590 1.00 93.56 397 ASP A C 1
ATOM 3058 O O . ASP A 1 397 ? -20.558 34.096 17.435 1.00 93.56 397 ASP A O 1
ATOM 3062 N N . TYR A 1 398 ? -22.003 35.685 16.768 1.00 90.62 398 TYR A N 1
ATOM 3063 C CA . TYR A 1 398 ? -21.185 36.160 15.658 1.00 90.62 398 TYR A CA 1
ATOM 3064 C C . TYR A 1 398 ? -20.775 37.625 15.850 1.00 90.62 398 TYR A C 1
ATOM 3066 O O . TYR A 1 398 ? -21.445 38.429 16.505 1.00 90.62 398 TYR A O 1
ATOM 3074 N N . THR A 1 399 ? -19.665 38.012 15.230 1.00 88.62 399 THR A N 1
ATOM 3075 C CA . THR A 1 399 ? -19.301 39.412 15.022 1.00 88.62 399 THR A CA 1
ATOM 3076 C C . THR A 1 399 ? -20.205 40.040 13.956 1.00 88.62 399 THR A C 1
ATOM 3078 O O . THR A 1 399 ? -20.830 39.348 13.154 1.00 88.62 399 THR A O 1
ATOM 3081 N N . SER A 1 400 ? -20.214 41.372 13.857 1.00 84.94 400 SER A N 1
ATOM 3082 C CA . SER A 1 400 ? -20.902 42.093 12.769 1.00 84.94 400 SER A CA 1
ATOM 3083 C C . SER A 1 400 ? -20.358 41.777 11.364 1.00 84.94 400 SER A C 1
ATOM 3085 O O . SER A 1 400 ? -21.029 42.034 10.364 1.00 84.94 400 SER A O 1
ATOM 3087 N N . SER A 1 401 ? -19.147 41.213 11.286 1.00 79.31 401 SER A N 1
ATOM 3088 C CA . SER A 1 401 ? -18.525 40.696 10.063 1.00 79.31 401 SER A CA 1
ATOM 3089 C C . SER A 1 401 ? -18.836 39.220 9.790 1.00 79.31 401 SER A C 1
ATOM 3091 O O . SER A 1 401 ? -18.322 38.674 8.820 1.00 79.31 401 SER A O 1
ATOM 3093 N N . GLY A 1 402 ? -19.660 38.579 10.624 1.00 82.00 402 GLY A N 1
ATOM 3094 C CA . GLY A 1 402 ? -20.112 37.197 10.469 1.00 82.00 402 GLY A CA 1
ATOM 3095 C C . GLY A 1 402 ? -19.116 36.122 10.902 1.00 82.00 402 GLY A C 1
ATOM 3096 O O . GLY A 1 402 ? -19.339 34.947 10.626 1.00 82.00 402 GLY A O 1
ATOM 3097 N N . LYS A 1 403 ? -18.031 36.491 11.593 1.00 82.94 403 LYS A N 1
ATOM 3098 C CA . LYS A 1 403 ? -17.114 35.519 12.204 1.00 82.94 403 LYS A CA 1
ATOM 3099 C C . LYS A 1 403 ? -17.675 35.057 13.540 1.00 82.94 403 LYS A C 1
ATOM 3101 O O . LYS A 1 403 ? -18.228 35.863 14.277 1.00 82.94 403 LYS A O 1
ATOM 3106 N N . GLN A 1 404 ? -17.512 33.785 13.872 1.00 89.31 404 GLN A N 1
ATOM 3107 C CA . GLN A 1 404 ? -17.891 33.274 15.185 1.00 89.31 404 GLN A CA 1
ATOM 3108 C C . GLN A 1 404 ? -17.067 33.972 16.279 1.00 89.31 404 GLN A C 1
ATOM 3110 O O . GLN A 1 404 ? -15.839 33.989 16.205 1.00 89.31 404 GLN A O 1
ATOM 3115 N N . SER A 1 405 ? -17.736 34.567 17.268 1.00 92.62 405 SER A N 1
ATOM 3116 C CA . SER A 1 405 ? -17.082 35.288 18.369 1.00 92.62 405 SER A CA 1
ATOM 3117 C C . SER A 1 405 ? -17.088 34.517 19.679 1.00 92.62 405 SER A C 1
ATOM 3119 O O . SER A 1 405 ? -16.165 34.674 20.472 1.00 92.62 405 SER A O 1
ATOM 3121 N N . ASN A 1 406 ? -18.127 33.720 19.925 1.00 93.25 406 ASN A N 1
ATOM 3122 C CA . ASN A 1 406 ? -18.307 32.998 21.179 1.00 93.25 406 ASN A CA 1
ATOM 3123 C C . ASN A 1 406 ? -19.270 31.812 20.991 1.00 93.25 406 ASN A C 1
ATOM 3125 O O . ASN A 1 406 ? -20.139 31.855 20.120 1.00 93.25 406 ASN A O 1
ATOM 3129 N N . ILE A 1 407 ? -19.118 30.770 21.810 1.00 90.75 407 ILE A N 1
ATOM 3130 C CA . ILE A 1 407 ? -20.112 29.704 21.977 1.00 90.75 407 ILE A CA 1
ATOM 3131 C C . ILE A 1 407 ? -20.478 29.675 23.457 1.00 90.75 407 ILE A C 1
ATOM 3133 O O . ILE A 1 407 ? -19.600 29.568 24.308 1.00 90.75 407 ILE A O 1
ATOM 3137 N N . SER A 1 408 ? -21.769 29.740 23.759 1.00 92.00 408 SER A N 1
ATOM 3138 C CA . SER A 1 408 ? -22.288 29.531 25.109 1.00 92.00 408 SER A CA 1
ATOM 3139 C C . SER A 1 408 ? -23.232 28.338 25.131 1.00 92.00 408 SER A C 1
ATOM 3141 O O . SER A 1 408 ? -23.946 28.084 24.163 1.00 92.00 408 SER A O 1
ATOM 3143 N N . VAL A 1 409 ? -23.237 27.595 26.232 1.00 89.25 409 VAL A N 1
ATOM 3144 C CA . VAL A 1 409 ? -24.211 26.528 26.454 1.00 89.25 409 VAL A CA 1
ATOM 3145 C C . VAL A 1 409 ? -25.432 27.126 27.141 1.00 89.25 409 VAL A C 1
ATOM 3147 O O . VAL A 1 409 ? -25.304 27.745 28.195 1.00 89.25 409 VAL A O 1
ATOM 3150 N N . GLN A 1 410 ? -26.610 26.946 26.545 1.00 91.12 410 GLN A N 1
ATOM 3151 C CA . GLN A 1 410 ? -27.884 27.274 27.178 1.00 91.12 410 GLN A CA 1
ATOM 3152 C C . GLN A 1 410 ? -28.731 26.023 27.338 1.00 91.12 410 GLN A C 1
ATOM 3154 O O . GLN A 1 410 ? -28.895 25.243 26.401 1.00 91.12 410 GLN A O 1
ATOM 3159 N N . CYS A 1 411 ? -29.292 25.870 28.527 1.00 90.94 411 CYS A N 1
ATOM 3160 C CA . CYS A 1 411 ? -30.244 24.821 28.832 1.00 90.94 411 CYS A CA 1
ATOM 3161 C C . CYS A 1 411 ? -31.649 25.338 28.551 1.00 90.94 411 CYS A C 1
ATOM 3163 O O . CYS A 1 411 ? -32.026 26.420 29.002 1.00 90.94 411 CYS A O 1
ATOM 3165 N N . ILE A 1 412 ? -32.395 24.600 27.736 1.00 90.94 412 ILE A N 1
ATOM 3166 C CA . ILE A 1 412 ? -33.772 24.944 27.382 1.00 90.94 412 ILE A CA 1
ATOM 3167 C C . ILE A 1 412 ? -34.661 23.724 27.537 1.00 90.94 412 ILE A C 1
ATOM 3169 O O . ILE A 1 412 ? -34.201 22.607 27.346 1.00 90.94 412 ILE A O 1
ATOM 3173 N N . ASN A 1 413 ? -35.949 23.909 27.807 1.00 91.00 413 ASN A N 1
ATOM 3174 C CA . ASN A 1 413 ? -36.884 22.787 27.914 1.00 91.00 413 ASN A CA 1
ATOM 3175 C C . ASN A 1 413 ? -36.850 21.871 26.677 1.00 91.00 413 ASN A C 1
ATOM 3177 O O . ASN A 1 413 ? -36.812 22.341 25.537 1.00 91.00 413 ASN A O 1
ATOM 3181 N N . LYS A 1 414 ? -36.915 20.553 26.890 1.00 84.50 414 LYS A N 1
ATOM 3182 C CA . LYS A 1 414 ? -37.039 19.570 25.806 1.00 84.50 414 LYS A CA 1
ATOM 3183 C C . LYS A 1 414 ? -38.274 19.888 24.954 1.00 84.50 414 LYS A C 1
ATOM 3185 O O . LYS A 1 414 ? -39.360 20.111 25.482 1.00 84.50 414 LYS A O 1
ATOM 3190 N N . GLY A 1 415 ? -38.090 19.937 23.634 1.00 85.19 415 GLY A N 1
ATOM 3191 C CA . GLY A 1 415 ? -39.111 20.367 22.668 1.00 85.19 415 GLY A CA 1
ATOM 3192 C C . GLY A 1 415 ? -39.122 21.872 22.368 1.00 85.19 415 GLY A C 1
ATOM 3193 O O . GLY A 1 415 ? -39.760 22.290 21.407 1.00 85.19 415 GLY A O 1
ATOM 3194 N N . ALA A 1 416 ? -38.398 22.703 23.126 1.00 90.06 416 ALA A N 1
ATOM 3195 C CA . ALA A 1 416 ? -38.122 24.074 22.708 1.00 90.06 416 ALA A CA 1
ATOM 3196 C C . ALA A 1 416 ? -36.984 24.092 21.674 1.00 90.06 416 ALA A C 1
ATOM 3198 O O . ALA A 1 416 ? -36.049 23.288 21.732 1.00 90.06 416 ALA A O 1
ATOM 3199 N N . LYS A 1 417 ? -37.049 25.029 20.725 1.00 91.06 417 LYS A N 1
ATOM 3200 C CA . LYS A 1 417 ? -35.995 25.204 19.722 1.00 91.06 417 LYS A CA 1
ATOM 3201 C C . LYS A 1 417 ? -34.813 25.972 20.308 1.00 91.06 417 LYS A C 1
ATOM 3203 O O . LYS A 1 417 ? -35.021 26.941 21.038 1.00 91.06 417 LYS A O 1
ATOM 3208 N N . CYS A 1 418 ? -33.591 25.581 19.943 1.00 91.38 418 CYS A N 1
ATOM 3209 C CA . CYS A 1 418 ? -32.386 26.274 20.392 1.00 91.38 418 CYS A CA 1
ATOM 3210 C C . CYS A 1 418 ? -32.413 27.758 19.980 1.00 91.38 418 CYS A C 1
ATOM 3212 O O . CYS A 1 418 ? -32.699 28.060 18.811 1.00 91.38 418 CYS A O 1
ATOM 3214 N N . PRO A 1 419 ? -32.157 28.693 20.916 1.00 94.38 419 PRO A N 1
ATOM 3215 C CA . PRO A 1 419 ? -32.008 30.097 20.575 1.00 94.38 419 PRO A CA 1
ATOM 3216 C C . PRO A 1 419 ? -30.686 30.310 19.836 1.00 94.38 419 PRO A C 1
ATOM 3218 O O . PRO A 1 419 ? -29.737 29.543 19.985 1.00 94.38 419 PRO A O 1
ATOM 3221 N N . CYS A 1 420 ? -30.618 31.386 19.058 1.00 94.38 420 CYS A N 1
ATOM 3222 C CA . CYS A 1 420 ? -29.381 31.803 18.414 1.00 94.38 420 CYS A CA 1
ATOM 3223 C C . CYS A 1 420 ? -28.789 33.025 19.119 1.00 94.38 420 CYS A C 1
ATOM 3225 O O . CYS A 1 420 ? -29.523 33.836 19.687 1.00 94.38 420 CYS A O 1
ATOM 3227 N N . GLY A 1 421 ? -27.458 33.124 19.115 1.00 93.44 421 GLY A N 1
ATOM 3228 C CA . GLY A 1 421 ? -26.720 34.134 19.865 1.00 93.44 421 GLY A CA 1
ATOM 3229 C C . GLY A 1 421 ? -26.806 35.539 19.270 1.00 93.44 421 GLY A C 1
ATOM 3230 O O . GLY A 1 421 ? -27.569 35.836 18.348 1.00 93.44 421 GLY A O 1
ATOM 3231 N N . SER A 1 422 ? -25.990 36.445 19.781 1.00 94.38 422 SER A N 1
ATOM 3232 C CA . SER A 1 422 ? -25.878 37.812 19.278 1.00 94.38 422 SER A CA 1
ATOM 3233 C C . SER A 1 422 ? -25.389 37.847 17.825 1.00 94.38 422 SER A C 1
ATOM 3235 O O . SER A 1 422 ? -24.555 37.046 17.407 1.00 94.38 422 SER A O 1
ATOM 3237 N N . ASN A 1 423 ? -25.916 38.802 17.047 1.00 91.19 423 ASN A N 1
ATOM 3238 C CA . ASN A 1 423 ? -25.674 38.949 15.602 1.00 91.19 423 ASN A CA 1
ATOM 3239 C C . ASN A 1 423 ? -25.874 37.653 14.809 1.00 91.19 423 ASN A C 1
ATOM 3241 O O . ASN A 1 423 ? -25.139 37.382 13.862 1.00 91.19 423 ASN A O 1
ATOM 3245 N N . SER A 1 424 ? -26.880 36.866 15.174 1.00 91.31 424 SER A N 1
ATOM 3246 C CA . SER A 1 424 ? -27.260 35.673 14.433 1.00 91.31 424 SER A CA 1
ATOM 3247 C C . SER A 1 424 ? -28.684 35.777 13.875 1.00 91.31 424 SER A C 1
ATOM 3249 O O . SER A 1 424 ? -29.490 36.620 14.283 1.00 91.31 424 SER A O 1
ATOM 3251 N N . LEU A 1 425 ? -28.975 34.933 12.896 1.00 90.81 425 LEU A N 1
ATOM 3252 C CA . LEU A 1 425 ? -30.286 34.672 12.331 1.00 90.81 425 LEU A CA 1
ATOM 3253 C C . LEU A 1 425 ? -30.688 33.264 12.735 1.00 90.81 425 LEU A C 1
ATOM 3255 O O . LEU A 1 425 ? -29.932 32.315 12.528 1.00 90.81 425 LEU A O 1
ATOM 3259 N N . THR A 1 426 ? -31.888 33.147 13.288 1.00 92.81 426 THR A N 1
ATOM 3260 C CA . THR A 1 426 ? -32.510 31.862 13.582 1.00 92.81 426 THR A CA 1
ATOM 3261 C C . THR A 1 426 ? -33.179 31.341 12.322 1.00 92.81 426 THR A C 1
ATOM 3263 O O . THR A 1 426 ? -34.122 31.951 11.816 1.00 92.81 426 THR A O 1
ATOM 3266 N N . CYS A 1 427 ? -32.685 30.217 11.822 1.00 89.69 427 CYS A N 1
ATOM 3267 C CA . CYS A 1 427 ? -33.176 29.579 10.614 1.00 89.69 427 CYS A CA 1
ATOM 3268 C C . CYS A 1 427 ? -33.692 28.179 10.940 1.00 89.69 427 CYS A C 1
ATOM 3270 O O . CYS A 1 427 ? -33.030 27.489 11.704 1.00 89.69 427 CYS A O 1
ATOM 3272 N N . PRO A 1 428 ? -34.828 27.732 10.381 1.00 88.88 428 PRO A N 1
ATOM 3273 C CA . PRO A 1 428 ? -35.250 26.339 10.522 1.00 88.88 428 PRO A CA 1
ATOM 3274 C C . PRO A 1 428 ? -34.176 25.402 9.962 1.00 88.88 428 PRO A C 1
ATOM 3276 O O . PRO A 1 428 ? -33.626 25.697 8.895 1.00 88.88 428 PRO A O 1
ATOM 3279 N N . ASP A 1 429 ? -33.874 24.304 10.657 1.00 82.75 429 ASP A N 1
ATOM 3280 C CA . ASP A 1 429 ? -32.996 23.279 10.094 1.00 82.75 429 ASP A CA 1
ATOM 3281 C C . ASP A 1 429 ? -33.745 22.530 8.969 1.00 82.75 429 ASP A C 1
ATOM 3283 O O . ASP A 1 429 ? -34.864 22.056 9.181 1.00 82.75 429 ASP A O 1
ATOM 3287 N N . PRO A 1 430 ? -33.196 22.459 7.743 1.00 77.06 430 PRO A N 1
ATOM 3288 C CA . PRO A 1 430 ? -33.843 21.752 6.640 1.00 77.06 430 PRO A CA 1
ATOM 3289 C C . PRO A 1 430 ? -33.916 20.229 6.837 1.00 77.06 430 PRO A C 1
ATOM 3291 O O . PRO A 1 430 ? -34.731 19.590 6.173 1.00 77.06 430 PRO A O 1
ATOM 3294 N N . ASN A 1 431 ? -33.088 19.653 7.713 1.00 77.50 431 ASN A N 1
ATOM 3295 C CA . ASN A 1 431 ? -33.052 18.219 8.004 1.00 77.50 431 ASN A CA 1
ATOM 3296 C C . ASN A 1 431 ? -33.832 17.848 9.273 1.00 77.50 431 ASN A C 1
ATOM 3298 O O . ASN A 1 431 ? -34.225 16.693 9.416 1.00 77.50 431 ASN A O 1
ATOM 3302 N N . ASP A 1 432 ? -34.080 18.811 10.166 1.00 81.75 432 ASP A N 1
ATOM 3303 C CA . ASP A 1 432 ? -34.850 18.605 11.394 1.00 81.75 432 ASP A CA 1
ATOM 3304 C C . ASP A 1 432 ? -35.802 19.783 11.666 1.00 81.75 432 ASP A C 1
ATOM 3306 O O . ASP A 1 432 ? -35.410 20.869 12.095 1.00 81.75 432 ASP A O 1
ATOM 3310 N N . ALA A 1 433 ? -37.100 19.562 11.446 1.00 81.94 433 ALA A N 1
ATOM 3311 C CA . ALA A 1 433 ? -38.123 20.591 11.629 1.00 81.94 433 ALA A CA 1
ATOM 3312 C C . ALA A 1 433 ? -38.231 21.106 13.081 1.00 81.94 433 ALA A C 1
ATOM 3314 O O . ALA A 1 433 ? -38.759 22.207 13.301 1.00 81.94 433 ALA A O 1
ATOM 3315 N N . GLU A 1 434 ? -37.729 20.346 14.057 1.00 83.12 434 GLU A N 1
ATOM 3316 C CA . GLU A 1 434 ? -37.740 20.685 15.480 1.00 83.12 434 GLU A CA 1
ATOM 3317 C C . GLU A 1 434 ? -36.499 21.481 15.915 1.00 83.12 434 GLU A C 1
ATOM 3319 O O . GLU A 1 434 ? -36.457 22.008 17.032 1.00 83.12 434 GLU A O 1
ATOM 3324 N N . GLU A 1 435 ? -35.515 21.664 15.031 1.00 85.50 435 GLU A N 1
ATOM 3325 C CA . GLU A 1 435 ? -34.286 22.399 15.329 1.00 85.50 435 GLU A CA 1
ATOM 3326 C C . GLU A 1 435 ? -34.175 23.717 14.549 1.00 85.50 435 GLU A C 1
ATOM 3328 O O . GLU A 1 435 ? -34.882 23.992 13.572 1.00 85.50 435 GLU A O 1
ATOM 3333 N N . ASN A 1 436 ? -33.305 24.593 15.053 1.00 89.38 436 ASN A N 1
ATOM 3334 C CA . ASN A 1 436 ? -32.904 25.813 14.370 1.00 89.38 436 ASN A CA 1
ATOM 3335 C C . ASN A 1 436 ? -31.396 25.766 14.134 1.00 89.38 436 ASN A C 1
ATOM 3337 O O . ASN A 1 436 ? -30.638 25.472 15.056 1.00 89.38 436 ASN A O 1
ATOM 3341 N N . ILE A 1 437 ? -30.961 26.188 12.953 1.00 89.25 437 ILE A N 1
ATOM 3342 C CA . ILE A 1 437 ? -29.571 26.541 12.687 1.00 89.25 437 ILE A CA 1
ATOM 3343 C C . ILE A 1 437 ? -29.370 28.041 12.890 1.00 89.25 437 ILE A C 1
ATOM 3345 O O . ILE A 1 437 ? -30.202 28.870 12.505 1.00 89.25 437 ILE A O 1
ATOM 3349 N N . CYS A 1 438 ? -28.231 28.401 13.468 1.00 91.12 438 CYS A N 1
ATOM 3350 C CA . CYS A 1 438 ? -27.848 29.789 13.680 1.00 91.12 438 CYS A CA 1
ATOM 3351 C C . CYS A 1 438 ? -26.889 30.232 12.579 1.00 91.12 438 CYS A C 1
ATOM 3353 O O . CYS A 1 438 ? -25.886 29.573 12.311 1.00 91.12 438 CYS A O 1
ATOM 3355 N N . ARG A 1 439 ? -27.202 31.343 11.910 1.00 88.25 439 ARG A N 1
ATOM 3356 C CA . ARG A 1 439 ? -26.365 31.913 10.842 1.00 88.25 439 ARG A CA 1
ATOM 3357 C C . ARG A 1 439 ? -25.899 33.316 11.205 1.00 88.25 439 ARG A C 1
ATOM 3359 O O . ARG A 1 439 ? -26.637 34.012 11.891 1.00 88.25 439 ARG A O 1
ATOM 3366 N N . PRO A 1 440 ? -24.721 33.766 10.756 1.00 86.19 440 PRO A N 1
ATOM 3367 C CA . PRO A 1 440 ? -24.284 35.135 11.001 1.00 86.19 440 PRO A CA 1
ATOM 3368 C C . PRO A 1 440 ? -25.248 36.157 10.385 1.00 86.19 440 PRO A C 1
ATOM 3370 O O . PRO A 1 440 ? -25.681 36.016 9.242 1.00 86.19 440 PRO A O 1
ATOM 3373 N N . LYS A 1 441 ? -25.560 37.209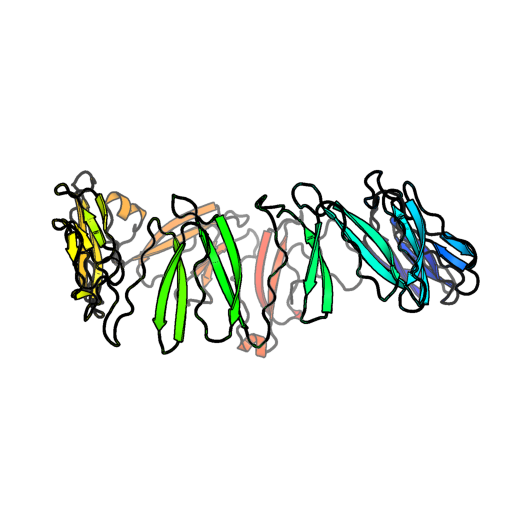 11.143 1.00 87.44 441 LYS A N 1
ATOM 3374 C CA . LYS A 1 441 ? -26.309 38.385 10.696 1.00 87.44 441 LYS A CA 1
ATOM 3375 C C . LYS A 1 441 ? -25.322 39.483 10.312 1.00 87.44 441 LYS A C 1
ATOM 3377 O O . LYS A 1 441 ? -24.618 40.019 11.166 1.00 87.44 441 LYS A O 1
ATOM 3382 N N . TYR A 1 442 ? -25.291 39.852 9.040 1.00 79.75 442 TYR A N 1
ATOM 3383 C CA . TYR A 1 442 ? -24.386 40.875 8.521 1.00 79.75 442 TYR A CA 1
ATOM 3384 C C . TYR A 1 442 ? -25.023 42.270 8.582 1.00 79.75 442 TYR A C 1
ATOM 3386 O O . TYR A 1 442 ? -26.245 42.434 8.488 1.00 79.75 442 TYR A O 1
ATOM 3394 N N . SER A 1 443 ? -24.190 43.305 8.707 1.00 71.44 443 SER A N 1
ATOM 3395 C CA . SER A 1 443 ? -24.615 44.697 8.539 1.00 71.44 443 SER A CA 1
ATOM 3396 C C . SER A 1 443 ? -24.975 44.971 7.067 1.00 71.44 443 SER A C 1
ATOM 3398 O O . SER A 1 443 ? -24.110 45.062 6.195 1.00 71.44 443 SER A O 1
ATOM 3400 N N . GLY A 1 444 ? -26.281 45.051 6.789 1.00 66.12 444 GLY A N 1
ATOM 3401 C CA . GLY A 1 444 ? -26.867 45.187 5.446 1.00 66.12 444 GLY A CA 1
ATOM 3402 C C . GLY A 1 444 ? -28.066 44.247 5.272 1.00 66.12 444 GLY A C 1
ATOM 3403 O O . GLY A 1 444 ? -28.062 43.133 5.785 1.00 66.12 444 GLY A O 1
ATOM 3404 N N . THR A 1 445 ? -29.141 44.686 4.615 1.00 57.94 445 THR A N 1
ATOM 3405 C CA . THR A 1 445 ? -30.418 43.941 4.583 1.00 57.94 445 THR A CA 1
ATOM 3406 C C . THR A 1 445 ? -30.432 42.745 3.630 1.00 57.94 445 THR A C 1
ATOM 3408 O O . THR A 1 445 ? -31.229 41.836 3.839 1.00 57.94 445 THR A O 1
ATOM 3411 N N . VAL A 1 446 ? -29.560 42.707 2.618 1.00 61.09 446 VAL A N 1
ATOM 3412 C CA . VAL A 1 446 ? -29.627 41.708 1.532 1.00 61.09 446 VAL A CA 1
ATOM 3413 C C . VAL A 1 446 ? -29.029 40.349 1.936 1.00 61.09 446 VAL A C 1
ATOM 3415 O O . VAL A 1 446 ? -29.451 39.316 1.432 1.00 61.09 446 VAL A O 1
ATOM 3418 N N . LEU A 1 447 ? -28.111 40.326 2.908 1.00 63.94 447 LEU A N 1
ATOM 3419 C CA . LEU A 1 447 ? -27.383 39.121 3.342 1.00 63.94 447 LEU A CA 1
ATOM 3420 C C . LEU A 1 447 ? -28.072 38.328 4.459 1.00 63.94 447 LEU A C 1
ATOM 3422 O O . LEU A 1 447 ? -27.581 37.279 4.864 1.00 63.94 447 LEU A O 1
ATOM 3426 N N . ASN A 1 448 ? -29.192 38.828 4.982 1.00 77.62 448 ASN A N 1
ATOM 3427 C CA . ASN A 1 448 ? -29.823 38.283 6.180 1.00 77.62 448 ASN A CA 1
ATOM 3428 C C . ASN A 1 448 ? -31.003 37.364 5.846 1.00 77.62 448 ASN A C 1
ATOM 3430 O O . ASN A 1 448 ? -32.130 37.610 6.279 1.00 77.62 448 ASN A O 1
ATOM 3434 N N . SER A 1 449 ? -30.750 36.318 5.060 1.00 81.81 449 SER A N 1
ATOM 3435 C CA . SER A 1 449 ? -31.753 35.305 4.725 1.00 81.81 449 SER A CA 1
ATOM 3436 C C . SER A 1 449 ? -31.283 33.907 5.111 1.00 81.81 449 SER A C 1
ATOM 3438 O O . SER A 1 449 ? -30.091 33.604 5.101 1.00 81.81 449 SER A O 1
ATOM 3440 N N . CYS A 1 450 ? -32.235 33.058 5.490 1.00 84.81 450 CYS A N 1
ATOM 3441 C CA . CYS A 1 450 ? -31.946 31.666 5.791 1.00 84.81 450 CYS A CA 1
ATOM 3442 C C . CYS A 1 450 ? -31.686 30.892 4.499 1.00 84.81 450 CYS A C 1
ATOM 3444 O O . CYS A 1 450 ? -32.444 31.069 3.540 1.00 84.81 450 CYS A O 1
ATOM 3446 N N . PRO A 1 451 ? -30.652 30.033 4.466 1.00 81.56 451 PRO A N 1
ATOM 3447 C CA . PRO A 1 451 ? -30.344 29.255 3.280 1.00 81.56 451 PRO A CA 1
ATOM 3448 C C . PRO A 1 451 ? -31.529 28.351 2.941 1.00 81.56 451 PRO A C 1
ATOM 3450 O O . PRO A 1 451 ? -32.034 27.627 3.798 1.00 81.56 451 PRO A O 1
ATOM 3453 N N . LYS A 1 452 ? -31.980 28.402 1.689 1.00 83.75 452 LYS A N 1
ATOM 3454 C CA . LYS A 1 452 ? -33.080 27.580 1.189 1.00 83.75 452 LYS A CA 1
ATOM 3455 C C . LYS A 1 452 ? -32.641 26.864 -0.078 1.00 83.75 452 LYS A C 1
ATOM 3457 O O . LYS A 1 452 ? -32.756 27.422 -1.167 1.00 83.75 452 LYS A O 1
ATOM 3462 N N . ALA A 1 453 ? -32.143 25.641 0.077 1.00 83.62 453 ALA A N 1
ATOM 3463 C CA . ALA A 1 453 ? -31.934 24.742 -1.052 1.00 83.62 453 ALA A CA 1
ATOM 3464 C C . ALA A 1 453 ? -33.278 24.394 -1.714 1.00 83.62 453 ALA A C 1
ATOM 3466 O O . ALA A 1 453 ? -34.338 24.501 -1.084 1.00 83.62 453 ALA A O 1
ATOM 3467 N N . CYS A 1 454 ? -33.247 24.016 -2.990 1.00 81.94 454 CYS A N 1
ATOM 3468 C CA . CYS A 1 454 ? -34.436 23.492 -3.648 1.00 81.94 454 CYS A CA 1
ATOM 3469 C C . CYS A 1 454 ? -34.784 22.103 -3.106 1.00 81.94 454 CYS A C 1
ATOM 3471 O O . CYS A 1 454 ? -33.902 21.281 -2.876 1.00 81.94 454 CYS A O 1
ATOM 3473 N N . THR A 1 455 ? -36.077 21.833 -2.921 1.00 82.56 455 THR A N 1
ATOM 3474 C CA . THR A 1 455 ? -36.548 20.456 -2.709 1.00 82.56 455 THR A CA 1
ATOM 3475 C C . THR A 1 455 ? -36.528 19.683 -4.036 1.00 82.56 455 THR A C 1
ATOM 3477 O O . THR A 1 455 ? -36.591 20.319 -5.097 1.00 82.56 455 THR A O 1
ATOM 3480 N N . PRO A 1 456 ? -36.517 18.336 -4.023 1.00 84.94 456 PRO A N 1
ATOM 3481 C CA . PRO A 1 456 ? -36.565 17.536 -5.252 1.00 84.94 456 PRO A CA 1
ATOM 3482 C C . PRO A 1 456 ? -37.728 17.908 -6.191 1.00 84.94 456 PRO A C 1
ATOM 3484 O O . PRO A 1 456 ? -37.584 17.929 -7.416 1.00 84.94 456 PRO A O 1
ATOM 3487 N N . GLU A 1 457 ? -38.885 18.284 -5.641 1.00 85.75 457 GLU A N 1
ATOM 3488 C CA . GLU A 1 457 ? -40.050 18.724 -6.418 1.00 85.75 457 GLU A CA 1
ATOM 3489 C C . GLU A 1 457 ? -39.814 20.084 -7.088 1.00 85.75 457 GLU A C 1
ATOM 3491 O O . GLU A 1 457 ? -40.260 20.318 -8.212 1.00 85.75 457 GLU A O 1
ATOM 3496 N N . GLN A 1 458 ? -39.103 20.991 -6.413 1.00 88.19 458 GLN A N 1
ATOM 3497 C CA . GLN A 1 458 ? -38.770 22.311 -6.948 1.00 88.19 458 GLN A CA 1
ATOM 3498 C C . GLN A 1 458 ? -37.718 22.224 -8.054 1.00 88.19 458 GLN A C 1
ATOM 3500 O O . GLN A 1 458 ? -37.816 22.966 -9.034 1.00 88.19 458 GLN A O 1
ATOM 3505 N N . GLU A 1 459 ? -36.762 21.304 -7.934 1.00 86.94 459 GLU A N 1
ATOM 3506 C CA . GLU A 1 459 ? -35.792 21.016 -8.995 1.00 86.94 459 GLU A CA 1
ATOM 3507 C C . GLU A 1 459 ? -36.472 20.399 -10.220 1.00 86.94 459 GLU A C 1
ATOM 3509 O O . GLU A 1 459 ? -36.244 20.833 -11.349 1.00 86.94 459 GLU A O 1
ATOM 3514 N N . THR A 1 460 ? -37.419 19.482 -9.998 1.00 86.50 460 THR A N 1
ATOM 3515 C CA . THR A 1 460 ? -38.249 18.903 -11.069 1.00 86.50 460 THR A CA 1
ATOM 3516 C C . THR A 1 460 ? -39.112 19.965 -11.769 1.00 86.50 460 THR A C 1
ATOM 3518 O O . THR A 1 460 ? -39.356 19.882 -12.972 1.00 86.50 460 THR A O 1
ATOM 3521 N N . ALA A 1 461 ? -39.532 21.011 -11.048 1.00 89.62 461 ALA A N 1
ATOM 3522 C CA . ALA A 1 461 ? -40.240 22.169 -11.601 1.00 89.62 461 ALA A CA 1
ATOM 3523 C C . ALA A 1 461 ? -39.321 23.196 -12.307 1.00 89.62 461 ALA A C 1
ATOM 3525 O O . ALA A 1 461 ? -39.797 24.246 -12.753 1.00 89.62 461 ALA A O 1
ATOM 3526 N N . GLY A 1 462 ? -38.019 22.910 -12.421 1.00 87.00 462 GLY A N 1
ATOM 3527 C CA . GLY A 1 462 ? -37.041 23.723 -13.146 1.00 87.00 462 GLY A CA 1
ATOM 3528 C C . GLY A 1 462 ? -36.378 24.838 -12.331 1.00 87.00 462 GLY A C 1
ATOM 3529 O O . GLY A 1 462 ? -35.719 25.698 -12.920 1.00 87.00 462 GLY A O 1
ATOM 3530 N N . ASN A 1 463 ? -36.538 24.860 -11.003 1.00 89.88 463 ASN A N 1
ATOM 3531 C CA . ASN A 1 463 ? -35.703 25.697 -10.136 1.00 89.88 463 ASN A CA 1
ATOM 3532 C C . ASN A 1 463 ? -34.345 25.020 -9.892 1.00 89.88 463 ASN A C 1
ATOM 3534 O O . ASN A 1 463 ? -34.192 23.822 -10.108 1.00 89.88 463 ASN A O 1
ATOM 3538 N N . ARG A 1 464 ? -33.354 25.785 -9.437 1.00 86.00 464 ARG A N 1
ATOM 3539 C CA . ARG A 1 464 ? -32.063 25.261 -8.982 1.00 86.00 464 ARG A CA 1
ATOM 3540 C C . ARG A 1 464 ? -31.625 25.946 -7.699 1.00 86.00 464 ARG A C 1
ATOM 3542 O O . ARG A 1 464 ? -31.983 27.102 -7.446 1.00 86.00 464 ARG A O 1
ATOM 3549 N N . THR A 1 465 ? -30.845 25.223 -6.904 1.00 87.12 465 THR A N 1
ATOM 3550 C CA . THR A 1 465 ? -30.172 25.782 -5.735 1.00 87.12 465 THR A CA 1
ATOM 3551 C C . THR A 1 465 ? -29.092 26.754 -6.213 1.00 87.12 465 THR A C 1
ATOM 3553 O O . THR A 1 465 ? -28.100 26.356 -6.807 1.00 87.12 465 THR A O 1
ATOM 3556 N N . CYS A 1 466 ? -29.310 28.044 -5.991 1.00 84.12 466 CYS A N 1
ATOM 3557 C CA . CYS A 1 466 ? -28.397 29.127 -6.323 1.00 84.12 466 CYS A CA 1
ATOM 3558 C C . CYS A 1 466 ? -27.554 29.472 -5.096 1.00 84.12 466 CYS A C 1
ATOM 3560 O O . CYS A 1 466 ? -28.102 29.893 -4.074 1.00 84.12 466 CYS A O 1
ATOM 3562 N N . ILE A 1 467 ? -26.235 29.318 -5.211 1.00 83.94 467 ILE A N 1
ATOM 3563 C CA . ILE A 1 467 ? -25.271 29.746 -4.195 1.00 83.94 467 ILE A CA 1
ATOM 3564 C C . ILE A 1 467 ? -24.654 31.063 -4.660 1.00 83.94 467 ILE A C 1
ATOM 3566 O O . ILE A 1 467 ? -24.058 31.137 -5.733 1.00 83.94 467 ILE A O 1
ATOM 3570 N N . GLN A 1 468 ? -24.804 32.112 -3.859 1.00 84.62 468 GLN A N 1
ATOM 3571 C CA . GLN A 1 468 ? -24.233 33.425 -4.129 1.00 84.62 468 GLN A CA 1
ATOM 3572 C C . GLN A 1 468 ? -23.150 33.702 -3.092 1.00 84.62 468 GLN A C 1
ATOM 3574 O O . GLN A 1 468 ? -23.439 33.865 -1.906 1.00 84.62 468 GLN A O 1
ATOM 3579 N N . THR A 1 469 ? -21.899 33.775 -3.532 1.00 83.19 469 THR A N 1
ATOM 3580 C CA . THR A 1 469 ? -20.792 34.210 -2.678 1.00 83.19 469 THR A CA 1
ATOM 3581 C C . THR A 1 469 ? -20.735 35.736 -2.672 1.00 83.19 469 THR A C 1
ATOM 3583 O O . THR A 1 469 ? -20.883 36.390 -3.700 1.00 83.19 469 THR A O 1
ATOM 3586 N N . HIS A 1 470 ? -20.556 36.332 -1.502 1.00 81.81 470 HIS A N 1
ATOM 3587 C CA . HIS A 1 470 ? -20.451 37.774 -1.329 1.00 81.81 470 HIS A CA 1
ATOM 3588 C C . HIS A 1 470 ? -19.035 38.094 -0.875 1.00 81.81 470 HIS A C 1
ATOM 3590 O O . HIS A 1 470 ? -18.532 37.500 0.084 1.00 81.81 470 HIS A O 1
ATOM 3596 N N . LEU A 1 471 ? -18.392 39.037 -1.557 1.00 80.44 471 LEU A N 1
ATOM 3597 C CA . LEU A 1 471 ? -17.032 39.465 -1.252 1.00 80.44 471 LEU A CA 1
ATOM 3598 C C . LEU A 1 471 ? -17.042 40.843 -0.582 1.00 80.44 471 LEU A C 1
ATOM 3600 O O . LEU A 1 471 ? -17.993 41.620 -0.704 1.00 80.44 471 LEU A O 1
ATOM 3604 N N . THR A 1 472 ? -15.986 41.170 0.155 1.00 79.75 472 THR A N 1
ATOM 3605 C CA . THR A 1 472 ? -15.713 42.548 0.573 1.00 79.75 472 THR A CA 1
ATOM 3606 C C . THR A 1 472 ? -15.306 43.389 -0.644 1.00 79.75 472 THR A C 1
ATOM 3608 O O . THR A 1 472 ? -15.023 42.854 -1.716 1.00 79.75 472 THR A O 1
ATOM 3611 N N . GLY A 1 473 ? -15.232 44.716 -0.493 1.00 76.31 473 GLY A N 1
ATOM 3612 C CA . GLY A 1 473 ? -14.713 45.592 -1.557 1.00 76.31 473 GLY A CA 1
ATOM 3613 C C . GLY A 1 473 ? -13.251 45.308 -1.945 1.00 76.31 473 GLY A C 1
ATOM 3614 O O . GLY A 1 473 ? -12.814 45.732 -3.007 1.00 76.31 473 GLY A O 1
ATOM 3615 N N . GLU A 1 474 ? -12.521 44.567 -1.107 1.00 79.56 474 GLU A N 1
ATOM 3616 C CA . GLU A 1 474 ? -11.131 44.134 -1.313 1.00 79.56 474 GLU A CA 1
ATOM 3617 C C . GLU A 1 474 ? -11.038 42.712 -1.905 1.00 79.56 474 GLU A C 1
ATOM 3619 O O . GLU A 1 474 ? -9.947 42.169 -2.043 1.00 79.56 474 GLU A O 1
ATOM 3624 N N . GLY A 1 475 ? -12.173 42.078 -2.231 1.00 73.81 475 GLY A N 1
ATOM 3625 C CA . GLY A 1 475 ? -12.217 40.741 -2.832 1.00 73.81 475 GLY A CA 1
ATOM 3626 C C . GLY A 1 475 ? -12.106 39.573 -1.843 1.00 73.81 475 GLY A C 1
ATOM 3627 O O . GLY A 1 475 ? -12.092 38.421 -2.267 1.00 73.81 475 GLY A O 1
ATOM 3628 N N . ALA A 1 476 ? -12.065 39.827 -0.532 1.00 76.88 476 ALA A N 1
ATOM 3629 C CA . ALA A 1 476 ? -12.055 38.764 0.473 1.00 76.88 476 ALA A CA 1
ATOM 3630 C C . ALA A 1 476 ? -13.456 38.166 0.671 1.00 76.88 476 ALA A C 1
ATOM 3632 O O . ALA A 1 476 ? -14.457 38.878 0.596 1.00 76.88 476 ALA A O 1
ATOM 3633 N N . PHE A 1 477 ? -13.535 36.872 0.986 1.00 78.75 477 PHE A N 1
ATOM 3634 C CA . PHE A 1 477 ? -14.797 36.213 1.327 1.00 78.75 477 PHE A CA 1
ATOM 3635 C C . PHE A 1 477 ? -15.495 36.919 2.498 1.00 78.75 477 PHE A C 1
ATOM 3637 O O . PHE A 1 477 ? -14.899 37.107 3.563 1.00 78.75 477 PHE A O 1
ATOM 3644 N N . ARG A 1 478 ? -16.764 37.297 2.311 1.00 77.50 478 ARG A N 1
ATOM 3645 C CA . ARG A 1 478 ? -17.607 37.901 3.351 1.00 77.50 478 ARG A CA 1
ATOM 3646 C C . ARG A 1 478 ? -18.681 36.928 3.825 1.00 77.50 478 ARG A C 1
ATOM 3648 O O . ARG A 1 478 ? -18.829 36.738 5.033 1.00 77.50 478 ARG A O 1
ATOM 3655 N N . SER A 1 479 ? -19.438 36.344 2.899 1.00 78.69 479 SER A N 1
ATOM 3656 C CA . SER A 1 479 ? -20.558 35.452 3.216 1.00 78.69 479 SER A CA 1
ATOM 3657 C C . SER A 1 479 ? -21.021 34.639 2.010 1.00 78.69 479 SER A C 1
ATOM 3659 O O . SER A 1 479 ? -20.614 34.902 0.881 1.00 78.69 479 SER A O 1
ATOM 3661 N N . GLU A 1 480 ? -21.936 33.699 2.246 1.00 82.19 480 GLU A N 1
ATOM 3662 C CA . GLU A 1 480 ? -22.692 32.997 1.206 1.00 82.19 480 GLU A CA 1
ATOM 3663 C C . GLU A 1 480 ? -24.185 33.070 1.499 1.00 82.19 480 GLU A C 1
ATOM 3665 O O . GLU A 1 480 ? -24.606 32.988 2.656 1.00 82.19 480 GLU A O 1
ATOM 3670 N N . SER A 1 481 ? -24.987 33.213 0.449 1.00 82.06 481 SER A N 1
ATOM 3671 C CA . SER A 1 481 ? -26.432 33.024 0.509 1.00 82.06 481 SER A CA 1
ATOM 3672 C C . SER A 1 481 ? -26.849 31.889 -0.419 1.00 82.06 481 SER A C 1
ATOM 3674 O O . SER A 1 481 ? -26.274 31.690 -1.486 1.00 82.06 481 SER A O 1
ATOM 3676 N N . ILE A 1 482 ? -27.831 31.104 0.023 1.00 83.81 482 ILE A N 1
ATOM 3677 C CA . ILE A 1 482 ? -28.336 29.944 -0.714 1.00 83.81 482 ILE A CA 1
ATOM 3678 C C . ILE A 1 482 ? -29.831 30.148 -0.920 1.00 83.81 482 ILE A C 1
ATOM 3680 O O . ILE A 1 482 ? -30.570 30.319 0.051 1.00 83.81 482 ILE A O 1
ATOM 3684 N N . SER A 1 483 ? -30.288 30.123 -2.168 1.00 86.81 483 SER A N 1
ATOM 3685 C CA . SER A 1 483 ? -31.698 30.320 -2.508 1.00 86.81 483 SER A CA 1
ATOM 3686 C C . SER A 1 483 ? -32.172 29.359 -3.596 1.00 86.81 483 SER A C 1
ATOM 3688 O O . SER A 1 483 ? -31.419 29.001 -4.493 1.00 86.81 483 SER A O 1
ATOM 3690 N N . CYS A 1 484 ? -33.441 28.956 -3.543 1.00 86.25 484 CYS A N 1
ATOM 3691 C CA . CYS A 1 484 ? -34.065 28.160 -4.594 1.00 86.25 484 CYS A CA 1
ATOM 3692 C C . CYS A 1 484 ? -34.781 29.087 -5.577 1.00 86.25 484 CYS A C 1
ATOM 3694 O O . CYS A 1 484 ? -35.846 29.632 -5.270 1.00 86.25 484 CYS A O 1
ATOM 3696 N N . VAL A 1 485 ? -34.193 29.280 -6.754 1.00 88.69 485 VAL A N 1
ATOM 3697 C CA . VAL A 1 485 ? -34.704 30.196 -7.782 1.00 88.69 485 VAL A CA 1
ATOM 3698 C C . VAL A 1 485 ? -34.610 29.560 -9.165 1.00 88.69 485 VAL A C 1
ATOM 3700 O O . VAL A 1 485 ? -33.892 28.587 -9.377 1.00 88.69 485 VAL A O 1
ATOM 3703 N N . LYS A 1 486 ? -35.329 30.108 -10.148 1.00 86.75 486 LYS A N 1
ATOM 3704 C CA . LYS A 1 486 ? -35.097 29.743 -11.553 1.00 86.75 486 LYS A CA 1
ATOM 3705 C C . LYS A 1 486 ? -33.659 30.114 -11.948 1.00 86.75 486 LYS A C 1
ATOM 3707 O O . LYS A 1 486 ? -33.202 31.173 -11.516 1.00 86.75 486 LYS A O 1
ATOM 3712 N N . PRO A 1 487 ? -32.975 29.347 -12.817 1.00 82.75 487 PRO A N 1
ATOM 3713 C CA . PRO A 1 487 ? -31.586 29.621 -13.204 1.00 82.75 487 PRO A CA 1
ATOM 3714 C C . PRO A 1 487 ? -31.327 31.057 -13.688 1.00 82.75 487 PRO A C 1
ATOM 3716 O O . PRO A 1 487 ? -30.302 31.652 -13.371 1.00 82.75 487 PRO A O 1
ATOM 3719 N N . THR A 1 488 ? -32.285 31.665 -14.396 1.00 82.75 488 THR A N 1
ATOM 3720 C CA . THR A 1 488 ? -32.194 33.056 -14.883 1.00 82.75 488 THR A CA 1
ATOM 3721 C C . THR A 1 488 ? -32.196 34.105 -13.772 1.00 82.75 488 THR A C 1
ATOM 3723 O O . THR A 1 488 ? -31.778 35.235 -14.000 1.00 82.75 488 THR A O 1
ATOM 3726 N N . ASN A 1 489 ? -32.678 33.740 -12.585 1.00 85.38 489 ASN A N 1
ATOM 3727 C CA . ASN A 1 489 ? -32.819 34.621 -11.432 1.00 85.38 489 ASN A CA 1
ATOM 3728 C C . ASN A 1 489 ? -31.682 34.428 -10.416 1.00 85.38 489 ASN A C 1
ATOM 3730 O O . ASN A 1 489 ? -31.649 35.137 -9.413 1.00 85.38 489 ASN A O 1
ATOM 3734 N N . CYS A 1 490 ? -30.759 33.492 -10.664 1.00 83.50 490 CYS A N 1
ATOM 3735 C CA . CYS A 1 490 ? -29.534 33.364 -9.886 1.00 83.50 490 CYS A CA 1
ATOM 3736 C C . CYS A 1 490 ? -28.559 34.470 -10.317 1.00 83.50 490 CYS A C 1
ATOM 3738 O O . CYS A 1 490 ? -27.943 34.403 -11.386 1.00 83.50 490 CYS A O 1
ATOM 3740 N N . ILE A 1 491 ? -28.495 35.539 -9.523 1.00 84.19 491 ILE A N 1
ATOM 3741 C CA . ILE A 1 491 ? -27.602 36.681 -9.759 1.00 84.19 491 ILE A CA 1
ATOM 3742 C C . ILE A 1 491 ? -26.285 36.488 -8.997 1.00 84.19 491 ILE A C 1
ATOM 3744 O O . ILE A 1 491 ? -26.237 35.751 -8.015 1.00 84.19 491 ILE A O 1
ATOM 3748 N N . ALA A 1 492 ? -25.213 37.155 -9.423 1.00 81.00 492 ALA A N 1
ATOM 3749 C CA . ALA A 1 492 ? -23.963 37.154 -8.664 1.00 81.00 492 ALA A CA 1
ATOM 3750 C C . ALA A 1 492 ? -24.163 37.801 -7.281 1.00 81.00 492 ALA A C 1
ATOM 3752 O O . ALA A 1 492 ? -25.014 38.683 -7.124 1.00 81.00 492 ALA A O 1
ATOM 3753 N N . GLY A 1 493 ? -23.400 37.357 -6.280 1.00 82.31 493 GLY A N 1
ATOM 3754 C CA . GLY A 1 493 ? -23.434 37.973 -4.957 1.00 82.31 493 GLY A CA 1
ATOM 3755 C C . GLY A 1 493 ? -22.812 39.375 -4.935 1.00 82.31 493 GLY A C 1
ATOM 3756 O O . GLY A 1 493 ? -22.321 39.897 -5.934 1.00 82.31 493 GLY A O 1
ATOM 3757 N N . GLU A 1 494 ? -22.852 40.021 -3.773 1.00 81.94 494 GLU A N 1
ATOM 3758 C CA . GLU A 1 494 ? -22.318 41.377 -3.584 1.00 81.94 494 GLU A CA 1
ATOM 3759 C C . GLU A 1 494 ? -20.816 41.404 -3.884 1.00 81.94 494 GLU A C 1
ATOM 3761 O O . GLU A 1 494 ? -20.073 40.525 -3.449 1.00 81.94 494 GLU A O 1
ATOM 3766 N N . ASN A 1 495 ? -20.375 42.429 -4.619 1.00 78.31 495 ASN A N 1
ATOM 3767 C CA . ASN A 1 495 ? -19.002 42.570 -5.120 1.00 78.31 495 ASN A CA 1
ATOM 3768 C C . ASN A 1 495 ? -18.519 41.404 -6.003 1.00 78.31 495 ASN A C 1
ATOM 3770 O O . ASN A 1 495 ? -17.343 41.354 -6.354 1.00 78.31 495 ASN A O 1
ATOM 3774 N N . MET A 1 496 ? -19.429 40.527 -6.431 1.00 76.38 496 MET A N 1
ATOM 3775 C CA . MET A 1 496 ? -19.227 39.624 -7.553 1.00 76.38 496 MET A CA 1
ATOM 3776 C C . MET A 1 496 ? -19.986 40.155 -8.766 1.00 76.38 496 MET A C 1
ATOM 3778 O O . MET A 1 496 ? -21.051 40.764 -8.658 1.00 76.38 496 MET A O 1
ATOM 3782 N N . GLN A 1 497 ? -19.431 39.940 -9.950 1.00 71.38 497 GLN A N 1
ATOM 3783 C CA . GLN A 1 497 ? -20.112 40.240 -11.202 1.00 71.38 497 GLN A CA 1
ATOM 3784 C C . GLN A 1 497 ? -20.259 38.942 -11.976 1.00 71.38 497 GLN A C 1
ATOM 3786 O O . GLN A 1 497 ? -19.304 38.181 -12.095 1.00 71.38 497 GLN A O 1
ATOM 3791 N N . LYS A 1 498 ? -21.467 38.693 -12.490 1.00 62.44 498 LYS A N 1
ATOM 3792 C CA . LYS A 1 498 ? -21.675 37.640 -13.478 1.00 62.44 498 LYS A CA 1
ATOM 3793 C C . LYS A 1 498 ? -20.905 38.066 -14.718 1.00 62.44 498 LYS A C 1
ATOM 3795 O O . LYS A 1 498 ? -21.185 39.144 -15.245 1.00 62.44 498 LYS A O 1
ATOM 3800 N N . CYS A 1 499 ? -19.925 37.276 -15.130 1.00 55.84 499 CYS A N 1
ATOM 3801 C CA . CYS A 1 499 ? -19.088 37.618 -16.268 1.00 55.84 499 CYS A CA 1
ATOM 3802 C C . CYS A 1 499 ? -19.994 37.635 -17.511 1.00 55.84 499 CYS A C 1
ATOM 3804 O O . CYS A 1 499 ? -20.630 36.619 -17.808 1.00 55.84 499 CYS A O 1
ATOM 3806 N N . PRO A 1 500 ? -20.139 38.763 -18.230 1.00 54.59 500 PRO A N 1
ATOM 3807 C CA . PRO A 1 500 ? -20.728 38.713 -19.554 1.00 54.59 500 PRO A CA 1
ATOM 3808 C C . PRO A 1 500 ? -19.787 37.863 -20.403 1.00 54.59 500 PRO A C 1
ATOM 3810 O O . PRO A 1 500 ? -18.577 38.102 -20.406 1.00 54.59 500 PRO A O 1
ATOM 3813 N N . SER A 1 501 ? -20.325 36.864 -21.096 1.00 49.00 501 SER A N 1
ATOM 3814 C CA . SER A 1 501 ? -19.557 36.084 -22.063 1.00 49.00 501 SER A CA 1
ATOM 3815 C C . SER A 1 501 ? -18.850 37.047 -23.027 1.00 49.00 501 SER A C 1
ATOM 3817 O O . SER A 1 501 ? -19.530 37.752 -23.774 1.00 49.00 501 SER A O 1
ATOM 3819 N N . GLY A 1 502 ? -17.515 37.111 -22.961 1.00 48.22 502 GLY A N 1
ATOM 3820 C CA . GLY A 1 502 ? -16.681 37.912 -23.865 1.00 48.22 502 GLY A CA 1
ATOM 3821 C C . GLY A 1 502 ? -16.362 39.361 -23.453 1.00 48.22 502 GLY A C 1
ATOM 3822 O O . GLY A 1 502 ? -16.255 40.206 -24.334 1.00 48.22 502 GLY A O 1
ATOM 3823 N N . THR A 1 503 ? -16.192 39.703 -22.164 1.00 40.56 503 THR A N 1
ATOM 3824 C CA . THR A 1 503 ? -15.661 41.039 -21.774 1.00 40.56 503 THR A CA 1
ATOM 3825 C C . THR A 1 503 ? -14.477 40.986 -20.807 1.00 40.56 503 THR A C 1
ATOM 3827 O O . THR A 1 503 ? -14.456 40.178 -19.884 1.00 40.56 503 THR A O 1
ATOM 3830 N N . HIS A 1 504 ? -13.524 41.903 -21.017 1.00 42.69 504 HIS A N 1
ATOM 3831 C CA . HIS A 1 504 ? -12.325 42.136 -20.201 1.00 42.69 504 HIS A CA 1
ATOM 3832 C C . HIS A 1 504 ? -12.657 42.701 -18.814 1.00 42.69 504 HIS A C 1
ATOM 3834 O O . HIS A 1 504 ? -13.434 43.652 -18.690 1.00 42.69 504 HIS A O 1
ATOM 3840 N N . ILE A 1 505 ? -12.029 42.154 -17.768 1.00 40.22 505 ILE A N 1
ATOM 3841 C CA . ILE A 1 505 ? -12.210 42.584 -16.376 1.00 40.22 505 ILE A CA 1
ATOM 3842 C C . ILE A 1 505 ? -10.827 42.867 -15.755 1.00 40.22 505 ILE A C 1
ATOM 3844 O O . ILE A 1 505 ? -9.924 42.051 -15.910 1.00 40.22 505 ILE A O 1
ATOM 3848 N N . PRO A 1 506 ? -10.627 43.991 -15.036 1.00 40.38 506 PRO A N 1
ATOM 3849 C CA . PRO A 1 506 ? -9.354 44.296 -14.377 1.00 40.38 506 PRO A CA 1
ATOM 3850 C C . PRO A 1 506 ? -8.926 43.210 -13.375 1.00 40.38 506 PRO A C 1
ATOM 3852 O O . PRO A 1 506 ? -9.765 42.724 -12.619 1.00 40.38 506 PRO A O 1
ATOM 3855 N N . ALA A 1 507 ? -7.621 42.921 -13.282 1.00 39.28 507 ALA A N 1
ATOM 3856 C CA . ALA A 1 507 ? -7.026 41.829 -12.487 1.00 39.28 507 ALA A CA 1
ATOM 3857 C C . ALA A 1 507 ? -7.389 41.783 -10.981 1.00 39.28 507 ALA A C 1
ATOM 3859 O O . ALA A 1 507 ? -7.173 40.770 -10.322 1.00 39.28 507 ALA A O 1
ATOM 3860 N N . TRP A 1 508 ? -7.950 42.854 -10.415 1.00 45.19 508 TRP A N 1
ATOM 3861 C CA . TRP A 1 508 ? -8.408 42.906 -9.019 1.00 45.19 508 TRP A CA 1
ATOM 3862 C C . TRP A 1 508 ? -9.880 42.496 -8.823 1.00 45.19 508 TRP A C 1
ATOM 3864 O O . TRP A 1 508 ? -10.359 42.461 -7.691 1.00 45.19 508 TRP A O 1
ATOM 3874 N N . LYS A 1 509 ? -10.616 42.166 -9.892 1.00 44.50 509 LYS A N 1
ATOM 3875 C CA . LYS A 1 509 ? -11.977 41.612 -9.827 1.00 44.50 509 LYS A CA 1
ATOM 3876 C C . LYS A 1 509 ? -11.946 40.119 -10.147 1.00 44.50 509 LYS A C 1
ATOM 3878 O O . LYS A 1 509 ? -11.693 39.731 -11.282 1.00 44.50 509 LYS A O 1
ATOM 3883 N N . GLN A 1 510 ? -12.253 39.278 -9.161 1.00 47.75 510 GLN A N 1
ATOM 3884 C CA . GLN A 1 510 ? -12.413 37.842 -9.386 1.00 47.75 510 GLN A CA 1
ATOM 3885 C C . GLN A 1 510 ? -13.776 37.547 -10.014 1.00 47.75 510 GLN A C 1
ATOM 3887 O O . GLN A 1 510 ? -14.822 37.891 -9.462 1.00 47.75 510 GLN A O 1
ATOM 3892 N N . CYS A 1 511 ? -13.747 36.888 -11.168 1.00 47.38 511 CYS A N 1
ATOM 3893 C CA . CYS A 1 511 ? -14.924 36.407 -11.868 1.00 47.38 511 CYS A CA 1
ATOM 3894 C C . CYS A 1 511 ? -14.972 34.883 -11.707 1.00 47.38 511 CYS A C 1
ATOM 3896 O O . CYS A 1 511 ? -14.151 34.165 -12.269 1.00 47.38 511 CYS A O 1
ATOM 3898 N N . LYS A 1 512 ? -15.887 34.394 -10.869 1.00 48.31 512 LYS A N 1
ATOM 3899 C CA . LYS A 1 512 ? -16.233 32.973 -10.780 1.00 48.31 512 LYS A CA 1
ATOM 3900 C C . LYS A 1 512 ? -17.705 32.859 -11.121 1.00 48.31 512 LYS A C 1
ATOM 3902 O O . LYS A 1 512 ? -18.531 33.469 -10.439 1.00 48.31 512 LYS A O 1
ATOM 3907 N N . ASP A 1 513 ? -18.022 32.096 -12.160 1.00 43.91 513 ASP A N 1
ATOM 3908 C CA . ASP A 1 513 ? -19.395 31.653 -12.351 1.00 43.91 513 ASP A CA 1
ATOM 3909 C C . ASP A 1 513 ? -19.805 30.830 -11.120 1.00 43.91 513 ASP A C 1
ATOM 3911 O O . ASP A 1 513 ? -19.003 30.018 -10.639 1.00 43.91 513 ASP A O 1
ATOM 3915 N N . PRO A 1 514 ? -21.005 31.053 -10.552 1.00 40.41 514 PRO A N 1
ATOM 3916 C CA . PRO A 1 514 ? -21.504 30.171 -9.510 1.00 40.41 514 PRO A CA 1
ATOM 3917 C C . PRO A 1 514 ? -21.542 28.744 -10.083 1.00 40.41 514 PRO A C 1
ATOM 3919 O O . PRO A 1 514 ? -21.980 28.577 -11.227 1.00 40.41 514 PRO A O 1
ATOM 3922 N N . PRO A 1 515 ? -21.051 27.728 -9.350 1.00 38.50 515 PRO A N 1
ATOM 3923 C CA . PRO A 1 515 ? -21.092 26.353 -9.831 1.00 38.50 515 PRO A CA 1
ATOM 3924 C C . PRO A 1 515 ? -22.545 25.962 -10.178 1.00 38.50 515 PRO A C 1
ATOM 3926 O O . PRO A 1 515 ? -23.464 26.419 -9.489 1.00 38.50 515 PRO A O 1
ATOM 3929 N N . PRO A 1 516 ? -22.759 25.205 -11.273 1.00 36.34 516 PRO A N 1
ATOM 3930 C CA . PRO A 1 516 ? -24.089 24.871 -11.786 1.00 36.34 516 PRO A CA 1
ATOM 3931 C C . PRO A 1 516 ? -24.945 23.998 -10.869 1.00 36.34 516 PRO A C 1
ATOM 3933 O O . PRO A 1 516 ? -24.370 23.268 -10.030 1.00 36.34 516 PRO A O 1
#

pLDDT: mean 87.23, std 10.45, range [36.34, 97.25]

Secondary structure (DSSP, 8-state):
-EEEEEEE-TTS-EEEEEEEEPPTTSPPPP-TTEEEEEETTTTSEEEEEETTT-PPP---TTTEEEE----B-TTS-B-TTS----EEEETTSPPPP-TTEEEEEEE-TTS-EEEEEEETTSPPPP---TTEEEEEEEEEPTTS-EEEEEEEEEETTSPPPP-TTEEEEEETTTTEEEEEESB-TTT-PBP-PPP---TTEEEEEEEEE-TTS-EEEEEEEEEETTPPPP--STTEEEEEEEETTEEEEEEEETTT--PPP-PPTT-EEPPPEEEE-TTS-EEEEEPPPS-EESSGGGPPP-TTEEE-TT-SS--EEETTSPPPP---TTEEEEEEEEE-TTS-EEEEEEEEEETTSPPPPPTT-EEPTTSS-EE-HHHHHHH--S-TTEEEEEEEEE-TTS-EEEEEEEEEETTSPPP--TTEEEEE-SS-TT-EEEEE--SSSTT-----PPPHHHHHTT-EEEEEEEE-TTS-EEEEEEEEE-GGG----TT--PPPTT----TTS---PPP-

Organism: NCBI:txid878477

Sequence (516 aa):
MISVEDEYDATGMWLSSSETCVAVGQDCPCGSNAVQCEDPFFGGYKYCTAEFWGCPLYCDPITEKTCYPVAFTEDGVQDWNAPIKESCQNITQPCGCGANAKMCRWTDEWGYENEICYPTSVACPVTCKEDEQRCYITDYEANGAPGVYRETCVKADQVCPCGSHSQQCHDPYWDYHYCYPLVDWWSNSTMRCPVYCTEDEDYCYSPSYNANGEWLSTVETCVPKGTKCKCTGQNSFSCDFNEWGYSWTECLPIEGGYCPPTCADGEVSCPIVDDYKPDGSWLGWADPSTKCAANWDSCPCGTEAKSCPGATAMRCIFKDEECPVVCTGKQKKCWITDFTQTEEYISDREICVAEDETCPCGQNTQRCPGSDTCLLPSEASLVCPCDASEKQCNVVDYTSSGKQSNISVQCINKGAKCPCGSNSLTCPDPNDAEENICRPKYSGTVLNSCPKACTPEQETAGNRTCIQTHLTGEGAFRSESISCVKPTNCIAGENMQKCPSGTHIPAWKQCKDPPP

Foldseek 3Di:
DWDWAWAADPQFHTDDIATDDDDPPDDHDHYHQWDWEFDVVVVRDIDIGGVNVPYDDDEDPVFWDKAFQWEADPVFHTDPVPDGDIDIDTPPDAHHHDHQWDWAWEQDPVRDIDIDIGGVPADHQDHEDPQWDKAWEFAADPLRHTDHIDIDIDGPPDAHDYHHQWDWAADPVVRHIDIGGQADNPLRHGDDHDDDEDPQWDKDWAFAADPQQHTDDIDIDTDGPPDAHANPHHQWHWAWDADPNDIHIDIGGVHPDDHQAHDDVQWDGADFAWAADPVQHTPDTDDFPSDIGNDNQRGDHYHQWAAAPPDPPHGIGHVPDDHADHEDPQWDKAWEWAADPVRHTDDIDIDTDGPPDAHDYYHQWDDQQPDSDTHHPVVSCVVRVEDNQWDWAFAWAADLLFHTDDTDIDTDGPQAEHDHHHQWDWAQDPVDNSYTDIGGHHDDDPQRDDADADDPVLVVVQWGWAKAFAADPQRHTRDIHIDTGHPVPRAHYHLEHADDPRDDDPPRRDHDDGDD